Protein AF-0000000074471590 (afdb_homodimer)

Secondary structure (DSSP, 8-state):
--GGGGGS-B--SSSPPBSSSEEEPP-----S-TTT----HHHHHHHHHHHHTT-SEEEEEEEESSGGG--STT-EE-SSGGGHHHHHHHHHHHHHTTPEEEEEEE--GGG--GGGTTTPPPEESS-SSTTTSEEPPHHHHHHHHHHHHHHHHHHHHHT-SEEEEEE-TT-HHHHHH-TTT----STTSSSHHHHHHHHHHHHHHHHHHS-TT-EEEEEEE-SSTT--HHHHHHHHHHHHHHT-SSEEEEE-SSTTPBP-STT-TTSBHHHHHHTS---TT-EEEEESS--BHHHHHHHHHTT-SEEEE-HHHHH-TTHHHHHHH-TT-BPPPSSEEHHHHHHTT--HHHHHHHHTSTTTEE--/--GGGGGS-B--SSSPPBSSSEEEPP-----S-TTT----HHHHHHHHHHHHTT-SEEEEEEEESSGGG--STT-EE-SSGGGHHHHHHHHHHHHHTT-EEEEEEE--GGG--GGGTTTPPPEESS-SSTTTSEEPPHHHHHHHHHHHHHHHHHHHHHT-SEEEEEE-TT-HHHHHH-TTT----STTSSSHHHHHHHHHHHHHHHHHHS-TT-EEEEEEE-SSTT--HHHHHHHHHHHHHHT-SSEEEEE-SSTTPBP-STT-TTSBHHHHHHTS---TT-EEEEESS--BHHHHHHHHHTT-SEEEE-HHHHH-TTHHHHHHH-TT-BPPPSSEEHHHHHHTT--HHHHHHHHTSTTTEE--

Sequence (728 aa):
MTVTDLFRPLTFRRGPALKNRILLAPLTNWQSNESNGSVTEADTHWLTRCAAGGFSMVMTCAANVHVDGKAFPGQMGIYSDEHLPGLRRIADIIRKHGGVSSVQIHHGGARISPTLIGGRTPVGPSAIIPGAVRGLSLAEVEQARDDFIAAAVRAQRAGFDGVEVHGAFGWLIMQFLSPIFNRRTDHYGGSLENRARFLFEIIDGIRHTCRPDFQIGLRISMERYGVPLIEMREVAARALREARIDYLDLAVWDYRKMATEEPFLSQTMLSVFTDLPRPEGVRVGASGHVMTARQAAEVLDAGCDFVMIGKAAILDPELPKNVEKNEEYVAPKLPVTAEYLRSSGLSERFVDYMRTWEGFVLDAMTVTDLFRPLTFRRGPALKNRILLAPLTNWQSNESNGSVTEADTHWLTRCAAGGFSMVMTCAANVHVDGKAFPGQMGIYSDEHLPGLRRIADIIRKHGGVSSVQIHHGGARISPTLIGGRTPVGPSAIIPGAVRGLSLAEVEQARDDFIAAAVRAQRAGFDGVEVHGAFGWLIMQFLSPIFNRRTDHYGGSLENRARFLFEIIDGIRHTCRPDFQIGLRISMERYGVPLIEMREVAARALREARIDYLDLAVWDYRKMATEEPFLSQTMLSVFTDLPRPEGVRVGASGHVMTARQAAEVLDAGCDFVMIGKAAILDPELPKNVEKNEEYVAPKLPVTAEYLRSSGLSERFVDYMRTWEGFVLDA

pLDDT: mean 96.17, std 4.58, range [52.06, 98.94]

Radius of gyration: 26.51 Å; Cα contacts (8 Å, |Δi|>4): 1764; chains: 2; bounding box: 53×78×59 Å

InterPro domains:
  IPR001155 NADH:flavin oxidoreductase/NADH oxidase, N-terminal [PF00724] (5-326)
  IPR013785 Aldolase-type TIM barrel [G3DSA:3.20.20.70] (3-344)
  IPR051799 NADH-dependent flavin oxidoreductase [PTHR43656] (1-327)

Nearest PDB structures (foldseek):
  3gr7-assembly1_A  TM=8.366E-01  e=3.744E-30  Geobacillus kaustophilus
  8uaj-assembly1_A  TM=8.104E-01  e=3.744E-30  Thermus scotoductus SA-01
  8x0j-assembly1_A  TM=8.230E-01  e=1.402E-29  Geobacillus kaustophilus HTA426
  1z41-assembly1_A  TM=8.466E-01  e=1.265E-28  Bacillus subtilis
  5ogt-assembly1_A  TM=8.000E-01  e=2.176E-29  Thermus scotoductus SA-01

Organism: Aspergillus tubingensis (strain CBS 134.48) (NCBI:txid767770)

Foldseek 3Di:
DALVQQQPKAFFPFFDIFRGQEAADAADFLQADQPQQAADPLQQLLLLLLLLLRHQEYEYHAEELDLLQDADHSHHHQNDLVRLVRLLSSLVSNVVSNHAYEYEYFGQAQNHDCVSRVNDAGEACPCLDPPRYHHDDPVRLVVSLVSLLSSQVSNVVSPHLAYEYECEDQGRLVLLQALSNHPDDDQSDDDNNNSNVSVVSSLVSNCVPHDPRRAYEYEYEDDDNHHDLVSVLVSLLVCQVVSSHREYEYEYQAQQDADDDPPRRPHRSLLSRLVHDGDPNYFYEYEHDQFWSVSQVVRVVSRGPHYHYYLLCLQASSVVVVCVVPVGDGRDDWQEELVSSVVRSRDPSSSVVQVVPPGHHDYD/DALVQQQPKAFFPFFDIFRGQEAADAADFLQADQPQQAADPLQQLLLLLLLLLRHQEYEYHAEELDLLQDADHSHHHQNDLVRLVRLLSSLVSNVVSNHAYEYEYFGQAQNHDCVSRVNDAGEACPCLDPPRYHHDDPVRLVVSLVSLLSSQVSNVVSPHLAYEYECEDQGRLVLLQALSNHPDDDQSDDDNNNSNVSVVSSLVSNCVPHDPRRAYEYEYEDDDNHHDLVSVLVSLLVCQVVSSHREYEYEYQAQQDADDDPPRRPHRSLLSRLVHDGDPNYFYEYEHPQFWSVSQVVRVVSRGPHYHYYLLCLQASSVVVVCVVPVGDGRDDWAEELVSSVVRSRDPSSSVVQVVPPGHHDYD

Structure (mmCIF, N/CA/C/O backbone):
data_AF-0000000074471590-model_v1
#
loop_
_entity.id
_entity.type
_entity.pdbx_description
1 polymer 'NADH:flavin oxidoreductase/NADH oxidase N-terminal domain-containing protein'
#
loop_
_atom_site.group_PDB
_atom_site.id
_atom_site.type_symbol
_atom_site.label_atom_id
_atom_site.label_alt_id
_atom_site.label_comp_id
_atom_site.label_asym_id
_atom_site.label_entity_id
_atom_site.label_seq_id
_atom_site.pdbx_PDB_ins_code
_atom_site.Cartn_x
_atom_site.Cartn_y
_atom_site.Cartn_z
_atom_site.occupancy
_atom_site.B_iso_or_equiv
_atom_site.auth_seq_id
_atom_site.auth_comp_id
_atom_site.auth_asym_id
_atom_site.auth_atom_id
_atom_site.pdbx_PDB_model_num
ATOM 1 N N . MET A 1 1 ? 14.805 -37.281 -5.426 1 83.62 1 MET A N 1
ATOM 2 C CA . MET A 1 1 ? 14.883 -36.781 -6.793 1 83.62 1 MET A CA 1
ATOM 3 C C . MET A 1 1 ? 16.25 -36.156 -7.07 1 83.62 1 MET A C 1
ATOM 5 O O . MET A 1 1 ? 16.938 -35.719 -6.148 1 83.62 1 MET A O 1
ATOM 9 N N . THR A 1 2 ? 16.688 -36.281 -8.352 1 89.56 2 THR A N 1
ATOM 10 C CA . THR A 1 2 ? 17.922 -35.656 -8.797 1 89.56 2 THR A CA 1
ATOM 11 C C . THR A 1 2 ? 17.656 -34.375 -9.57 1 89.56 2 THR A C 1
ATOM 13 O O . THR A 1 2 ? 16.5 -34.062 -9.883 1 89.56 2 THR A O 1
ATOM 16 N N . VAL A 1 3 ? 18.656 -33.625 -9.75 1 94.75 3 VAL A N 1
ATOM 17 C CA . VAL A 1 3 ? 18.547 -32.406 -10.516 1 94.75 3 VAL A CA 1
ATOM 18 C C . VAL A 1 3 ? 18.062 -32.688 -11.93 1 94.75 3 VAL A C 1
ATOM 20 O O . VAL A 1 3 ? 17.297 -31.922 -12.516 1 94.75 3 VAL A O 1
ATOM 23 N N . THR A 1 4 ? 18.391 -33.812 -12.438 1 94.88 4 THR A N 1
ATOM 24 C CA . THR A 1 4 ? 18 -34.188 -13.781 1 94.88 4 THR A CA 1
ATOM 25 C C . THR A 1 4 ? 16.484 -34.375 -13.852 1 94.88 4 THR A C 1
ATOM 27 O O . THR A 1 4 ? 15.875 -34.188 -14.914 1 94.88 4 T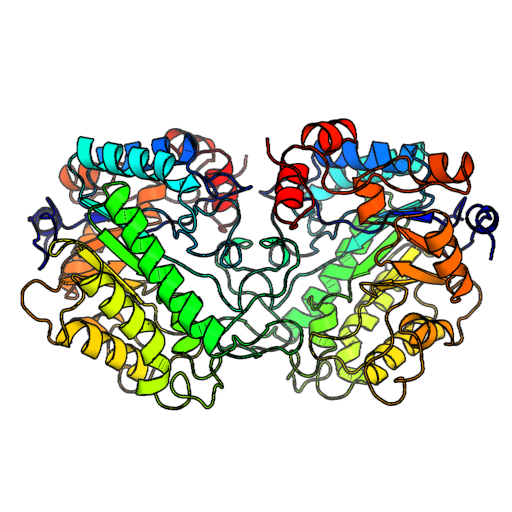HR A O 1
ATOM 30 N N . ASP A 1 5 ? 15.883 -34.688 -12.734 1 96.56 5 ASP A N 1
ATOM 31 C CA . ASP A 1 5 ? 14.438 -34.906 -12.688 1 96.56 5 ASP A CA 1
ATOM 32 C C . ASP A 1 5 ? 13.688 -33.594 -12.961 1 96.56 5 ASP A C 1
ATOM 34 O O . ASP A 1 5 ? 12.531 -33.625 -13.391 1 96.56 5 ASP A O 1
ATOM 38 N N . LEU A 1 6 ? 14.352 -32.5 -12.719 1 98.31 6 LEU A N 1
ATOM 39 C CA . LEU A 1 6 ? 13.758 -31.188 -12.969 1 98.31 6 LEU A CA 1
ATOM 40 C C . LEU A 1 6 ? 13.445 -31 -14.445 1 98.31 6 LEU A C 1
ATOM 42 O O . LEU A 1 6 ? 12.609 -30.156 -14.812 1 98.31 6 LEU A O 1
ATOM 46 N N . PHE A 1 7 ? 14.07 -31.797 -15.281 1 98.06 7 PHE A N 1
ATOM 47 C CA . PHE A 1 7 ? 13.969 -31.547 -16.719 1 98.06 7 PHE A CA 1
ATOM 48 C C . PHE A 1 7 ? 13.102 -32.594 -17.391 1 98.06 7 PHE A C 1
ATOM 50 O O . PHE A 1 7 ? 13.016 -32.656 -18.609 1 98.06 7 PHE A O 1
ATOM 57 N N . ARG A 1 8 ? 12.461 -33.375 -16.594 1 97.69 8 ARG A N 1
ATOM 58 C CA . ARG A 1 8 ? 11.43 -34.281 -17.125 1 97.69 8 ARG A CA 1
ATOM 59 C C . ARG A 1 8 ? 10.148 -33.5 -17.406 1 97.69 8 ARG A C 1
ATOM 61 O O 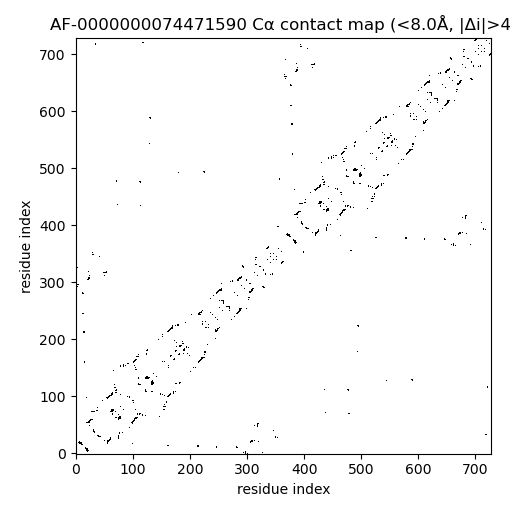. ARG A 1 8 ? 9.758 -32.625 -16.641 1 97.69 8 ARG A O 1
ATOM 68 N N . PRO A 1 9 ? 9.555 -33.812 -18.531 1 97.81 9 PRO A N 1
ATOM 69 C CA . PRO A 1 9 ? 8.305 -33.125 -18.844 1 97.81 9 PRO A CA 1
ATOM 70 C C . PRO A 1 9 ? 7.207 -33.406 -17.828 1 97.81 9 PRO A C 1
ATOM 72 O O . PRO A 1 9 ? 7.27 -34.375 -17.094 1 97.81 9 PRO A O 1
ATOM 75 N N . LEU A 1 10 ? 6.242 -32.531 -17.734 1 98.19 10 LEU A N 1
ATOM 76 C CA . LEU A 1 10 ? 5.105 -32.656 -16.828 1 98.19 10 LEU A CA 1
ATOM 77 C C . LEU A 1 10 ? 3.811 -32.25 -17.531 1 98.19 10 LEU A C 1
ATOM 79 O O . LEU A 1 10 ? 3.754 -31.219 -18.203 1 98.19 10 LEU A O 1
ATOM 83 N N . THR A 1 11 ? 2.807 -33.094 -17.391 1 97.81 11 THR A N 1
ATOM 84 C CA . THR A 1 11 ? 1.509 -32.781 -17.984 1 97.81 11 THR A CA 1
ATOM 85 C C . THR A 1 11 ? 0.49 -32.438 -16.906 1 97.81 11 THR A C 1
ATOM 87 O O . THR A 1 11 ? 0.413 -33.094 -15.867 1 97.81 11 THR A O 1
ATOM 90 N N . PHE A 1 12 ? -0.253 -31.344 -17.125 1 97.69 12 PHE A N 1
ATOM 91 C CA . PHE A 1 12 ? -1.435 -31.031 -16.328 1 97.69 12 PHE A CA 1
ATOM 92 C C . PHE A 1 12 ? -2.674 -31.688 -16.922 1 97.69 12 PHE A C 1
ATOM 94 O O . PHE A 1 12 ? -2.617 -32.281 -18 1 97.69 12 PHE A O 1
ATOM 101 N N . ARG A 1 13 ? -3.707 -31.641 -16.188 1 96.88 13 ARG A N 1
ATOM 102 C CA . ARG A 1 13 ? -4.973 -32.188 -16.672 1 96.88 13 ARG A CA 1
ATOM 103 C C . ARG A 1 13 ? -5.457 -31.406 -17.891 1 96.88 13 ARG A C 1
ATOM 105 O O . ARG A 1 13 ? -6.02 -31.984 -18.828 1 96.88 13 ARG A O 1
ATOM 112 N N . ARG A 1 14 ? -5.266 -30.156 -17.922 1 97.81 14 ARG A N 1
ATOM 113 C CA . ARG A 1 14 ? -5.629 -29.281 -19.016 1 97.81 14 ARG A CA 1
ATOM 114 C C . ARG A 1 14 ? -4.48 -28.344 -19.375 1 97.81 14 ARG A C 1
ATOM 116 O O . ARG A 1 14 ? -3.709 -27.938 -18.5 1 97.81 14 ARG A O 1
ATOM 123 N N . GLY A 1 15 ? -4.449 -27.922 -20.641 1 96.5 15 GLY A N 1
ATOM 124 C CA . GLY A 1 15 ? -3.402 -27.031 -21.141 1 96.5 15 GLY A CA 1
ATOM 125 C C . GLY A 1 15 ? -2.221 -27.781 -21.719 1 96.5 15 GLY A C 1
ATOM 126 O O . GLY A 1 15 ? -2.197 -29.016 -21.734 1 96.5 15 GLY A O 1
ATOM 127 N N . PRO A 1 16 ? -1.302 -27.031 -22.25 1 97.19 16 PRO A N 1
ATOM 128 C CA . PRO A 1 16 ? -0.118 -27.656 -22.844 1 97.19 16 PRO A CA 1
ATOM 129 C C . PRO A 1 16 ? 0.785 -28.312 -21.812 1 97.19 16 PRO A C 1
ATOM 131 O O . PRO A 1 16 ? 0.758 -27.938 -20.625 1 97.19 16 PRO A O 1
ATOM 134 N N . ALA A 1 17 ? 1.534 -29.266 -22.281 1 97.31 17 ALA A N 1
ATOM 135 C CA . ALA A 1 17 ? 2.516 -29.922 -21.422 1 97.31 17 ALA A CA 1
ATOM 136 C C . ALA A 1 17 ? 3.668 -28.969 -21.094 1 97.31 17 ALA A C 1
ATOM 138 O O . ALA A 1 17 ? 3.984 -28.078 -21.875 1 97.31 17 ALA A O 1
ATOM 139 N N . LEU A 1 18 ? 4.305 -29.203 -19.969 1 98.38 18 LEU A N 1
ATOM 140 C CA . LEU A 1 18 ? 5.488 -28.453 -19.562 1 98.38 18 LEU A CA 1
ATOM 141 C C . LEU A 1 18 ? 6.762 -29.188 -19.969 1 98.38 18 LEU A C 1
ATOM 143 O O . LEU A 1 18 ? 6.879 -30.406 -19.766 1 98.38 18 LEU A O 1
ATOM 147 N N . LYS A 1 19 ? 7.691 -28.469 -20.531 1 98 19 LYS A N 1
ATOM 148 C CA . LYS A 1 19 ? 8.906 -29.094 -21.047 1 98 19 LYS A CA 1
ATOM 149 C C . LYS A 1 19 ? 9.867 -29.453 -19.922 1 98 19 LYS A C 1
ATOM 151 O O . LYS A 1 19 ? 10.805 -30.234 -20.125 1 98 19 LYS A O 1
ATOM 156 N N . ASN A 1 20 ? 9.719 -28.891 -18.797 1 98.44 20 ASN A N 1
ATOM 157 C CA . ASN A 1 20 ? 10.445 -29.203 -17.578 1 98.44 20 ASN A CA 1
ATOM 158 C C . ASN A 1 20 ? 9.648 -28.812 -16.328 1 98.44 20 ASN A C 1
ATOM 160 O O . ASN A 1 20 ? 8.492 -28.391 -16.438 1 98.44 20 ASN A O 1
ATOM 164 N N . ARG A 1 21 ? 10.188 -28.969 -15.172 1 98.75 21 ARG A N 1
ATOM 165 C CA . ARG A 1 21 ? 9.43 -28.812 -13.938 1 98.75 21 ARG A CA 1
ATOM 166 C C . ARG A 1 21 ? 9.867 -27.547 -13.188 1 98.75 21 ARG A C 1
ATOM 168 O O . ARG A 1 21 ? 9.641 -27.438 -11.977 1 98.75 21 ARG A O 1
ATOM 175 N N . ILE A 1 22 ? 10.555 -26.609 -13.883 1 98.81 22 ILE A N 1
ATOM 176 C CA . ILE A 1 22 ? 10.977 -25.328 -13.344 1 98.81 22 ILE A CA 1
ATOM 177 C C . ILE A 1 22 ? 10.094 -24.219 -13.922 1 98.81 22 ILE A C 1
ATOM 179 O O . ILE A 1 22 ? 10.156 -23.922 -15.109 1 98.81 22 ILE A O 1
ATOM 183 N N . LEU A 1 23 ? 9.281 -23.656 -13.094 1 98.88 23 LEU A N 1
ATOM 184 C CA . LEU A 1 23 ? 8.344 -22.625 -13.508 1 98.88 23 LEU A CA 1
ATOM 185 C C . LEU A 1 23 ? 8.727 -21.281 -12.914 1 98.88 23 LEU A C 1
ATOM 187 O O . LEU A 1 23 ? 9.344 -21.219 -11.844 1 98.88 23 LEU A O 1
ATOM 191 N N . LEU A 1 24 ? 8.375 -20.188 -13.602 1 98.75 24 LEU A N 1
ATOM 192 C CA . LEU A 1 24 ? 8.562 -18.844 -13.078 1 98.75 24 LEU A CA 1
ATOM 193 C C . LEU A 1 24 ? 7.41 -18.453 -12.156 1 98.75 24 LEU A C 1
ATOM 195 O O . LEU A 1 24 ? 6.246 -18.5 -12.562 1 98.75 24 LEU A O 1
ATOM 199 N N . ALA A 1 25 ? 7.75 -18.125 -10.938 1 98.19 25 ALA A N 1
ATOM 200 C CA . ALA A 1 25 ? 6.75 -17.656 -9.992 1 98.19 25 ALA A CA 1
ATOM 201 C C . ALA A 1 25 ? 6.246 -16.266 -10.367 1 98.19 25 ALA A C 1
ATOM 203 O O . ALA A 1 25 ? 6.93 -15.523 -11.078 1 98.19 25 ALA A O 1
ATOM 204 N N . PRO A 1 26 ? 4.949 -15.977 -10.031 1 97.44 26 PRO A N 1
ATOM 205 C CA . PRO A 1 26 ? 4.539 -14.578 -10.18 1 97.44 26 PRO A CA 1
ATOM 206 C C . PRO A 1 26 ? 5.348 -13.633 -9.305 1 97.44 26 PRO A C 1
ATOM 208 O O . PRO A 1 26 ? 5.578 -13.922 -8.125 1 97.44 26 PRO A O 1
ATOM 211 N N . LEU A 1 27 ? 5.82 -12.562 -9.875 1 96.38 27 LEU A N 1
ATOM 212 C CA . LEU A 1 27 ? 6.742 -11.688 -9.156 1 96.38 27 LEU A CA 1
ATOM 213 C C . LEU A 1 27 ? 6.266 -10.242 -9.211 1 96.38 27 LEU A C 1
ATOM 215 O O . LEU A 1 27 ? 6.062 -9.688 -10.289 1 96.38 27 LEU A O 1
ATOM 219 N N . THR A 1 28 ? 6.043 -9.711 -8.023 1 94.75 28 THR A N 1
ATOM 220 C CA . THR A 1 28 ? 5.848 -8.273 -7.977 1 94.75 28 THR A CA 1
ATOM 221 C C . THR A 1 28 ? 7.047 -7.543 -8.578 1 94.75 28 THR A C 1
ATOM 223 O O . THR A 1 28 ? 8.195 -7.887 -8.289 1 94.75 28 THR A O 1
ATOM 226 N N . ASN A 1 29 ? 6.82 -6.516 -9.477 1 94.06 29 ASN A N 1
ATOM 227 C CA . ASN A 1 29 ? 7.969 -5.922 -10.156 1 94.06 29 ASN A CA 1
ATOM 228 C C . ASN A 1 29 ? 7.723 -4.453 -10.484 1 94.06 29 ASN A C 1
ATOM 230 O O . ASN A 1 29 ? 8.602 -3.777 -11.016 1 94.06 29 ASN A O 1
ATOM 234 N N . TRP A 1 30 ? 6.574 -3.871 -10.281 1 93 30 TRP A N 1
ATOM 235 C CA . TRP A 1 30 ? 6.203 -2.465 -10.398 1 93 30 TRP A CA 1
ATOM 236 C C . TRP A 1 30 ? 6.383 -1.969 -11.828 1 93 30 TRP A C 1
ATOM 238 O O . TRP A 1 30 ? 6.598 -0.776 -12.055 1 93 30 TRP A O 1
ATOM 248 N N . GLN A 1 31 ? 6.312 -2.793 -12.852 1 96.38 31 GLN A N 1
ATOM 249 C CA . GLN A 1 31 ? 6.801 -2.432 -14.18 1 96.38 31 GLN A CA 1
ATOM 250 C C . GLN A 1 31 ? 5.66 -1.955 -15.078 1 96.38 31 GLN A C 1
ATOM 252 O O . GLN A 1 31 ? 5.898 -1.329 -16.109 1 96.38 31 GLN A O 1
ATOM 257 N N . SER A 1 32 ? 4.426 -2.281 -14.766 1 97 32 SER A N 1
ATOM 258 C CA . SER A 1 32 ? 3.32 -1.928 -15.648 1 97 32 SER A CA 1
ATOM 259 C C . SER A 1 32 ? 2.959 -0.452 -15.523 1 97 32 SER A C 1
ATOM 261 O O . SER A 1 32 ? 3.492 0.25 -14.656 1 97 32 SER A O 1
ATOM 263 N N . ASN A 1 33 ? 2.158 -0.065 -16.516 1 93.5 33 ASN A N 1
ATOM 264 C CA . ASN A 1 33 ? 1.747 1.335 -16.516 1 93.5 33 ASN A CA 1
ATOM 265 C C . ASN A 1 33 ? 0.998 1.696 -15.227 1 93.5 33 ASN A C 1
ATOM 267 O O . ASN A 1 33 ? -0.006 1.065 -14.891 1 93.5 33 ASN A O 1
ATOM 271 N N . GLU A 1 34 ? 1.463 2.686 -14.602 1 88.06 34 GLU A N 1
ATOM 272 C CA . GLU A 1 34 ? 0.903 3.08 -13.312 1 88.06 34 GLU A CA 1
ATOM 273 C C . GLU A 1 34 ? -0.549 3.527 -13.453 1 88.06 34 GLU A C 1
ATOM 275 O O . GLU A 1 34 ? -1.371 3.281 -12.57 1 88.06 34 GLU A O 1
ATOM 280 N N . SER A 1 35 ? -0.905 4.152 -14.531 1 85 35 SER A N 1
ATOM 281 C CA . SER A 1 35 ? -2.199 4.809 -14.695 1 85 35 SER A CA 1
ATOM 282 C C . SER A 1 35 ? -3.318 3.787 -14.859 1 85 35 SER A C 1
ATOM 284 O O . SER A 1 35 ? -4.414 3.971 -14.32 1 85 35 SER A O 1
ATOM 286 N N . ASN A 1 36 ? -2.926 2.754 -15.555 1 91.38 36 ASN A N 1
ATOM 287 C CA . ASN A 1 36 ? -4.047 1.866 -15.852 1 91.38 36 ASN A CA 1
ATOM 288 C C . ASN A 1 36 ? -3.619 0.401 -15.828 1 91.38 36 ASN A C 1
ATOM 290 O O . ASN A 1 36 ? -4.43 -0.49 -16.094 1 91.38 36 ASN A O 1
ATOM 294 N N . GLY A 1 37 ? -2.357 0.138 -15.547 1 95.88 37 GLY A N 1
ATOM 295 C CA . GLY A 1 37 ? -1.886 -1.231 -15.422 1 95.88 37 GLY A CA 1
ATOM 296 C C . GLY A 1 37 ? -1.577 -1.883 -16.75 1 95.88 37 GLY A C 1
ATOM 297 O O . GLY A 1 37 ? -1.296 -3.08 -16.812 1 95.88 37 GLY A O 1
ATOM 298 N N . SER A 1 38 ? -1.639 -1.124 -17.891 1 97.38 38 SER A N 1
ATOM 299 C CA . SER A 1 38 ? -1.315 -1.715 -19.188 1 97.38 38 SER A CA 1
ATOM 300 C C . SER A 1 38 ? 0.148 -2.137 -19.25 1 97.38 38 SER A C 1
ATOM 302 O O . SER A 1 38 ? 0.999 -1.553 -18.578 1 97.38 38 SER A O 1
ATOM 304 N N . VAL A 1 39 ? 0.396 -3.08 -20.016 1 98.25 39 VAL A N 1
ATOM 305 C CA . VAL A 1 39 ? 1.716 -3.684 -20.172 1 98.25 39 VAL A CA 1
ATOM 306 C C . VAL A 1 39 ? 2.668 -2.684 -20.812 1 98.25 39 VAL A C 1
ATOM 308 O O . VAL A 1 39 ? 2.297 -1.989 -21.766 1 98.25 39 VAL A O 1
ATOM 311 N N . THR A 1 40 ? 3.869 -2.627 -20.297 1 97.5 40 THR A N 1
ATOM 312 C CA . THR A 1 40 ? 4.902 -1.755 -20.844 1 97.5 40 THR A CA 1
ATOM 313 C C . THR A 1 40 ? 5.992 -2.57 -21.531 1 97.5 40 THR A C 1
ATOM 315 O O . THR A 1 40 ? 5.957 -3.803 -21.516 1 97.5 40 THR A O 1
ATOM 318 N N . GLU A 1 41 ? 6.957 -1.82 -22.109 1 97.75 41 GLU A N 1
ATOM 319 C CA . GLU A 1 41 ? 8.109 -2.484 -22.703 1 97.75 41 GLU A CA 1
ATOM 320 C C . GLU A 1 41 ? 8.953 -3.182 -21.625 1 97.75 41 GLU A C 1
ATOM 322 O O . GLU A 1 41 ? 9.547 -4.234 -21.891 1 97.75 41 GLU A O 1
ATOM 327 N N . ALA A 1 42 ? 8.961 -2.611 -20.469 1 97.56 42 ALA A N 1
ATOM 328 C CA . ALA A 1 42 ? 9.703 -3.221 -19.375 1 97.56 42 ALA A CA 1
ATOM 329 C C . ALA A 1 42 ? 9.117 -4.586 -19 1 97.56 42 ALA A C 1
ATOM 331 O O . ALA A 1 42 ? 9.867 -5.539 -18.766 1 97.56 42 ALA A O 1
ATOM 332 N N . ASP A 1 43 ? 7.828 -4.656 -19.031 1 97.81 43 ASP A N 1
ATOM 333 C CA . ASP A 1 43 ? 7.16 -5.93 -18.766 1 97.81 43 ASP A CA 1
ATOM 334 C C . ASP A 1 43 ? 7.582 -6.984 -19.797 1 97.81 43 ASP A C 1
ATOM 336 O O . ASP A 1 43 ? 7.984 -8.086 -19.422 1 97.81 43 ASP A O 1
ATOM 340 N N . THR A 1 44 ? 7.453 -6.598 -21.031 1 97.81 44 THR A N 1
ATOM 341 C CA . THR A 1 44 ? 7.699 -7.559 -22.109 1 97.81 44 THR A CA 1
ATOM 342 C C . THR A 1 44 ? 9.172 -7.965 -22.141 1 97.81 44 THR A C 1
ATOM 344 O O . THR A 1 44 ? 9.492 -9.125 -22.391 1 97.81 44 THR A O 1
ATOM 347 N N . HIS A 1 45 ? 10.031 -7.004 -21.922 1 97.81 45 HIS A N 1
ATOM 348 C CA . HIS A 1 45 ? 11.461 -7.32 -21.906 1 97.81 45 HIS A CA 1
ATOM 349 C C . HIS A 1 45 ? 11.789 -8.344 -20.828 1 97.81 45 HIS A C 1
ATOM 351 O O . HIS A 1 45 ? 12.469 -9.336 -21.078 1 97.81 45 HIS A O 1
ATOM 357 N N . TRP A 1 46 ? 11.312 -8.117 -19.656 1 96.81 46 TRP A N 1
ATOM 358 C CA . TRP A 1 46 ? 11.539 -9.008 -18.516 1 96.81 46 TRP A CA 1
ATOM 359 C C . TRP A 1 46 ? 11.016 -10.406 -18.797 1 96.81 46 TRP A C 1
ATOM 361 O O . TRP A 1 46 ? 11.734 -11.391 -18.625 1 96.81 46 TRP A O 1
ATOM 371 N N . LEU A 1 47 ? 9.82 -10.508 -19.266 1 97.5 47 LEU A N 1
ATOM 372 C CA . LEU A 1 47 ? 9.195 -11.805 -19.5 1 97.5 47 LEU A CA 1
ATOM 373 C C . LEU A 1 47 ? 9.82 -12.508 -20.703 1 97.5 47 LEU A C 1
ATOM 375 O O . LEU A 1 47 ? 9.867 -13.734 -20.75 1 97.5 47 LEU A O 1
ATOM 379 N N . THR A 1 48 ? 10.305 -11.711 -21.672 1 97.81 48 THR A N 1
ATOM 380 C CA . THR A 1 48 ? 11.062 -12.297 -22.766 1 97.81 48 THR A CA 1
ATOM 381 C C . THR A 1 48 ? 12.312 -13.008 -22.25 1 97.81 48 THR A C 1
ATOM 383 O O . THR A 1 48 ? 12.602 -14.141 -22.656 1 97.81 48 THR A O 1
ATOM 386 N N . ARG A 1 49 ? 13.008 -12.352 -21.391 1 97.81 49 ARG A N 1
ATOM 387 C CA . ARG A 1 49 ? 14.234 -12.938 -20.844 1 97.81 49 ARG A CA 1
ATOM 388 C C . ARG A 1 49 ? 13.93 -14.234 -20.109 1 97.81 49 ARG A C 1
ATOM 390 O O . ARG A 1 49 ? 14.641 -15.227 -20.281 1 97.81 49 ARG A O 1
ATOM 397 N N . CYS A 1 50 ? 12.914 -14.227 -19.328 1 98.12 50 CYS A N 1
ATOM 398 C CA . CYS A 1 50 ? 12.555 -15.414 -18.547 1 98.12 50 CYS A CA 1
ATOM 399 C C . CYS A 1 50 ? 12.102 -16.547 -19.469 1 98.12 50 CYS A C 1
ATOM 401 O O . CYS A 1 50 ? 12.508 -17.688 -19.281 1 98.12 50 CYS A O 1
ATOM 403 N N . ALA A 1 51 ? 11.258 -16.203 -20.406 1 98.12 51 ALA A N 1
ATOM 404 C CA . ALA A 1 51 ? 10.789 -17.203 -21.359 1 98.12 51 ALA A CA 1
ATOM 405 C C . ALA A 1 51 ? 11.953 -17.812 -22.141 1 98.12 51 ALA A C 1
ATOM 407 O O . ALA A 1 51 ? 12.047 -19.031 -22.281 1 98.12 51 ALA A O 1
ATOM 408 N N . ALA A 1 52 ? 12.812 -16.953 -22.594 1 98.12 52 ALA A N 1
ATOM 409 C CA . ALA A 1 52 ? 13.992 -17.406 -23.328 1 98.12 52 ALA A CA 1
ATOM 410 C C . ALA A 1 52 ? 14.938 -18.188 -22.422 1 98.12 52 ALA A C 1
ATOM 412 O O . ALA A 1 52 ? 15.719 -19.016 -22.906 1 98.12 52 ALA A O 1
ATOM 413 N N . GLY A 1 53 ? 14.852 -17.984 -21.156 1 98.25 53 GLY A N 1
ATOM 414 C CA . GLY A 1 53 ? 15.727 -18.609 -20.188 1 98.25 53 GLY A CA 1
ATOM 415 C C . GLY A 1 53 ? 15.391 -20.062 -19.922 1 98.25 53 GLY A C 1
ATOM 416 O O . GLY A 1 53 ? 16.156 -20.781 -19.266 1 98.25 53 GLY A O 1
ATOM 417 N N . GLY A 1 54 ? 14.242 -20.469 -20.328 1 98.19 54 GLY A N 1
ATOM 418 C CA . GLY A 1 54 ? 13.977 -21.906 -20.297 1 98.19 54 GLY A CA 1
ATOM 419 C C . GLY A 1 54 ? 12.898 -22.281 -19.312 1 98.19 54 GLY A C 1
ATOM 420 O O . GLY A 1 54 ? 12.594 -23.469 -19.141 1 98.19 54 GLY A O 1
ATOM 421 N N . PHE A 1 55 ? 12.297 -21.328 -18.656 1 98.69 55 PHE A N 1
ATOM 422 C CA . PHE A 1 55 ? 11.164 -21.641 -17.797 1 98.69 55 PHE A CA 1
ATOM 423 C C . PHE A 1 55 ? 10.047 -22.312 -18.594 1 98.69 55 PHE A C 1
ATOM 425 O O . PHE A 1 55 ? 9.703 -21.859 -19.688 1 98.69 55 PHE A O 1
ATOM 432 N N . SER A 1 56 ? 9.508 -23.375 -18.062 1 98.38 56 SER A N 1
ATOM 433 C CA . SER A 1 56 ? 8.508 -24.141 -18.812 1 98.38 56 SER A CA 1
ATOM 434 C C . SER A 1 56 ? 7.145 -23.469 -18.75 1 98.38 56 SER A C 1
ATOM 436 O O . SER A 1 56 ? 6.332 -23.625 -19.672 1 98.38 56 SER A O 1
ATOM 438 N N . MET A 1 57 ? 6.855 -22.828 -17.672 1 98.62 57 MET A N 1
ATOM 439 C CA . MET A 1 57 ? 5.699 -21.938 -17.531 1 98.62 57 MET A CA 1
ATOM 440 C C . MET A 1 57 ? 6.121 -20.578 -16.984 1 98.62 57 MET A C 1
ATOM 442 O O . MET A 1 57 ? 6.941 -20.5 -16.062 1 98.62 57 MET A O 1
ATOM 446 N N . VAL A 1 58 ? 5.633 -19.594 -17.641 1 98.56 58 VAL A N 1
ATOM 447 C CA . VAL A 1 58 ? 5.941 -18.219 -17.266 1 98.56 58 VAL A CA 1
ATOM 448 C C . VAL A 1 58 ? 4.668 -17.516 -16.797 1 98.56 58 VAL A C 1
ATOM 450 O O . VAL A 1 58 ? 3.713 -17.375 -17.562 1 98.56 58 VAL A O 1
ATOM 453 N N . MET A 1 59 ? 4.699 -17.094 -15.594 1 97.69 59 MET A N 1
ATOM 454 C CA . MET A 1 59 ? 3.564 -16.391 -15 1 97.69 59 MET A CA 1
ATOM 455 C C . MET A 1 59 ? 3.824 -14.891 -14.938 1 97.69 59 MET A C 1
ATOM 457 O O . MET A 1 59 ? 4.934 -14.461 -14.617 1 97.69 59 MET A O 1
ATOM 461 N N . THR A 1 60 ? 2.795 -14.156 -15.203 1 97.69 60 THR A N 1
ATOM 462 C CA . THR A 1 60 ? 2.871 -12.719 -14.984 1 97.69 60 THR A CA 1
ATOM 463 C C . THR A 1 60 ? 2.928 -12.398 -13.5 1 97.69 60 THR A C 1
ATOM 465 O O . THR A 1 60 ? 2.742 -13.281 -12.656 1 97.69 60 THR A O 1
ATOM 468 N N . CYS A 1 61 ? 3.227 -11.094 -13.242 1 97.94 61 CYS A N 1
ATOM 469 C CA . CYS A 1 61 ? 2.928 -10.641 -11.891 1 97.94 61 CYS A CA 1
ATOM 470 C C . CYS A 1 61 ? 1.43 -10.688 -11.617 1 97.94 61 CYS A C 1
ATOM 472 O O . CYS A 1 61 ? 0.639 -10.961 -12.516 1 97.94 61 CYS A O 1
ATOM 474 N N . ALA A 1 62 ? 1.043 -10.531 -10.32 1 98.44 62 ALA A N 1
ATOM 475 C CA . ALA A 1 62 ? -0.375 -10.453 -9.984 1 98.44 62 ALA A CA 1
ATOM 476 C C . ALA A 1 62 ? -1.058 -9.32 -10.742 1 98.44 62 ALA A C 1
ATOM 478 O O . ALA A 1 62 ? -0.574 -8.188 -10.75 1 98.44 62 ALA A O 1
ATOM 479 N N . ALA A 1 63 ? -2.096 -9.664 -11.438 1 98.88 63 ALA A N 1
ATOM 480 C CA . ALA A 1 63 ? -2.854 -8.695 -12.227 1 98.88 63 ALA A CA 1
ATOM 481 C C . ALA A 1 63 ? -4.199 -8.391 -11.578 1 98.88 63 ALA A C 1
ATOM 483 O O . ALA A 1 63 ? -4.98 -9.305 -11.305 1 98.88 63 ALA A O 1
ATOM 484 N N . ASN A 1 64 ? -4.441 -7.137 -11.289 1 98.62 64 ASN A N 1
ATOM 485 C CA . ASN A 1 64 ? -5.668 -6.809 -10.57 1 98.62 64 ASN A CA 1
ATOM 486 C C . ASN A 1 64 ? -6.895 -6.91 -11.477 1 98.62 64 ASN A C 1
ATOM 488 O O . ASN A 1 64 ? -6.863 -6.465 -12.625 1 98.62 64 ASN A O 1
ATOM 492 N N . VAL A 1 65 ? -7.957 -7.445 -11 1 98.88 65 VAL A N 1
ATOM 493 C CA . VAL A 1 65 ? -9.156 -7.77 -11.766 1 98.88 65 VAL A CA 1
ATOM 494 C C . VAL A 1 65 ? -10.172 -6.637 -11.633 1 98.88 65 VAL A C 1
ATOM 496 O O . VAL A 1 65 ? -11.258 -6.699 -12.219 1 98.88 65 VAL A O 1
ATOM 499 N N . HIS A 1 66 ? -9.883 -5.703 -10.836 1 98 66 HIS A N 1
ATOM 500 C CA . HIS A 1 66 ? -10.68 -4.504 -10.594 1 98 66 HIS A CA 1
ATOM 501 C C . HIS A 1 66 ? -9.789 -3.287 -10.359 1 98 66 HIS A C 1
ATOM 503 O O . HIS A 1 66 ? -8.719 -3.402 -9.766 1 98 66 HIS A O 1
ATOM 509 N N . VAL A 1 67 ? -10.266 -2.166 -10.812 1 94.44 67 VAL A N 1
ATOM 510 C CA . VAL A 1 67 ? -9.477 -0.941 -10.711 1 94.44 67 VAL A CA 1
ATOM 511 C C . VAL A 1 67 ? -9.125 -0.673 -9.25 1 94.44 67 VAL A C 1
ATOM 513 O O . VAL A 1 67 ? -8.016 -0.226 -8.945 1 94.44 67 VAL A O 1
ATOM 516 N N . ASP A 1 68 ? -9.992 -1.042 -8.344 1 94.56 68 ASP A N 1
ATOM 517 C CA . ASP A 1 68 ? -9.789 -0.795 -6.922 1 94.56 68 ASP A CA 1
ATOM 518 C C . ASP A 1 68 ? -9.109 -1.986 -6.254 1 94.56 68 ASP A C 1
ATOM 520 O O . ASP A 1 68 ? -9.047 -2.062 -5.023 1 94.56 68 ASP A O 1
ATOM 524 N N . GLY A 1 69 ? -8.672 -2.896 -7.027 1 97.19 69 GLY A N 1
ATOM 525 C CA . GLY A 1 69 ? -8 -4.062 -6.48 1 97.19 69 GLY A CA 1
ATOM 526 C C . GLY A 1 69 ? -6.488 -3.967 -6.547 1 97.19 69 GLY A C 1
ATOM 527 O O . GLY A 1 69 ? -5.785 -4.953 -6.312 1 97.19 69 GLY A O 1
ATOM 528 N N . LYS A 1 70 ? -5.984 -2.77 -6.816 1 96.06 70 LYS A N 1
ATOM 529 C CA . LYS A 1 70 ? -4.551 -2.557 -7.004 1 96.06 70 LYS A CA 1
ATOM 530 C C . LYS A 1 70 ? -3.805 -2.641 -5.68 1 96.06 70 LYS A C 1
ATOM 532 O O . LYS A 1 70 ? -4.098 -1.888 -4.746 1 96.06 70 LYS A O 1
ATOM 537 N N . ALA A 1 71 ? -2.754 -3.502 -5.645 1 95.31 71 ALA A N 1
ATOM 538 C CA . ALA A 1 71 ? -2.102 -3.807 -4.371 1 95.31 71 ALA A CA 1
ATOM 539 C C . ALA A 1 71 ? -0.681 -3.25 -4.336 1 95.31 71 ALA A C 1
ATOM 541 O O . ALA A 1 71 ? -0.068 -3.164 -3.27 1 95.31 71 ALA A O 1
ATOM 542 N N . PHE A 1 72 ? -0.114 -2.896 -5.41 1 93.81 72 PHE A N 1
ATOM 543 C CA . PHE A 1 72 ? 1.23 -2.334 -5.441 1 93.81 72 PHE A CA 1
ATOM 544 C C . PHE A 1 72 ? 1.404 -1.41 -6.641 1 93.81 72 PHE A C 1
ATOM 546 O O . PHE A 1 72 ? 0.649 -1.496 -7.613 1 93.81 72 PHE A O 1
ATOM 553 N N . PRO A 1 73 ? 2.395 -0.492 -6.586 1 90 73 PRO A N 1
ATOM 554 C CA . PRO A 1 73 ? 2.643 0.399 -7.719 1 90 73 PRO A CA 1
ATOM 555 C C . PRO A 1 73 ? 2.99 -0.358 -9 1 90 73 PRO A C 1
ATOM 557 O O . PRO A 1 73 ? 3.707 -1.36 -8.953 1 90 73 PRO A O 1
ATOM 560 N N . GLY A 1 74 ? 2.48 0.129 -10.094 1 94.12 74 GLY A N 1
ATOM 561 C CA . GLY A 1 74 ? 2.826 -0.489 -11.367 1 94.12 74 GLY A CA 1
ATOM 562 C C . GLY A 1 74 ? 2.311 -1.909 -11.5 1 94.12 74 GLY A C 1
ATOM 563 O O . GLY A 1 74 ? 2.926 -2.738 -12.172 1 94.12 74 GLY A O 1
ATOM 564 N N . GLN A 1 75 ? 1.262 -2.188 -10.82 1 96.94 75 GLN A N 1
ATOM 565 C CA . GLN A 1 75 ? 0.651 -3.506 -10.953 1 96.94 75 GLN A CA 1
ATOM 566 C C . GLN A 1 75 ? -0.04 -3.66 -12.305 1 96.94 75 GLN A C 1
ATOM 568 O O . GLN A 1 75 ? -0.696 -2.732 -12.781 1 96.94 75 GLN A O 1
ATOM 573 N N . MET A 1 76 ? 0.106 -4.828 -12.898 1 98.44 76 MET A N 1
ATOM 574 C CA . MET A 1 76 ? -0.57 -5.125 -14.156 1 98.44 76 MET A CA 1
ATOM 575 C C . MET A 1 76 ? -2.08 -5.211 -13.961 1 98.44 76 MET A C 1
ATOM 577 O O . MET A 1 76 ? -2.547 -5.684 -12.922 1 98.44 76 MET A O 1
ATOM 581 N N . GLY A 1 77 ? -2.791 -4.719 -14.961 1 98.44 77 GLY A N 1
ATOM 582 C CA . GLY A 1 77 ? -4.242 -4.82 -14.93 1 98.44 77 GLY A CA 1
ATOM 583 C C . GLY A 1 77 ? -4.789 -5.863 -15.883 1 98.44 77 GLY A C 1
ATOM 584 O O . GLY A 1 77 ? -4.172 -6.16 -16.906 1 98.44 77 GLY A O 1
ATOM 585 N N . ILE A 1 78 ? -5.895 -6.355 -15.523 1 98.88 78 ILE A N 1
ATOM 586 C CA . ILE A 1 78 ? -6.652 -7.242 -16.406 1 98.88 78 ILE A CA 1
ATOM 587 C C . ILE A 1 78 ? -8.148 -7.039 -16.172 1 98.88 78 ILE A C 1
ATOM 589 O O . ILE A 1 78 ? -8.922 -8 -16.203 1 98.88 78 ILE A O 1
ATOM 593 N N . TYR A 1 79 ? -8.57 -5.879 -15.859 1 98.5 79 TYR A N 1
ATOM 594 C CA . TYR A 1 79 ? -9.938 -5.578 -15.469 1 98.5 79 TYR A CA 1
ATOM 595 C C . TYR A 1 79 ? -10.703 -4.93 -16.609 1 98.5 79 TYR A C 1
ATOM 597 O O . TYR A 1 79 ? -11.914 -4.703 -16.516 1 98.5 79 TYR A O 1
ATOM 605 N N . SER A 1 80 ? -10.07 -4.633 -17.75 1 98.19 80 SER A N 1
ATOM 606 C CA . SER A 1 80 ? -10.68 -3.943 -18.891 1 98.19 80 SER A CA 1
ATOM 607 C C . SER A 1 80 ? -10.117 -4.457 -20.203 1 98.19 80 SER A C 1
ATOM 609 O O . SER A 1 80 ? -8.992 -4.957 -20.266 1 98.19 80 SER A O 1
ATOM 611 N N . ASP A 1 81 ? -10.898 -4.262 -21.266 1 98.31 81 ASP A N 1
ATOM 612 C CA . ASP A 1 81 ? -10.438 -4.672 -22.594 1 98.31 81 ASP A CA 1
ATOM 613 C C . ASP A 1 81 ? -9.266 -3.811 -23.047 1 98.31 81 ASP A C 1
ATOM 615 O O . ASP A 1 81 ? -8.523 -4.199 -23.969 1 98.31 81 ASP A O 1
ATOM 619 N N . GLU A 1 82 ? -9.086 -2.719 -22.422 1 97.5 82 GLU A N 1
ATOM 620 C CA . GLU A 1 82 ? -7.949 -1.86 -22.734 1 97.5 82 GLU A CA 1
ATOM 621 C C . GLU A 1 82 ? -6.625 -2.568 -22.469 1 97.5 82 GLU A C 1
ATOM 623 O O . GLU A 1 82 ? -5.586 -2.174 -23 1 97.5 82 GLU A O 1
ATOM 628 N N . HIS A 1 83 ? -6.664 -3.584 -21.719 1 98.56 83 HIS A N 1
ATOM 629 C CA . HIS A 1 83 ? -5.449 -4.301 -21.344 1 98.56 83 HIS A CA 1
ATOM 630 C C . HIS A 1 83 ? -5.105 -5.375 -22.375 1 98.56 83 HIS A C 1
ATOM 632 O O . HIS A 1 83 ? -3.986 -5.891 -22.375 1 98.56 83 HIS A O 1
ATOM 638 N N . LEU A 1 84 ? -5.961 -5.73 -23.266 1 98.75 84 LEU A N 1
ATOM 639 C CA . LEU A 1 84 ? -5.84 -6.879 -24.156 1 98.75 84 LEU A CA 1
ATOM 640 C C . LEU A 1 84 ? -4.613 -6.75 -25.047 1 98.75 84 LEU A C 1
ATOM 642 O O . LEU A 1 84 ? -3.855 -7.707 -25.219 1 98.75 84 LEU A O 1
ATOM 646 N N . PRO A 1 85 ? -4.34 -5.551 -25.641 1 98.62 85 PRO A N 1
ATOM 647 C CA . PRO A 1 85 ? -3.174 -5.484 -26.531 1 98.62 85 PRO A CA 1
ATOM 648 C C . PRO A 1 85 ? -1.874 -5.859 -25.828 1 98.62 85 PRO A C 1
ATOM 650 O O . PRO A 1 85 ? -1.073 -6.629 -26.359 1 98.62 85 PRO A O 1
ATOM 653 N N . GLY A 1 86 ? -1.691 -5.371 -24.641 1 98.69 86 GLY A N 1
ATOM 654 C CA . GLY A 1 86 ? -0.499 -5.703 -23.875 1 98.69 86 GLY A CA 1
ATOM 655 C C . GLY A 1 86 ? -0.449 -7.16 -23.453 1 98.69 86 GLY A C 1
ATOM 656 O O . GLY A 1 86 ? 0.6 -7.801 -23.547 1 98.69 86 GLY A O 1
ATOM 657 N N . LEU A 1 87 ? -1.532 -7.656 -23.031 1 98.81 87 LEU A N 1
ATOM 658 C CA . LEU A 1 87 ? -1.622 -9.055 -22.609 1 98.81 87 LEU A CA 1
ATOM 659 C C . LEU A 1 87 ? -1.317 -9.984 -23.781 1 98.81 87 LEU A C 1
ATOM 661 O O . LEU A 1 87 ? -0.622 -10.984 -23.625 1 98.81 87 LEU A O 1
ATOM 665 N N . ARG A 1 88 ? -1.821 -9.656 -24.984 1 98.81 88 ARG A N 1
ATOM 666 C CA . ARG A 1 88 ? -1.56 -10.453 -26.172 1 98.81 88 ARG A CA 1
ATOM 667 C C . ARG A 1 88 ? -0.067 -10.5 -26.484 1 98.81 88 ARG A C 1
ATOM 669 O O . ARG A 1 88 ? 0.467 -11.555 -26.828 1 98.81 88 ARG A O 1
ATOM 676 N N . ARG A 1 89 ? 0.526 -9.375 -26.328 1 98.62 89 ARG A N 1
ATOM 677 C CA . ARG A 1 89 ? 1.965 -9.312 -26.578 1 98.62 89 ARG A CA 1
ATOM 678 C C . ARG A 1 89 ? 2.717 -10.258 -25.641 1 98.62 89 ARG A C 1
ATOM 680 O O . ARG A 1 89 ? 3.617 -10.977 -26.078 1 98.62 89 ARG A O 1
ATOM 687 N N . ILE A 1 90 ? 2.326 -10.289 -24.406 1 98.69 90 ILE A N 1
ATOM 688 C CA . ILE A 1 90 ? 2.984 -11.141 -23.422 1 98.69 90 ILE A CA 1
ATOM 689 C C . ILE A 1 90 ? 2.758 -12.609 -23.781 1 98.69 90 ILE A C 1
ATOM 691 O O . ILE A 1 90 ? 3.701 -13.398 -23.797 1 98.69 90 ILE A O 1
ATOM 695 N N . ALA A 1 91 ? 1.547 -12.961 -24.062 1 98.75 91 ALA A N 1
ATOM 696 C CA . ALA A 1 91 ? 1.226 -14.336 -24.422 1 98.75 91 ALA A CA 1
ATOM 697 C C . ALA A 1 91 ? 2.023 -14.781 -25.641 1 98.75 91 ALA A C 1
ATOM 699 O O . ALA A 1 91 ? 2.559 -15.898 -25.672 1 98.75 91 ALA A O 1
ATOM 700 N N . ASP A 1 92 ? 2.117 -13.914 -26.609 1 98.62 92 ASP A N 1
ATOM 701 C CA . ASP A 1 92 ? 2.85 -14.219 -27.828 1 98.62 92 ASP A CA 1
ATOM 702 C C . ASP A 1 92 ? 4.332 -14.445 -27.547 1 98.62 92 ASP A C 1
ATOM 704 O O . ASP A 1 92 ? 4.938 -15.367 -28.094 1 98.62 92 ASP A O 1
ATOM 708 N N . ILE A 1 93 ? 4.867 -13.594 -26.734 1 98.12 93 ILE A N 1
ATOM 709 C CA . ILE A 1 93 ? 6.277 -13.688 -26.375 1 98.12 93 ILE A CA 1
ATOM 710 C C . ILE A 1 93 ? 6.551 -15.047 -25.719 1 98.12 93 ILE A C 1
ATOM 712 O O . ILE A 1 93 ? 7.516 -15.727 -26.078 1 98.12 93 ILE A O 1
ATOM 716 N N . ILE A 1 94 ? 5.742 -15.43 -24.781 1 98.56 94 ILE A N 1
ATOM 717 C CA . ILE A 1 94 ? 5.953 -16.672 -24.031 1 98.56 94 ILE A CA 1
ATOM 718 C C . ILE A 1 94 ? 5.805 -17.859 -24.969 1 98.56 94 ILE A C 1
ATOM 720 O O . ILE A 1 94 ? 6.641 -18.766 -24.969 1 98.56 94 ILE A O 1
ATOM 724 N N . ARG A 1 95 ? 4.836 -17.828 -25.812 1 98.06 95 ARG A N 1
ATOM 725 C CA . ARG A 1 95 ? 4.59 -18.891 -26.766 1 98.06 95 ARG A CA 1
ATOM 726 C C . ARG A 1 95 ? 5.754 -19.031 -27.75 1 98.06 95 ARG A C 1
ATOM 728 O O . ARG A 1 95 ? 6.18 -20.156 -28.047 1 98.06 95 ARG A O 1
ATOM 735 N N . LYS A 1 96 ? 6.238 -17.953 -28.203 1 97.94 96 LYS A N 1
ATOM 736 C CA . LYS A 1 96 ? 7.34 -17.938 -29.156 1 97.94 96 LYS A CA 1
ATOM 737 C C . LYS A 1 96 ? 8.562 -18.656 -28.609 1 97.94 96 LYS A C 1
ATOM 739 O O . LYS A 1 96 ? 9.32 -19.266 -29.359 1 97.94 96 LYS A O 1
ATOM 744 N N . HIS A 1 97 ? 8.695 -18.656 -27.344 1 97.62 97 HIS A N 1
ATOM 745 C CA . HIS A 1 97 ? 9.867 -19.266 -26.734 1 97.62 97 HIS A CA 1
ATOM 746 C C . HIS A 1 97 ? 9.539 -20.641 -26.156 1 97.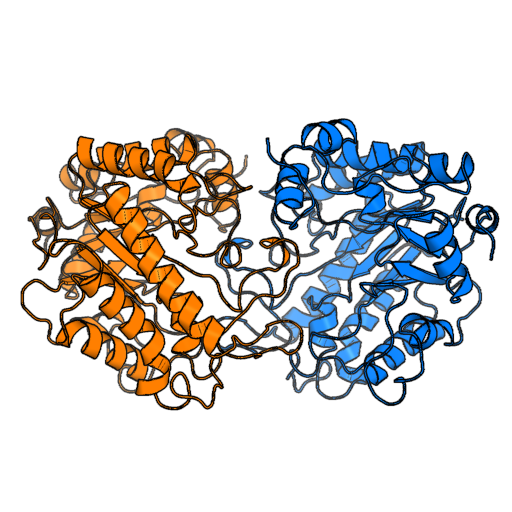62 97 HIS A C 1
ATOM 748 O O . HIS A 1 97 ? 10.32 -21.203 -25.375 1 97.62 97 HIS A O 1
ATOM 754 N N . GLY A 1 98 ? 8.352 -21.109 -26.453 1 96.75 98 GLY A N 1
ATOM 755 C CA . GLY A 1 98 ? 7.984 -22.469 -26.109 1 96.75 98 GLY A CA 1
ATOM 756 C C . GLY A 1 98 ? 7.508 -22.625 -24.672 1 96.75 98 GLY A C 1
ATOM 757 O O . GLY A 1 98 ? 7.512 -23.734 -24.125 1 96.75 98 GLY A O 1
ATOM 758 N N . GLY A 1 99 ? 7.199 -21.531 -24.031 1 97.88 99 GLY A N 1
ATOM 759 C CA . GLY A 1 99 ? 6.707 -21.594 -22.672 1 97.88 99 GLY A CA 1
ATOM 760 C C . GLY A 1 99 ? 5.191 -21.625 -22.578 1 97.88 99 GLY A C 1
ATOM 761 O O . GLY A 1 99 ? 4.5 -21.203 -23.516 1 97.88 99 GLY A O 1
ATOM 762 N N . VAL A 1 100 ? 4.648 -22.234 -21.531 1 98.5 100 VAL A N 1
ATOM 763 C CA . VAL A 1 100 ? 3.236 -22.141 -21.172 1 98.5 100 VAL A CA 1
ATOM 764 C C . VAL A 1 100 ? 2.98 -20.828 -20.422 1 98.5 100 VAL A C 1
ATOM 766 O O . VAL A 1 100 ? 3.779 -20.422 -19.578 1 98.5 100 VAL A O 1
ATOM 769 N N . SER A 1 101 ? 1.944 -20.125 -20.828 1 98.75 101 SER A N 1
ATOM 770 C CA . SER A 1 101 ? 1.677 -18.797 -20.266 1 98.75 101 SER A CA 1
ATOM 771 C C . SER A 1 101 ? 0.522 -18.844 -19.266 1 98.75 101 SER A C 1
ATOM 773 O O . SER A 1 101 ? -0.448 -19.578 -19.469 1 98.75 101 SER A O 1
ATOM 775 N N . SER A 1 102 ? 0.63 -18.109 -18.156 1 98.75 102 SER A N 1
ATOM 776 C CA . SER A 1 102 ? -0.432 -17.984 -17.172 1 98.75 102 SER A CA 1
ATOM 777 C C . SER A 1 102 ? -0.462 -16.578 -16.578 1 98.75 102 SER A C 1
ATOM 779 O O . SER A 1 102 ? 0.588 -15.984 -16.312 1 98.75 102 SER A O 1
ATOM 781 N N . VAL A 1 103 ? -1.665 -16.031 -16.375 1 98.88 103 VAL A N 1
ATOM 782 C CA . VAL A 1 103 ? -1.84 -14.766 -15.672 1 98.88 103 VAL A CA 1
ATOM 783 C C . VAL A 1 103 ? -2.27 -15.031 -14.234 1 98.88 103 VAL A C 1
ATOM 785 O O . VAL A 1 103 ? -3.197 -15.805 -13.992 1 98.88 103 VAL A O 1
ATOM 788 N N . GLN A 1 104 ? -1.586 -14.453 -13.289 1 98.88 104 GLN A N 1
ATOM 789 C CA . GLN A 1 104 ? -2.098 -14.523 -11.922 1 98.88 104 GLN A CA 1
ATOM 790 C C . GLN A 1 104 ? -3.164 -13.461 -11.68 1 98.88 104 GLN A C 1
ATOM 792 O O . GLN A 1 104 ? -2.875 -12.266 -11.727 1 98.88 104 GLN A O 1
ATOM 797 N N . ILE A 1 105 ? -4.355 -13.852 -11.461 1 98.94 105 ILE A N 1
ATOM 798 C CA . ILE A 1 105 ? -5.461 -12.914 -11.297 1 98.94 105 ILE A CA 1
ATOM 799 C C . ILE A 1 105 ? -5.684 -12.641 -9.812 1 98.94 105 ILE A C 1
ATOM 801 O O . ILE A 1 105 ? -5.684 -13.562 -8.992 1 98.94 105 ILE A O 1
ATOM 805 N N . HIS A 1 106 ? -5.902 -11.352 -9.5 1 98.38 106 HIS A N 1
ATOM 806 C CA . HIS A 1 106 ? -5.633 -10.883 -8.141 1 98.38 106 HIS A CA 1
ATOM 807 C C . HIS A 1 106 ? -6.523 -9.695 -7.785 1 98.38 106 HIS A C 1
ATOM 809 O O . HIS A 1 106 ? -6.91 -8.922 -8.656 1 98.38 106 HIS A O 1
ATOM 815 N N . HIS A 1 107 ? -6.93 -9.617 -6.551 1 98.75 107 HIS A N 1
ATOM 816 C CA . HIS A 1 107 ? -7.516 -8.438 -5.914 1 98.75 107 HIS A CA 1
ATOM 817 C C . HIS A 1 107 ? -6.965 -8.242 -4.508 1 98.75 107 HIS A C 1
ATOM 819 O O . HIS A 1 107 ? -7.012 -9.156 -3.686 1 98.75 107 HIS A O 1
ATOM 825 N N . GLY A 1 108 ? -6.52 -7.008 -4.203 1 97.38 108 GLY A N 1
ATOM 826 C CA . GLY A 1 108 ? -5.812 -6.766 -2.955 1 97.38 108 GLY A CA 1
ATOM 827 C C . GLY A 1 108 ? -6.73 -6.73 -1.748 1 97.38 108 GLY A C 1
ATOM 828 O O . GLY A 1 108 ? -6.289 -6.957 -0.619 1 97.38 108 GLY A O 1
ATOM 829 N N . GLY A 1 109 ? -7.977 -6.336 -1.877 1 97.25 109 GLY A N 1
ATOM 830 C CA . GLY A 1 109 ? -8.969 -6.355 -0.816 1 97.25 109 GLY A CA 1
ATOM 831 C C . GLY A 1 109 ? -8.695 -5.348 0.281 1 97.25 109 GLY A C 1
ATOM 832 O O . GLY A 1 109 ? -8.391 -4.188 0.001 1 97.25 109 GLY A O 1
ATOM 833 N N . ALA A 1 110 ? -8.898 -5.734 1.539 1 95.19 110 ALA A N 1
ATOM 834 C CA . ALA A 1 110 ? -8.914 -4.883 2.725 1 95.19 110 ALA A CA 1
ATOM 835 C C . ALA A 1 110 ? -7.52 -4.336 3.021 1 95.19 110 ALA A C 1
ATOM 837 O O . ALA A 1 110 ? -7.371 -3.369 3.771 1 95.19 110 ALA A O 1
ATOM 838 N N . ARG A 1 111 ? -6.508 -4.895 2.451 1 92.06 111 ARG A N 1
ATOM 839 C CA . ARG A 1 111 ? -5.141 -4.574 2.85 1 92.06 111 ARG A CA 1
ATOM 840 C C . ARG A 1 111 ? -4.484 -3.629 1.847 1 92.06 111 ARG A C 1
ATOM 842 O O . ARG A 1 111 ? -3.299 -3.316 1.964 1 92.06 111 ARG A O 1
ATOM 849 N N . ILE A 1 112 ? -5.25 -3.189 0.905 1 92.38 112 ILE A N 1
ATOM 850 C CA . ILE A 1 112 ? -4.766 -2.227 -0.077 1 92.38 112 ILE A CA 1
ATOM 851 C C . ILE A 1 112 ? -4.543 -0.873 0.592 1 92.38 112 ILE A C 1
ATOM 853 O O . ILE A 1 112 ? -5.348 -0.445 1.424 1 92.38 112 ILE A O 1
ATOM 857 N N . SER A 1 113 ? -3.408 -0.287 0.183 1 88.06 113 SER A N 1
ATOM 858 C CA . SER A 1 113 ? -3.23 1.106 0.578 1 88.06 113 SER A CA 1
ATOM 859 C C . SER A 1 113 ? -4.152 2.027 -0.213 1 88.06 113 SER A C 1
ATOM 861 O O . SER A 1 113 ? -4.188 1.975 -1.444 1 88.06 113 SER A O 1
ATOM 863 N N . PRO A 1 114 ? -4.82 2.93 0.506 1 87.75 114 PRO A N 1
ATOM 864 C CA . PRO A 1 114 ? -5.688 3.865 -0.217 1 87.75 114 PRO A CA 1
ATOM 865 C C . PRO A 1 114 ? -4.914 4.738 -1.205 1 87.75 114 PRO A C 1
ATOM 867 O O . PRO A 1 114 ? -5.492 5.234 -2.178 1 87.75 114 PRO A O 1
ATOM 870 N N . THR A 1 115 ? -3.645 4.91 -0.966 1 85.81 115 THR A N 1
ATOM 871 C CA . THR A 1 115 ? -2.826 5.766 -1.82 1 85.81 115 THR A CA 1
ATOM 872 C C . THR A 1 115 ? -2.643 5.137 -3.199 1 85.81 115 THR A C 1
ATOM 874 O O . THR A 1 115 ? -2.219 5.809 -4.141 1 85.81 115 THR A O 1
ATOM 877 N N . LEU A 1 116 ? -2.996 3.871 -3.332 1 90.88 116 LEU A N 1
ATOM 878 C CA . LEU A 1 116 ? -2.84 3.176 -4.605 1 90.88 116 LEU A CA 1
ATOM 879 C C . LEU A 1 116 ? -4.133 3.225 -5.414 1 90.88 116 LEU A C 1
ATOM 881 O O . LEU A 1 116 ? -4.141 2.904 -6.605 1 90.88 116 LEU A O 1
ATOM 885 N N . ILE A 1 117 ? -5.215 3.666 -4.715 1 91.19 117 ILE A N 1
ATOM 886 C CA . ILE A 1 117 ? -6.508 3.631 -5.391 1 91.19 117 ILE A CA 1
ATOM 887 C C . ILE A 1 117 ? -7.184 4.996 -5.281 1 91.19 117 ILE A C 1
ATOM 889 O O . ILE A 1 117 ? -8.398 5.082 -5.109 1 91.19 117 ILE A O 1
ATOM 893 N N . GLY A 1 118 ? -6.438 5.992 -5.324 1 84.38 118 GLY A N 1
ATOM 894 C CA . GLY A 1 118 ? -6.945 7.352 -5.41 1 84.38 118 GLY A CA 1
ATOM 895 C C . GLY A 1 118 ? -7.629 7.816 -4.141 1 84.38 118 GLY A C 1
ATOM 896 O O . GLY A 1 118 ? -8.586 8.594 -4.191 1 84.38 118 GLY A O 1
ATOM 897 N N . GLY A 1 119 ? -7.238 7.219 -3.018 1 84.62 119 GLY A N 1
ATOM 898 C CA . GLY A 1 119 ? -7.793 7.645 -1.742 1 84.62 119 GLY A CA 1
ATOM 899 C C . GLY A 1 119 ? -9.109 6.969 -1.408 1 84.62 119 GLY A C 1
ATOM 900 O O . GLY A 1 119 ? -9.656 7.168 -0.322 1 84.62 119 GLY A O 1
ATOM 901 N N . ARG A 1 120 ? -9.617 6.211 -2.285 1 89 120 ARG A N 1
ATOM 902 C CA . ARG A 1 120 ? -10.852 5.484 -2.004 1 89 120 ARG A CA 1
ATOM 903 C C . ARG A 1 120 ? -10.641 4.461 -0.893 1 89 120 ARG A C 1
ATOM 905 O O . ARG A 1 120 ? -9.5 4.148 -0.535 1 89 120 ARG A O 1
ATOM 912 N N . THR A 1 121 ? -11.75 4.035 -0.323 1 90.81 121 THR A N 1
ATOM 913 C CA . THR A 1 121 ? -11.695 3.104 0.799 1 90.81 121 THR A CA 1
ATOM 914 C C . THR A 1 121 ? -11.539 1.668 0.304 1 90.81 121 THR A C 1
ATOM 916 O O . THR A 1 121 ? -12.32 1.203 -0.53 1 90.81 121 THR A O 1
ATOM 919 N N . PRO A 1 122 ? -10.508 0.958 0.771 1 94.62 122 PRO A N 1
ATOM 920 C CA . PRO A 1 122 ? -10.391 -0.462 0.432 1 94.62 122 PRO A CA 1
ATOM 921 C C . PRO A 1 122 ? -11.617 -1.271 0.861 1 94.62 122 PRO A C 1
ATOM 923 O O . PRO A 1 122 ? -12.328 -0.876 1.788 1 94.62 122 PRO A O 1
ATOM 926 N N . VAL A 1 123 ? -11.797 -2.387 0.166 1 97.69 123 VAL A N 1
ATOM 927 C CA . VAL A 1 123 ? -12.953 -3.221 0.458 1 97.69 123 VAL A CA 1
ATOM 928 C C . VAL A 1 123 ? -12.5 -4.613 0.892 1 97.69 123 VAL A C 1
ATOM 930 O O . VAL A 1 123 ? -11.391 -5.035 0.565 1 97.69 123 VAL A O 1
ATOM 933 N N . GLY A 1 124 ? -13.195 -5.305 1.677 1 97.94 124 GLY A N 1
ATOM 934 C CA . GLY A 1 124 ? -13 -6.684 2.09 1 97.94 124 GLY A CA 1
ATOM 935 C C . GLY A 1 124 ? -14.297 -7.41 2.395 1 97.94 124 GLY A C 1
ATOM 936 O O . GLY A 1 124 ? -15.383 -6.891 2.125 1 97.94 124 GLY A O 1
ATOM 937 N N . PRO A 1 125 ? -14.172 -8.609 2.854 1 98.44 125 PRO A N 1
ATOM 938 C CA . PRO A 1 125 ? -15.383 -9.352 3.193 1 98.44 125 PRO A CA 1
ATOM 939 C C . PRO A 1 125 ? -16.203 -8.672 4.281 1 98.44 125 PRO A C 1
ATOM 941 O O . PRO A 1 125 ? -17.422 -8.836 4.328 1 98.44 125 PRO A O 1
ATOM 944 N N . SER A 1 126 ? -15.578 -7.996 5.18 1 97.19 126 SER A N 1
ATOM 945 C CA . SER A 1 126 ? -16.25 -7.277 6.254 1 97.19 126 SER A CA 1
ATOM 946 C C . SER A 1 126 ? -15.5 -5.996 6.613 1 97.19 126 SER A C 1
ATOM 948 O O . SER A 1 126 ? -14.359 -5.801 6.199 1 97.19 126 SER A O 1
ATOM 950 N N . ALA A 1 127 ? -16.188 -5.102 7.312 1 93.56 127 ALA A N 1
ATOM 951 C CA . ALA A 1 127 ? -15.586 -3.848 7.773 1 93.56 127 ALA A CA 1
ATOM 952 C C . ALA A 1 127 ? -14.742 -4.066 9.023 1 93.56 127 ALA A C 1
ATOM 954 O O . ALA A 1 127 ? -15.07 -3.561 10.102 1 93.56 127 ALA A O 1
ATOM 955 N N . ILE A 1 128 ? -13.633 -4.684 8.867 1 88.31 128 ILE A N 1
ATOM 956 C CA . ILE A 1 128 ? -12.812 -5.121 10 1 88.31 128 ILE A CA 1
ATOM 957 C C . ILE A 1 128 ? -12.25 -3.902 10.734 1 88.31 128 ILE A C 1
ATOM 959 O O . ILE A 1 128 ? -11.961 -3.973 11.93 1 88.31 128 ILE A O 1
ATOM 963 N N . ILE A 1 129 ? -12.008 -2.883 10.031 1 85.38 129 ILE A N 1
ATOM 964 C CA . ILE A 1 129 ? -11.648 -1.589 10.602 1 85.38 129 ILE A CA 1
ATOM 965 C C . ILE A 1 129 ? -12.656 -0.532 10.148 1 85.38 129 ILE A C 1
ATOM 967 O O . ILE A 1 129 ? -12.57 -0.028 9.031 1 85.38 129 ILE A O 1
ATOM 971 N N . PRO A 1 130 ? -13.469 -0.159 11.039 1 81.38 130 PRO A N 1
ATOM 972 C CA . PRO A 1 130 ? -14.531 0.776 10.656 1 81.38 130 PRO A CA 1
ATOM 973 C C . PRO A 1 130 ? -13.992 2.078 10.07 1 81.38 130 PRO A C 1
ATOM 975 O O . PRO A 1 130 ? -13.062 2.67 10.625 1 81.38 130 PRO A O 1
ATOM 978 N N . GLY A 1 131 ? -14.609 2.361 8.922 1 81.81 131 GLY A N 1
ATOM 979 C CA . GLY A 1 131 ? -14.227 3.605 8.273 1 81.81 131 GLY A CA 1
ATOM 980 C C . GLY A 1 131 ? -12.984 3.475 7.414 1 81.81 131 GLY A C 1
ATOM 981 O O . GLY A 1 131 ? -12.719 4.32 6.555 1 81.81 131 GLY A O 1
ATOM 982 N N . ALA A 1 132 ? -12.188 2.449 7.664 1 86.25 132 ALA A N 1
ATOM 983 C CA . ALA A 1 132 ? -10.953 2.254 6.914 1 86.25 132 ALA A CA 1
ATOM 984 C C . ALA A 1 132 ? -11.117 1.161 5.859 1 86.25 132 ALA A C 1
ATOM 986 O O . ALA A 1 132 ? -10.445 1.183 4.824 1 86.25 132 ALA A O 1
ATOM 987 N N . VAL A 1 133 ? -11.914 0.245 6.156 1 93 133 VAL A N 1
ATOM 988 C CA . VAL A 1 133 ? -12.258 -0.842 5.242 1 93 133 VAL A CA 1
ATOM 989 C C . VAL A 1 133 ? -13.773 -0.981 5.148 1 93 133 VAL A C 1
ATOM 991 O O . VAL A 1 133 ? -14.469 -0.99 6.168 1 93 133 VAL A O 1
ATOM 994 N N . ARG A 1 134 ? -14.25 -0.985 3.979 1 96.06 134 ARG A N 1
ATOM 995 C CA . ARG A 1 134 ? -15.68 -1.192 3.785 1 96.06 134 ARG A CA 1
ATOM 996 C C . ARG A 1 134 ? -15.984 -2.652 3.467 1 96.06 134 ARG A C 1
ATOM 998 O O . ARG A 1 134 ? -15.289 -3.277 2.666 1 96.06 134 ARG A O 1
ATOM 1005 N N . GLY A 1 135 ? -16.922 -3.219 4.168 1 97.88 135 GLY A N 1
ATOM 1006 C CA . GLY A 1 135 ? -17.391 -4.543 3.799 1 97.88 135 GLY A CA 1
ATOM 1007 C C . GLY A 1 135 ? -18.172 -4.562 2.498 1 97.88 135 GLY A C 1
ATOM 1008 O O . GLY A 1 135 ? -19.047 -3.715 2.277 1 97.88 135 GLY A O 1
ATOM 1009 N N . LEU A 1 136 ? -17.859 -5.508 1.688 1 98.56 136 LEU A N 1
ATOM 1010 C CA . LEU A 1 136 ? -18.609 -5.672 0.447 1 98.56 136 LEU A CA 1
ATOM 1011 C C . LEU A 1 136 ? -20.062 -6.035 0.735 1 98.56 136 LEU A C 1
ATOM 1013 O O . LEU A 1 136 ? -20.344 -6.836 1.63 1 98.56 136 LEU A O 1
ATOM 1017 N N . SER A 1 137 ? -20.953 -5.391 -0.015 1 98.31 137 SER A N 1
ATOM 1018 C CA . SER A 1 137 ? -22.312 -5.895 -0.011 1 98.31 137 SER A CA 1
ATOM 1019 C C . SER A 1 137 ? -22.406 -7.246 -0.706 1 98.31 137 SER A C 1
ATOM 1021 O O . SER A 1 137 ? -21.469 -7.676 -1.373 1 98.31 137 SER A O 1
ATOM 1023 N N . LEU A 1 138 ? -23.547 -7.93 -0.479 1 98.31 138 LEU A N 1
ATOM 1024 C CA . LEU A 1 138 ? -23.734 -9.211 -1.155 1 98.31 138 LEU A CA 1
ATOM 1025 C C . LEU A 1 138 ? -23.594 -9.055 -2.666 1 98.31 138 LEU A C 1
ATOM 1027 O O . LEU A 1 138 ? -22.906 -9.844 -3.316 1 98.31 138 LEU A O 1
ATOM 1031 N N . ALA A 1 139 ? -24.219 -8.055 -3.223 1 98.56 139 ALA A N 1
ATOM 1032 C CA . ALA A 1 139 ? -24.141 -7.797 -4.656 1 98.56 139 ALA A CA 1
ATOM 1033 C C . ALA A 1 139 ? -22.703 -7.516 -5.086 1 98.56 139 ALA A C 1
ATOM 1035 O O . ALA A 1 139 ? -22.281 -7.93 -6.168 1 98.56 139 ALA A O 1
ATOM 1036 N N . GLU A 1 140 ? -21.969 -6.859 -4.223 1 98.62 140 GLU A N 1
ATOM 1037 C CA . GLU A 1 140 ? -20.578 -6.539 -4.535 1 98.62 140 GLU A CA 1
ATOM 1038 C C . GLU A 1 140 ? -19.703 -7.777 -4.461 1 98.62 140 GLU A C 1
ATOM 1040 O O . GLU A 1 140 ? -18.719 -7.898 -5.203 1 98.62 140 GLU A O 1
ATOM 1045 N N . VAL A 1 141 ? -19.984 -8.688 -3.555 1 98.81 141 VAL A N 1
ATOM 1046 C CA . VAL A 1 141 ? -19.266 -9.953 -3.512 1 98.81 141 VAL A CA 1
ATOM 1047 C C . VAL A 1 141 ? -19.453 -10.703 -4.828 1 98.81 141 VAL A C 1
ATOM 1049 O O . VAL A 1 141 ? -18.484 -11.195 -5.418 1 98.81 141 VAL A O 1
ATOM 1052 N N . GLU A 1 142 ? -20.688 -10.742 -5.258 1 98.75 142 GLU A N 1
ATOM 1053 C CA . GLU A 1 142 ? -21 -11.414 -6.516 1 98.75 142 GLU A CA 1
ATOM 1054 C C . GLU A 1 142 ? -20.312 -10.734 -7.695 1 98.75 142 GLU A C 1
ATOM 1056 O O . GLU A 1 142 ? -19.797 -11.398 -8.594 1 98.75 142 GLU A O 1
ATOM 1061 N N . GLN A 1 143 ? -20.266 -9.461 -7.66 1 98.75 143 GLN A N 1
ATOM 1062 C CA . GLN A 1 143 ? -19.578 -8.719 -8.711 1 98.75 143 GLN A CA 1
ATOM 1063 C C . GLN A 1 143 ? -18.078 -9 -8.688 1 98.75 143 GLN A C 1
ATOM 1065 O O . GLN A 1 143 ? -17.453 -9.141 -9.742 1 98.75 143 GLN A O 1
ATOM 1070 N N . ALA A 1 144 ? -17.516 -9.047 -7.508 1 98.81 144 ALA A N 1
ATOM 1071 C CA . ALA A 1 144 ? -16.094 -9.367 -7.391 1 98.81 144 ALA A CA 1
ATOM 1072 C C . ALA A 1 144 ? -15.789 -10.742 -7.969 1 98.81 144 ALA A C 1
ATOM 1074 O O . ALA A 1 144 ? -14.797 -10.922 -8.68 1 98.81 144 ALA A O 1
ATOM 1075 N N . ARG A 1 145 ? -16.625 -11.68 -7.629 1 98.88 145 ARG A N 1
ATOM 1076 C CA . ARG A 1 145 ? -16.531 -13.008 -8.234 1 98.88 145 ARG A CA 1
ATOM 1077 C C . ARG A 1 145 ? -16.531 -12.914 -9.758 1 98.88 145 ARG A C 1
ATOM 1079 O O . ARG A 1 145 ? -15.664 -13.484 -10.422 1 98.88 145 ARG A O 1
ATOM 1086 N N . ASP A 1 146 ? -17.484 -12.211 -10.281 1 98.88 146 ASP A N 1
ATOM 1087 C CA . ASP A 1 146 ? -17.641 -12.062 -11.727 1 98.88 146 ASP A CA 1
ATOM 1088 C C . ASP A 1 146 ? -16.422 -11.359 -12.336 1 98.88 146 ASP A C 1
ATOM 1090 O O . ASP A 1 146 ? -16.031 -11.656 -13.469 1 98.88 146 ASP A O 1
ATOM 1094 N N . ASP A 1 147 ? -15.836 -10.445 -11.586 1 98.94 147 ASP A N 1
ATOM 1095 C CA . ASP A 1 147 ? -14.641 -9.758 -12.062 1 98.94 147 ASP A CA 1
ATOM 1096 C C . ASP A 1 147 ? -13.484 -10.727 -12.25 1 98.94 147 ASP A C 1
ATOM 1098 O O . ASP A 1 147 ? -12.727 -10.617 -13.219 1 98.94 147 ASP A O 1
ATOM 1102 N N . PHE A 1 148 ? -13.32 -11.664 -11.344 1 98.94 148 PHE A N 1
ATOM 1103 C CA . PHE A 1 148 ? -12.289 -12.688 -11.5 1 98.94 148 PHE A CA 1
ATOM 1104 C C . PHE A 1 148 ? -12.539 -13.523 -12.742 1 98.94 148 PHE A C 1
ATOM 1106 O O . PHE A 1 148 ? -11.617 -13.789 -13.516 1 98.94 148 PHE A O 1
ATOM 1113 N N . ILE A 1 149 ? -13.766 -13.922 -12.93 1 98.94 149 ILE A N 1
ATOM 1114 C CA . ILE A 1 149 ? -14.133 -14.75 -14.078 1 98.94 149 ILE A CA 1
ATOM 1115 C C . ILE A 1 149 ? -13.898 -13.969 -15.367 1 98.94 149 ILE A C 1
ATOM 1117 O O . ILE A 1 149 ? -13.305 -14.492 -16.312 1 98.94 149 ILE A O 1
ATOM 1121 N N . ALA A 1 150 ? -14.289 -12.719 -15.406 1 98.94 150 ALA A N 1
ATOM 1122 C CA . ALA A 1 150 ? -14.094 -11.875 -16.578 1 98.94 150 ALA A CA 1
ATOM 1123 C C . ALA A 1 150 ? -12.609 -11.703 -16.891 1 98.94 150 ALA A C 1
ATOM 1125 O O . ALA A 1 150 ? -12.219 -11.625 -18.062 1 98.94 150 ALA A O 1
ATOM 1126 N N . ALA A 1 151 ? -11.828 -11.617 -15.859 1 98.94 151 ALA A N 1
ATOM 1127 C CA . ALA A 1 151 ? -10.383 -11.516 -16.031 1 98.94 151 ALA A CA 1
ATOM 1128 C C . ALA A 1 151 ? -9.82 -12.766 -16.719 1 98.94 151 ALA A C 1
ATOM 1130 O O . ALA A 1 151 ? -8.969 -12.664 -17.594 1 98.94 151 ALA A O 1
ATOM 1131 N N . ALA A 1 152 ? -10.297 -13.891 -16.297 1 98.94 152 ALA A N 1
ATOM 1132 C CA . ALA A 1 152 ? -9.859 -15.133 -16.922 1 98.94 152 ALA A CA 1
ATOM 1133 C C . ALA A 1 152 ? -10.266 -15.172 -18.391 1 98.94 152 ALA A C 1
ATOM 1135 O O . ALA A 1 152 ? -9.492 -15.625 -19.234 1 98.94 152 ALA A O 1
ATOM 1136 N N . VAL A 1 153 ? -11.43 -14.727 -18.688 1 98.94 153 VAL A N 1
ATOM 1137 C CA . VAL A 1 153 ? -11.898 -14.664 -20.062 1 98.94 153 VAL A CA 1
ATOM 1138 C C . VAL A 1 153 ? -10.992 -13.742 -20.875 1 98.94 153 VAL A C 1
ATOM 1140 O O . VAL A 1 153 ? -10.648 -14.055 -22.016 1 98.94 153 VAL A O 1
ATOM 1143 N N . ARG A 1 154 ? -10.602 -12.625 -20.328 1 98.94 154 ARG A N 1
ATOM 1144 C CA . ARG A 1 154 ? -9.695 -11.711 -21.016 1 98.94 154 ARG A CA 1
ATOM 1145 C C . ARG A 1 154 ? -8.328 -12.352 -21.234 1 98.94 154 ARG A C 1
ATOM 1147 O O . ARG A 1 154 ? -7.715 -12.164 -22.297 1 98.94 154 ARG A O 1
ATOM 1154 N N . ALA A 1 155 ? -7.855 -13.094 -20.219 1 98.94 155 ALA A N 1
ATOM 1155 C CA . ALA A 1 155 ? -6.602 -13.828 -20.406 1 98.94 155 ALA A CA 1
ATOM 1156 C C . ALA A 1 155 ? -6.695 -14.797 -21.578 1 98.94 155 ALA A C 1
ATOM 1158 O O . ALA A 1 155 ? -5.797 -14.852 -22.422 1 98.94 155 ALA A O 1
ATOM 1159 N N . GLN A 1 156 ? -7.801 -15.516 -21.641 1 98.88 156 GLN A N 1
ATOM 1160 C CA . GLN A 1 156 ? -8.039 -16.438 -22.734 1 98.88 156 GLN A CA 1
ATOM 1161 C C . GLN A 1 156 ? -8.062 -15.703 -24.078 1 98.88 156 GLN A C 1
ATOM 1163 O O . GLN A 1 156 ? -7.41 -16.125 -25.031 1 98.88 156 GLN A O 1
ATOM 1168 N N . ARG A 1 157 ? -8.773 -14.609 -24.125 1 98.81 157 ARG A N 1
ATOM 1169 C CA . ARG A 1 157 ? -8.883 -13.828 -25.359 1 98.81 157 ARG A CA 1
ATOM 1170 C C . ARG A 1 157 ? -7.523 -13.297 -25.797 1 98.81 157 ARG A C 1
ATOM 1172 O O . ARG A 1 157 ? -7.262 -13.156 -26.984 1 98.81 157 ARG A O 1
ATOM 1179 N N . ALA A 1 158 ? -6.707 -13.008 -24.844 1 98.88 158 ALA A N 1
ATOM 1180 C CA . ALA A 1 158 ? -5.383 -12.469 -25.125 1 98.88 158 ALA A CA 1
ATOM 1181 C C . ALA A 1 158 ? -4.441 -13.562 -25.625 1 98.88 158 ALA A C 1
ATOM 1183 O O . ALA A 1 158 ? -3.352 -13.273 -26.125 1 98.88 158 ALA A O 1
ATOM 1184 N N . GLY A 1 159 ? -4.816 -14.828 -25.406 1 98.75 159 GLY A N 1
ATOM 1185 C CA . GLY A 1 159 ? -4.023 -15.922 -25.938 1 98.75 159 GLY A CA 1
ATOM 1186 C C . GLY A 1 159 ? -3.246 -16.672 -24.875 1 98.75 159 GLY A C 1
ATOM 1187 O O . GLY A 1 159 ? -2.41 -17.516 -25.188 1 98.75 159 GLY A O 1
ATOM 1188 N N . PHE A 1 160 ? -3.49 -16.375 -23.625 1 98.88 160 PHE A N 1
ATOM 1189 C CA . PHE A 1 160 ? -2.832 -17.125 -22.547 1 98.88 160 PHE A CA 1
ATOM 1190 C C . PHE A 1 160 ? -3.361 -18.547 -22.469 1 98.88 160 PHE A C 1
ATOM 1192 O O . PHE A 1 160 ? -4.492 -18.812 -22.875 1 98.88 160 PHE A O 1
ATOM 1199 N N . ASP A 1 161 ? -2.547 -19.422 -21.922 1 98.88 161 ASP A N 1
ATOM 1200 C CA . ASP A 1 161 ? -2.92 -20.828 -21.734 1 98.88 161 ASP A CA 1
ATOM 1201 C C . ASP A 1 161 ? -3.762 -21.016 -20.469 1 98.88 161 ASP A C 1
ATOM 1203 O O . ASP A 1 161 ? -4.465 -22.016 -20.328 1 98.88 161 ASP A O 1
ATOM 1207 N N . GLY A 1 162 ? -3.635 -20.094 -19.562 1 98.88 162 GLY A N 1
ATOM 1208 C CA . GLY A 1 162 ? -4.402 -20.234 -18.344 1 98.88 162 GLY A CA 1
ATOM 1209 C C . GLY A 1 162 ? -4.254 -19.062 -17.406 1 98.88 162 GLY A C 1
ATOM 1210 O O . GLY A 1 162 ? -3.74 -18 -17.797 1 98.88 162 GLY A O 1
ATOM 1211 N N . VAL A 1 163 ? -4.816 -19.234 -16.156 1 98.94 163 VAL A N 1
ATOM 1212 C CA . VAL A 1 163 ? -4.695 -18.266 -15.062 1 98.94 163 VAL A CA 1
ATOM 1213 C C . VAL A 1 163 ? -4.391 -19 -13.758 1 98.94 163 VAL A C 1
ATOM 1215 O O . VAL A 1 163 ? -4.633 -20.203 -13.641 1 98.94 163 VAL A O 1
ATOM 1218 N N . GLU A 1 164 ? -3.805 -18.281 -12.875 1 98.94 164 GLU A N 1
ATOM 1219 C CA . GLU A 1 164 ? -3.697 -18.719 -11.484 1 98.94 164 GLU A CA 1
ATOM 1220 C C . GLU A 1 164 ? -4.523 -17.844 -10.562 1 98.94 164 GLU A C 1
ATOM 1222 O O . GLU A 1 164 ? -4.348 -16.609 -10.539 1 98.94 164 GLU A O 1
ATOM 1227 N N . VAL A 1 165 ? -5.445 -18.469 -9.844 1 98.94 165 VAL A N 1
ATOM 1228 C CA . VAL A 1 165 ? -6.246 -17.766 -8.844 1 98.94 165 VAL A CA 1
ATOM 1229 C C . VAL A 1 165 ? -5.406 -17.516 -7.59 1 98.94 165 VAL A C 1
ATOM 1231 O O . VAL A 1 165 ? -4.945 -18.453 -6.945 1 98.94 165 VAL A O 1
ATOM 1234 N N . HIS A 1 166 ? -5.234 -16.234 -7.258 1 98.75 166 HIS A N 1
ATOM 1235 C CA . HIS A 1 166 ? -4.34 -15.844 -6.18 1 98.75 166 HIS A CA 1
ATOM 1236 C C . HIS A 1 166 ? -5.059 -15.859 -4.832 1 98.75 166 HIS A C 1
ATOM 1238 O O . HIS A 1 166 ? -5.59 -14.828 -4.402 1 98.75 166 HIS A O 1
ATOM 1244 N N . GLY A 1 167 ? -4.945 -16.938 -4.113 1 98.31 167 GLY A N 1
ATOM 1245 C CA . GLY A 1 167 ? -5.555 -17.078 -2.801 1 98.31 167 GLY A CA 1
ATOM 1246 C C . GLY A 1 167 ? -4.547 -17.031 -1.668 1 98.31 167 GLY A C 1
ATOM 1247 O O . GLY A 1 167 ? -4.754 -17.641 -0.616 1 98.31 167 GLY A O 1
ATOM 1248 N N . ALA A 1 168 ? -3.471 -16.328 -1.876 1 96.75 168 ALA A N 1
ATOM 1249 C CA . ALA A 1 168 ? -2.373 -16.328 -0.913 1 96.75 168 ALA A CA 1
ATOM 1250 C C . ALA A 1 168 ? -2.121 -14.922 -0.366 1 96.75 168 ALA A C 1
ATOM 1252 O O . ALA A 1 168 ? -2.637 -13.945 -0.902 1 96.75 168 ALA A O 1
ATOM 1253 N N . PHE A 1 169 ? -1.429 -14.805 0.764 1 93.69 169 PHE A N 1
ATOM 1254 C CA . PHE A 1 169 ? -0.746 -13.641 1.318 1 93.69 169 PHE A CA 1
ATOM 1255 C C . PHE A 1 169 ? -1.752 -12.617 1.825 1 93.69 169 PHE A C 1
ATOM 1257 O O . PHE A 1 169 ? -1.483 -11.414 1.801 1 93.69 169 PHE A O 1
ATOM 1264 N N . GLY A 1 170 ? -2.898 -13.102 2.137 1 94.75 170 GLY A N 1
ATOM 1265 C CA . GLY A 1 170 ? -3.855 -12.258 2.836 1 94.75 170 GLY A CA 1
ATOM 1266 C C . GLY A 1 170 ? -4.598 -11.305 1.917 1 94.75 170 GLY A C 1
ATOM 1267 O O . GLY A 1 170 ? -5.137 -10.297 2.367 1 94.75 170 GLY A O 1
ATOM 1268 N N . TRP A 1 171 ? -4.59 -11.555 0.664 1 96.88 171 TRP A N 1
ATOM 1269 C CA . TRP A 1 171 ? -5.367 -10.75 -0.272 1 96.88 171 TRP A CA 1
ATOM 1270 C C . TRP A 1 171 ? -6.828 -11.172 -0.276 1 96.88 171 TRP A C 1
ATOM 1272 O O . TRP A 1 171 ? -7.266 -11.922 0.602 1 96.88 171 TRP A O 1
ATOM 1282 N N . LEU A 1 172 ? -7.617 -10.68 -1.177 1 98.5 172 LEU A N 1
ATOM 1283 C CA . LEU A 1 172 ? -9.07 -10.703 -1.039 1 98.5 172 LEU A CA 1
ATOM 1284 C C . LEU A 1 172 ? -9.578 -12.125 -0.841 1 98.5 172 LEU A C 1
ATOM 1286 O O . LEU A 1 172 ? -10.383 -12.383 0.059 1 98.5 172 LEU A O 1
ATOM 1290 N N . ILE A 1 173 ? -9.117 -13.031 -1.705 1 98.88 173 ILE A N 1
ATOM 1291 C CA . ILE A 1 173 ? -9.641 -14.391 -1.636 1 98.88 173 ILE A CA 1
ATOM 1292 C C . ILE A 1 173 ? -9.266 -15.016 -0.293 1 98.88 173 ILE A C 1
ATOM 1294 O O . ILE A 1 173 ? -10.109 -15.641 0.36 1 98.88 173 ILE A O 1
ATOM 1298 N N . MET A 1 174 ? -8.047 -14.852 0.128 1 98 174 MET A N 1
ATOM 1299 C CA . MET A 1 174 ? -7.664 -15.375 1.437 1 98 174 MET A CA 1
ATOM 1300 C C . MET A 1 174 ? -8.414 -14.656 2.551 1 98 174 MET A C 1
ATOM 1302 O O . MET A 1 174 ? -8.711 -15.25 3.592 1 98 174 MET A O 1
ATOM 1306 N N . GLN A 1 175 ? -8.703 -13.359 2.383 1 98 175 GLN A N 1
ATOM 1307 C CA . GLN A 1 175 ? -9.492 -12.625 3.367 1 98 175 GLN A CA 1
ATOM 1308 C C . GLN A 1 175 ? -10.867 -13.258 3.557 1 98 175 GLN A C 1
ATOM 1310 O O . GLN A 1 175 ? -11.383 -13.312 4.676 1 98 175 GLN A O 1
ATOM 1315 N N . PHE A 1 176 ? -11.477 -13.734 2.49 1 98.81 176 PHE A N 1
ATOM 1316 C CA . PHE A 1 176 ? -12.734 -14.453 2.615 1 98.81 176 PHE A CA 1
ATOM 1317 C C . PHE A 1 176 ? -12.555 -15.742 3.408 1 98.81 176 PHE A C 1
ATOM 1319 O O . PHE A 1 176 ? -13.414 -16.109 4.203 1 98.81 176 PHE A O 1
ATOM 1326 N N . LEU A 1 177 ? -11.445 -16.391 3.258 1 98.56 177 LEU A N 1
ATOM 1327 C CA . LEU A 1 177 ? -11.172 -17.641 3.947 1 98.56 177 LEU A CA 1
ATOM 1328 C C . LEU A 1 177 ? -10.906 -17.406 5.43 1 98.56 177 LEU A C 1
ATOM 1330 O O . LEU A 1 177 ? -11.117 -18.297 6.254 1 98.56 177 LEU A O 1
ATOM 1334 N N . SER A 1 178 ? -10.445 -16.281 5.848 1 97.75 178 SER A N 1
ATOM 1335 C CA . SER A 1 178 ? -9.977 -15.961 7.191 1 97.75 178 SER A CA 1
ATOM 1336 C C . SER A 1 178 ? -11.133 -15.555 8.102 1 97.75 178 SER A C 1
ATOM 1338 O O . SER A 1 178 ? -11.82 -14.57 7.832 1 97.75 178 SER A O 1
ATOM 1340 N N . PRO A 1 179 ? -11.297 -16.219 9.242 1 96.19 179 PRO A N 1
ATOM 1341 C CA . PRO A 1 179 ? -12.344 -15.797 10.172 1 96.19 179 PRO A CA 1
ATOM 1342 C C . PRO A 1 179 ? -12.047 -14.445 10.82 1 96.19 179 PRO A C 1
ATOM 1344 O O . PRO A 1 179 ? -12.93 -13.844 11.438 1 96.19 179 PRO A O 1
ATOM 1347 N N . ILE A 1 180 ? -10.844 -14.016 10.672 1 93.5 180 ILE A N 1
ATOM 1348 C CA . ILE A 1 180 ? -10.469 -12.719 11.227 1 93.5 180 ILE A CA 1
ATOM 1349 C C . ILE A 1 180 ? -10.938 -11.609 10.297 1 93.5 180 ILE A C 1
ATOM 1351 O O . ILE A 1 180 ? -11.516 -10.617 10.742 1 93.5 180 ILE A O 1
ATOM 1355 N N . PHE A 1 181 ? -10.766 -11.758 9.023 1 95.94 181 PHE A N 1
ATOM 1356 C CA . PHE A 1 181 ? -11.156 -10.766 8.031 1 95.94 181 PHE A CA 1
ATOM 1357 C C . PHE A 1 181 ? -12.641 -10.883 7.699 1 95.94 181 PHE A C 1
ATOM 1359 O O . PHE A 1 181 ? -13.281 -9.891 7.355 1 95.94 181 PHE A O 1
ATOM 1366 N N . ASN A 1 182 ? -13.133 -12.078 7.711 1 98.06 182 ASN A N 1
ATOM 1367 C CA . ASN A 1 182 ? -14.484 -12.367 7.246 1 98.06 182 ASN A CA 1
ATOM 1368 C C . ASN A 1 182 ? -15.438 -12.609 8.414 1 98.06 182 ASN A C 1
ATOM 1370 O O . ASN A 1 182 ? -15.531 -13.727 8.93 1 98.06 182 ASN A O 1
ATOM 1374 N N . ARG A 1 183 ? -16.219 -11.594 8.703 1 96.75 183 ARG A N 1
ATOM 1375 C CA . ARG A 1 183 ? -17.188 -11.648 9.789 1 96.75 183 ARG A CA 1
ATOM 1376 C C . ARG A 1 183 ? -18.609 -11.586 9.258 1 96.75 183 ARG A C 1
ATOM 1378 O O . ARG A 1 183 ? -19.516 -11.117 9.945 1 96.75 183 ARG A O 1
ATOM 1385 N N . ARG A 1 184 ? -18.719 -11.969 8.008 1 98.25 184 ARG A N 1
ATOM 1386 C CA . ARG A 1 184 ? -20.031 -11.961 7.371 1 98.25 184 ARG A CA 1
ATOM 1387 C C . ARG A 1 184 ? -20.953 -12.984 8.023 1 98.25 184 ARG A C 1
ATOM 1389 O O . ARG A 1 184 ? -20.5 -13.969 8.609 1 98.25 184 ARG A O 1
ATOM 1396 N N . THR A 1 185 ? -22.266 -12.719 7.824 1 97.81 185 THR A N 1
ATOM 1397 C CA . THR A 1 185 ? -23.25 -13.625 8.398 1 97.81 185 THR A CA 1
ATOM 1398 C C . THR A 1 185 ? -24.094 -14.266 7.297 1 97.81 185 THR A C 1
ATOM 1400 O O . THR A 1 185 ? -24.984 -15.078 7.578 1 97.81 185 THR A O 1
ATOM 1403 N N . ASP A 1 186 ? -23.844 -13.93 6.066 1 98.31 186 ASP A N 1
ATOM 1404 C CA . ASP A 1 186 ? -24.547 -14.531 4.941 1 98.31 186 ASP A CA 1
ATOM 1405 C C . ASP A 1 186 ? -23.844 -15.789 4.457 1 98.31 186 ASP A C 1
ATOM 1407 O O . ASP A 1 186 ? -23.031 -16.375 5.188 1 98.31 186 ASP A O 1
ATOM 1411 N N . HIS A 1 187 ? -24.125 -16.234 3.242 1 98.62 187 HIS A N 1
ATOM 1412 C CA . HIS A 1 187 ? -23.641 -17.531 2.768 1 98.62 187 HIS A CA 1
ATOM 1413 C C . HIS A 1 187 ? -22.172 -17.453 2.348 1 98.62 187 HIS A C 1
ATOM 1415 O O . HIS A 1 187 ? -21.609 -18.422 1.854 1 98.62 187 HIS A O 1
ATOM 1421 N N . TYR A 1 188 ? -21.531 -16.359 2.572 1 98.81 188 TYR A N 1
ATOM 1422 C CA . TYR A 1 188 ? -20.109 -16.219 2.289 1 98.81 188 TYR A CA 1
ATOM 1423 C C . TYR A 1 188 ? -19.297 -16.109 3.578 1 98.81 188 TYR A C 1
ATOM 1425 O O . TYR A 1 188 ? -18.094 -15.875 3.543 1 98.81 188 TYR A O 1
ATOM 1433 N N . GLY A 1 189 ? -19.906 -16.234 4.785 1 98.44 189 GLY A N 1
ATOM 1434 C CA . GLY A 1 189 ? -19.203 -16.125 6.059 1 98.44 189 GLY A CA 1
ATOM 1435 C C . GLY A 1 189 ? -19.625 -17.203 7.055 1 98.44 189 GLY A C 1
ATOM 1436 O O . GLY A 1 189 ? -20.547 -17.969 6.793 1 98.44 189 GLY A O 1
ATOM 1437 N N . GLY A 1 190 ? -18.938 -17.25 8.219 1 97.62 190 GLY A N 1
ATOM 1438 C CA . GLY A 1 190 ? -19.219 -18.219 9.266 1 97.62 190 GLY A CA 1
ATOM 1439 C C . GLY A 1 190 ? -18.453 -19.516 9.109 1 97.62 190 GLY A C 1
ATOM 1440 O O . GLY A 1 190 ? -17.25 -19.562 9.359 1 97.62 190 GLY A O 1
ATOM 1441 N N . SER A 1 191 ? -19.078 -20.531 8.531 1 98.25 191 SER A N 1
ATOM 1442 C CA . SER A 1 191 ? -18.453 -21.828 8.367 1 98.25 191 SER A CA 1
ATOM 1443 C C . SER A 1 191 ? -17.359 -21.797 7.305 1 98.25 191 SER A C 1
ATOM 1445 O O . SER A 1 191 ? -17.344 -20.922 6.445 1 98.25 191 SER A O 1
ATOM 1447 N N . LEU A 1 192 ? -16.438 -22.766 7.395 1 98.38 192 LEU A N 1
ATOM 1448 C CA . LEU A 1 192 ? -15.406 -22.844 6.367 1 98.38 192 LEU A CA 1
ATOM 1449 C C . LEU A 1 192 ? -16.031 -23.016 4.984 1 98.38 192 LEU A C 1
ATOM 1451 O O . LEU A 1 192 ? -15.531 -22.438 4.008 1 98.38 192 LEU A O 1
ATOM 1455 N N . GLU A 1 193 ? -17.094 -23.797 4.895 1 98.56 193 GLU A N 1
ATOM 1456 C CA . GLU A 1 193 ? -17.797 -23.969 3.625 1 98.56 193 GLU A CA 1
ATOM 1457 C C . GLU A 1 193 ? -18.234 -22.641 3.043 1 98.56 193 GLU A C 1
ATOM 1459 O O . GLU A 1 193 ? -18.016 -22.359 1.86 1 98.56 193 GLU A O 1
ATOM 1464 N N . ASN A 1 194 ? -18.844 -21.812 3.902 1 98.81 194 ASN A N 1
ATOM 1465 C CA . ASN A 1 194 ? -19.312 -20.5 3.463 1 98.81 194 ASN A CA 1
ATOM 1466 C C . ASN A 1 194 ? -18.156 -19.562 3.139 1 98.81 194 ASN A C 1
ATOM 1468 O O . ASN A 1 194 ? -18.172 -18.875 2.119 1 98.81 194 ASN A O 1
ATOM 1472 N N . ARG A 1 195 ? -17.125 -19.594 3.969 1 98.81 195 ARG A N 1
ATOM 1473 C CA . ARG A 1 195 ? -15.969 -18.719 3.77 1 98.81 195 ARG A CA 1
ATOM 1474 C C . ARG A 1 195 ? -15.211 -19.094 2.5 1 98.81 195 ARG A C 1
ATOM 1476 O O . ARG A 1 195 ? -14.625 -18.219 1.843 1 98.81 195 ARG A O 1
ATOM 1483 N N . ALA A 1 196 ? -15.266 -20.359 2.1 1 98.88 196 ALA A N 1
ATOM 1484 C CA . ALA A 1 196 ? -14.539 -20.844 0.926 1 98.88 196 ALA A CA 1
ATOM 1485 C C . ALA A 1 196 ? -15.375 -20.703 -0.339 1 98.88 196 ALA A C 1
ATOM 1487 O O . ALA A 1 196 ? -14.875 -20.875 -1.45 1 98.88 196 ALA A O 1
ATOM 1488 N N . ARG A 1 197 ? -16.625 -20.391 -0.211 1 98.88 197 ARG A N 1
ATOM 1489 C CA . ARG A 1 197 ? -17.562 -20.344 -1.335 1 98.88 197 ARG A CA 1
ATOM 1490 C C . ARG A 1 197 ? -17.078 -19.375 -2.41 1 98.88 197 ARG A C 1
ATOM 1492 O O . ARG A 1 197 ? -17.141 -19.688 -3.604 1 98.88 197 ARG A O 1
ATOM 1499 N N . PHE A 1 198 ? -16.609 -18.219 -1.975 1 98.94 198 PHE A N 1
ATOM 1500 C CA . PHE A 1 198 ? -16.125 -17.203 -2.895 1 98.94 198 PHE A CA 1
ATOM 1501 C C . PHE A 1 198 ? -15.031 -17.766 -3.803 1 98.94 198 PHE A C 1
ATOM 1503 O O . PHE A 1 198 ? -15.094 -17.609 -5.023 1 98.94 198 PHE A O 1
ATOM 1510 N N . LEU A 1 199 ? -14.055 -18.422 -3.268 1 98.94 199 LEU A N 1
ATOM 1511 C CA . LEU A 1 199 ? -12.945 -19.016 -3.998 1 98.94 199 LEU A CA 1
ATOM 1512 C C . LEU A 1 199 ? -13.445 -20.062 -4.988 1 98.94 199 LEU A C 1
ATOM 1514 O O . LEU A 1 199 ? -13.102 -20.016 -6.172 1 98.94 199 LEU A O 1
ATOM 1518 N N . PHE A 1 200 ? -14.234 -20.922 -4.559 1 98.94 200 PHE A N 1
ATOM 1519 C CA . PHE A 1 200 ? -14.617 -22.047 -5.391 1 98.94 200 PHE A CA 1
ATOM 1520 C C . PHE A 1 200 ? -15.625 -21.625 -6.453 1 98.94 200 PHE A C 1
ATOM 1522 O O . PHE A 1 200 ? -15.641 -22.172 -7.559 1 98.94 200 PHE A O 1
ATOM 1529 N N . GLU A 1 201 ? -16.484 -20.594 -6.141 1 98.94 201 GLU A N 1
ATOM 1530 C CA . GLU A 1 201 ? -17.328 -20.031 -7.188 1 98.94 201 GLU A CA 1
ATOM 1531 C C . GLU A 1 201 ? -16.5 -19.406 -8.297 1 98.94 201 GLU A C 1
ATOM 1533 O O . GLU A 1 201 ? -16.875 -19.469 -9.469 1 98.94 201 GLU A O 1
ATOM 1538 N N . ILE A 1 202 ? -15.398 -18.797 -7.949 1 98.94 202 ILE A N 1
ATOM 1539 C CA . ILE A 1 202 ? -14.484 -18.234 -8.945 1 98.94 202 ILE A CA 1
ATOM 1540 C C . ILE A 1 202 ? -13.922 -19.359 -9.812 1 98.94 202 ILE A C 1
ATOM 1542 O O . ILE A 1 202 ? -13.977 -19.281 -11.039 1 98.94 202 ILE A O 1
ATOM 1546 N N . ILE A 1 203 ? -13.391 -20.406 -9.195 1 98.94 203 ILE A N 1
ATOM 1547 C CA . ILE A 1 203 ? -12.789 -21.531 -9.914 1 98.94 203 ILE A CA 1
ATOM 1548 C C . ILE A 1 203 ? -13.828 -22.172 -10.82 1 98.94 203 ILE A C 1
ATOM 1550 O O . ILE A 1 203 ? -13.578 -22.391 -12.008 1 98.94 203 ILE A O 1
ATOM 1554 N N . ASP A 1 204 ? -15.023 -22.422 -10.297 1 98.88 204 ASP A N 1
ATOM 1555 C CA . ASP A 1 204 ? -16.094 -23.047 -11.07 1 98.88 204 ASP A CA 1
ATOM 1556 C C . ASP A 1 204 ? -16.516 -22.141 -12.227 1 98.88 204 ASP A C 1
ATOM 1558 O O . ASP A 1 204 ? -16.766 -22.625 -13.336 1 98.88 204 ASP A O 1
ATOM 1562 N N . GLY A 1 205 ? -16.641 -20.859 -11.906 1 98.94 205 GLY A N 1
ATOM 1563 C CA . GLY A 1 205 ? -17.016 -19.906 -12.945 1 98.94 205 GLY A CA 1
ATOM 1564 C C . GLY A 1 205 ? -16.031 -19.875 -14.102 1 98.94 205 GLY A C 1
ATOM 1565 O O . GLY A 1 205 ? -16.422 -19.859 -15.266 1 98.94 205 GLY A O 1
ATOM 1566 N N . ILE A 1 206 ? -14.734 -19.859 -13.789 1 98.94 206 ILE A N 1
ATOM 1567 C CA . ILE A 1 206 ? -13.711 -19.859 -14.828 1 98.94 206 ILE A CA 1
ATOM 1568 C C . ILE A 1 206 ? -13.805 -21.156 -15.641 1 98.94 206 ILE A C 1
ATOM 1570 O O . ILE A 1 206 ? -13.781 -21.109 -16.875 1 98.94 206 ILE A O 1
ATOM 1574 N N . ARG A 1 207 ? -13.914 -22.266 -14.961 1 98.75 207 ARG A N 1
ATOM 1575 C CA . ARG A 1 207 ? -14 -23.562 -15.625 1 98.75 207 ARG A CA 1
ATOM 1576 C C . ARG A 1 207 ? -15.188 -23.594 -16.594 1 98.75 207 ARG A C 1
ATOM 1578 O O . ARG A 1 207 ? -15.086 -24.156 -17.688 1 98.75 207 ARG A O 1
ATOM 1585 N N . HIS A 1 208 ? -16.281 -23.016 -16.25 1 98.38 208 HIS A N 1
ATOM 1586 C CA . HIS A 1 208 ? -17.5 -23.047 -17.031 1 98.38 208 HIS A CA 1
ATOM 1587 C C . HIS A 1 208 ? -17.422 -22.078 -18.219 1 98.38 208 HIS A C 1
ATOM 1589 O O . HIS A 1 208 ? -18 -22.344 -19.266 1 98.38 208 HIS A O 1
ATOM 1595 N N . THR A 1 209 ? -16.75 -20.969 -18.031 1 98.75 209 THR A N 1
ATOM 1596 C CA . THR A 1 209 ? -16.844 -19.875 -18.984 1 98.75 209 THR A CA 1
ATOM 1597 C C . THR A 1 209 ? -15.703 -19.938 -20 1 98.75 209 THR A C 1
ATOM 1599 O O . THR A 1 209 ? -15.883 -19.594 -21.172 1 98.75 209 THR A O 1
ATOM 1602 N N . CYS A 1 210 ? -14.531 -20.422 -19.609 1 98.75 210 CYS A N 1
ATOM 1603 C CA . CYS A 1 210 ? -13.375 -20.484 -20.484 1 98.75 210 CYS A CA 1
ATOM 1604 C C . CYS A 1 210 ? -13.359 -21.781 -21.297 1 98.75 210 CYS A C 1
ATOM 1606 O O . CYS A 1 210 ? -14.18 -22.672 -21.062 1 98.75 210 CYS A O 1
ATOM 1608 N N . ARG A 1 211 ? -12.461 -21.812 -22.297 1 98.06 211 ARG A N 1
ATOM 1609 C CA . ARG A 1 211 ? -12.383 -22.984 -23.141 1 98.06 211 ARG A CA 1
ATOM 1610 C C . ARG A 1 211 ? -12 -24.219 -22.344 1 98.06 211 ARG A C 1
ATOM 1612 O O . ARG A 1 211 ? -11.289 -24.125 -21.328 1 98.06 211 ARG A O 1
ATOM 1619 N N . PRO A 1 212 ? -12.312 -25.391 -22.734 1 97.69 212 PRO A N 1
ATOM 1620 C CA . PRO A 1 212 ? -12.156 -26.625 -21.953 1 97.69 212 PRO A CA 1
ATOM 1621 C C . PRO A 1 212 ? -10.703 -26.922 -21.594 1 97.69 212 PRO A C 1
ATOM 1623 O O . PRO A 1 212 ? -10.438 -27.562 -20.578 1 97.69 212 PRO A O 1
ATOM 1626 N N . ASP A 1 213 ? -9.797 -26.531 -22.375 1 97.94 213 ASP A N 1
ATOM 1627 C CA . ASP A 1 213 ? -8.398 -26.859 -22.125 1 97.94 213 ASP A CA 1
ATOM 1628 C C . ASP A 1 213 ? -7.676 -25.719 -21.422 1 97.94 213 ASP A C 1
ATOM 1630 O O . ASP A 1 213 ? -6.457 -25.766 -21.25 1 97.94 213 ASP A O 1
ATOM 1634 N N . PHE A 1 214 ? -8.43 -24.688 -21.047 1 98.62 214 PHE A N 1
ATOM 1635 C CA . PHE A 1 214 ? -7.859 -23.547 -20.328 1 98.62 214 PHE A CA 1
ATOM 1636 C C . PHE A 1 214 ? -7.352 -23.969 -18.953 1 98.62 214 PHE A C 1
ATOM 1638 O O . PHE A 1 214 ? -8.102 -24.531 -18.156 1 98.62 214 PHE A O 1
ATOM 1645 N N . GLN A 1 215 ? -6.121 -23.734 -18.672 1 98.38 215 GLN A N 1
ATOM 1646 C CA . GLN A 1 215 ? -5.488 -24.156 -17.438 1 98.38 215 GLN A CA 1
ATOM 1647 C C . GLN A 1 215 ? -5.883 -23.25 -16.266 1 98.38 215 GLN A C 1
ATOM 1649 O O . GLN A 1 215 ? -5.957 -22.031 -16.438 1 98.38 215 GLN A O 1
ATOM 1654 N N . ILE A 1 216 ? -6.176 -23.844 -15.117 1 98.88 216 ILE A N 1
ATOM 1655 C CA . ILE A 1 216 ? -6.465 -23.094 -13.891 1 98.88 216 ILE A CA 1
ATOM 1656 C C . ILE A 1 216 ? -5.512 -23.531 -12.789 1 98.88 216 ILE A C 1
ATOM 1658 O O . ILE A 1 216 ? -5.414 -24.719 -12.477 1 98.88 216 ILE A O 1
ATOM 1662 N N . GLY A 1 217 ? -4.738 -22.609 -12.273 1 98.88 217 GLY A N 1
ATOM 1663 C CA . GLY A 1 217 ? -3.963 -22.828 -11.062 1 98.88 217 GLY A CA 1
ATOM 1664 C C . GLY A 1 217 ? -4.555 -22.141 -9.852 1 98.88 217 GLY A C 1
ATOM 1665 O O . GLY A 1 217 ? -5.363 -21.219 -9.984 1 98.88 217 GLY A O 1
ATOM 1666 N N . LEU A 1 218 ? -4.215 -22.578 -8.68 1 98.94 218 LEU A N 1
ATOM 1667 C CA . LEU A 1 218 ? -4.547 -21.969 -7.406 1 98.94 218 LEU A CA 1
ATOM 1668 C C . LEU A 1 218 ? -3.297 -21.781 -6.551 1 98.94 218 LEU A C 1
ATOM 1670 O O . LEU A 1 218 ? -2.543 -22.734 -6.332 1 98.94 218 LEU A O 1
ATOM 1674 N N . ARG A 1 219 ? -3.043 -20.578 -6.164 1 98.75 219 ARG A N 1
ATOM 1675 C CA . ARG A 1 219 ? -1.954 -20.312 -5.23 1 98.75 219 ARG A CA 1
ATOM 1676 C C . ARG A 1 219 ? -2.486 -20.094 -3.82 1 98.75 219 ARG A C 1
ATOM 1678 O O . ARG A 1 219 ? -3.432 -19.328 -3.623 1 98.75 219 ARG A O 1
ATOM 1685 N N . ILE A 1 220 ? -1.893 -20.75 -2.828 1 98.25 220 ILE A N 1
ATOM 1686 C CA . ILE A 1 220 ? -2.287 -20.531 -1.438 1 98.25 220 ILE A CA 1
ATOM 1687 C C . ILE A 1 220 ? -1.043 -20.359 -0.571 1 98.25 220 ILE A C 1
ATOM 1689 O O . ILE A 1 220 ? 0.04 -20.828 -0.922 1 98.25 220 ILE A O 1
ATOM 1693 N N . SER A 1 221 ? -1.141 -19.625 0.419 1 95.81 221 SER A N 1
ATOM 1694 C CA . SER A 1 221 ? -0.161 -19.5 1.494 1 95.81 221 SER A CA 1
ATOM 1695 C C . SER A 1 221 ? -0.761 -19.922 2.834 1 95.81 221 SER A C 1
ATOM 1697 O O . SER A 1 221 ? -1.959 -20.188 2.928 1 95.81 221 SER A O 1
ATOM 1699 N N . MET A 1 222 ? 0.186 -20.141 3.682 1 89.19 222 MET A N 1
ATOM 1700 C CA . MET A 1 222 ? -0.278 -20.609 4.98 1 89.19 222 MET A CA 1
ATOM 1701 C C . MET A 1 222 ? 0.344 -19.797 6.109 1 89.19 222 MET A C 1
ATOM 1703 O O . MET A 1 222 ? 1.223 -18.969 5.871 1 89.19 222 MET A O 1
ATOM 1707 N N . GLU A 1 223 ? -0.091 -19.953 7.094 1 76.88 223 GLU A N 1
ATOM 1708 C CA . GLU A 1 223 ? 0.34 -19.25 8.297 1 76.88 223 GLU A CA 1
ATOM 1709 C C . GLU A 1 223 ? 0.12 -17.75 8.156 1 76.88 223 GLU A C 1
ATOM 1711 O O . GLU A 1 223 ? 0.1 -17.219 7.043 1 76.88 223 GLU A O 1
ATOM 1716 N N . ARG A 1 224 ? -0.376 -17.109 8.953 1 80.88 224 ARG A N 1
ATOM 1717 C CA . ARG A 1 224 ? -0.614 -15.68 9.008 1 80.88 224 ARG A CA 1
ATOM 1718 C C . ARG A 1 224 ? -2.006 -15.328 8.492 1 80.88 224 ARG A C 1
ATOM 1720 O O . ARG A 1 224 ? -2.719 -16.203 7.984 1 80.88 224 ARG A O 1
ATOM 1727 N N . TYR A 1 225 ? -2.463 -14.297 8.57 1 88.31 225 TYR A N 1
ATOM 1728 C CA . TYR A 1 225 ? -3.666 -13.656 8.055 1 88.31 225 TYR A CA 1
ATOM 1729 C C . TYR A 1 225 ? -4.922 -14.352 8.562 1 88.31 225 TYR A C 1
ATOM 1731 O O . TYR A 1 225 ? -5.996 -14.227 7.969 1 88.31 225 TYR A O 1
ATOM 1739 N N . GLY A 1 226 ? -4.777 -15.297 9.461 1 90.88 226 GLY A N 1
ATOM 1740 C CA . GLY A 1 226 ? -5.902 -15.688 10.297 1 90.88 226 GLY A CA 1
ATOM 1741 C C . GLY A 1 226 ? -6.578 -16.969 9.836 1 90.88 226 GLY A C 1
ATOM 1742 O O . GLY A 1 226 ? -7.578 -17.391 10.414 1 90.88 226 GLY A O 1
ATOM 1743 N N . VAL A 1 227 ? -6.039 -17.656 8.797 1 95.25 227 VAL A N 1
ATOM 1744 C CA . VAL A 1 227 ? -6.613 -18.922 8.391 1 95.25 227 VAL A CA 1
ATOM 1745 C C . VAL A 1 227 ? -5.906 -20.062 9.117 1 95.25 227 VAL A C 1
ATOM 1747 O O . VAL A 1 227 ? -4.711 -20.297 8.914 1 95.25 227 VAL A O 1
ATOM 1750 N N . PRO A 1 228 ? -6.668 -20.797 9.922 1 95.06 228 PRO A N 1
ATOM 1751 C CA . PRO A 1 228 ? -6.02 -21.953 10.555 1 95.06 228 PRO A CA 1
ATOM 1752 C C . PRO A 1 228 ? -5.449 -22.938 9.539 1 95.06 228 PRO A C 1
ATOM 1754 O O . PRO A 1 228 ? -6.066 -23.188 8.492 1 95.06 228 PRO A O 1
ATOM 1757 N N . LEU A 1 229 ? -4.293 -23.516 9.867 1 96.25 229 LEU A N 1
ATOM 1758 C CA . LEU A 1 229 ? -3.598 -24.406 8.953 1 96.25 229 LEU A CA 1
ATOM 1759 C C . LEU A 1 229 ? -4.484 -25.594 8.57 1 96.25 229 LEU A C 1
ATOM 1761 O O . LEU A 1 229 ? -4.508 -26 7.41 1 96.25 229 LEU A O 1
ATOM 1765 N N . ILE A 1 230 ? -5.234 -26.109 9.516 1 96.75 230 ILE A N 1
ATOM 1766 C CA . ILE A 1 230 ? -6.094 -27.266 9.266 1 96.75 230 ILE A CA 1
ATOM 1767 C C . ILE A 1 230 ? -7.188 -26.875 8.266 1 96.75 230 ILE A C 1
ATOM 1769 O O . ILE A 1 230 ? -7.598 -27.703 7.445 1 96.75 230 ILE A O 1
ATOM 1773 N N . GLU A 1 231 ? -7.684 -25.656 8.344 1 97.62 231 GLU A N 1
ATOM 1774 C CA . GLU A 1 231 ? -8.711 -25.188 7.41 1 97.62 231 GLU A CA 1
ATOM 1775 C C . GLU A 1 231 ? -8.133 -24.969 6.02 1 97.62 231 GLU A C 1
ATOM 1777 O O . GLU A 1 231 ? -8.766 -25.297 5.016 1 97.62 231 GLU A O 1
ATOM 1782 N N . MET A 1 232 ? -6.938 -24.406 5.977 1 97.81 232 MET A N 1
ATOM 1783 C CA . MET A 1 232 ? -6.289 -24.219 4.68 1 97.81 232 MET A CA 1
ATOM 1784 C C . MET A 1 232 ? -6.035 -25.562 4.004 1 97.81 232 MET A C 1
ATOM 1786 O O . MET A 1 232 ? -6.184 -25.688 2.787 1 97.81 232 MET A O 1
ATOM 1790 N N . ARG A 1 233 ? -5.602 -26.516 4.797 1 97.81 233 ARG A N 1
ATOM 1791 C CA . ARG A 1 233 ? -5.406 -27.844 4.254 1 97.81 233 ARG A CA 1
ATOM 1792 C C . ARG A 1 233 ? -6.711 -28.406 3.693 1 97.81 233 ARG A C 1
ATOM 1794 O O . ARG A 1 233 ? -6.711 -29.078 2.66 1 97.81 233 ARG A O 1
ATOM 1801 N N . GLU A 1 234 ? -7.797 -28.172 4.391 1 98.12 234 GLU A N 1
ATOM 1802 C CA . GLU A 1 234 ? -9.102 -28.641 3.918 1 98.12 234 GLU A CA 1
ATOM 1803 C C . GLU A 1 234 ? -9.469 -27.969 2.594 1 98.12 234 GLU A C 1
ATOM 1805 O O . GLU A 1 234 ? -10.023 -28.625 1.704 1 98.12 234 GLU A O 1
ATOM 1810 N N . VAL A 1 235 ? -9.195 -26.719 2.479 1 98.62 235 VAL A N 1
ATOM 1811 C CA . VAL A 1 235 ? -9.43 -25.984 1.235 1 98.62 235 VAL A CA 1
ATOM 1812 C C . VAL A 1 235 ? -8.602 -26.609 0.111 1 98.62 235 VAL A C 1
ATOM 1814 O O . VAL A 1 235 ? -9.109 -26.844 -0.985 1 98.62 235 VAL A O 1
ATOM 1817 N N . ALA A 1 236 ? -7.367 -26.891 0.385 1 98.62 236 ALA A N 1
ATOM 1818 C CA . ALA A 1 236 ? -6.48 -27.516 -0.592 1 98.62 236 ALA A CA 1
ATOM 1819 C C . ALA A 1 236 ? -6.996 -28.906 -0.989 1 98.62 236 ALA A C 1
ATOM 1821 O O . ALA A 1 236 ? -7.008 -29.25 -2.172 1 98.62 236 ALA A O 1
ATOM 1822 N N . ALA A 1 237 ? -7.398 -29.625 0.022 1 98.62 237 ALA A N 1
ATOM 1823 C CA . ALA A 1 237 ? -7.91 -30.969 -0.23 1 98.62 237 ALA A CA 1
ATOM 1824 C C . ALA A 1 237 ? -9.125 -30.938 -1.155 1 98.62 237 ALA A C 1
ATOM 1826 O O . ALA A 1 237 ? -9.234 -31.734 -2.078 1 98.62 237 ALA A O 1
ATOM 1827 N N . ARG A 1 238 ? -9.984 -30.031 -0.885 1 98.75 238 ARG A N 1
ATOM 1828 C CA . ARG A 1 238 ? -11.164 -29.891 -1.727 1 98.75 238 ARG A CA 1
ATOM 1829 C C . ARG A 1 238 ? -10.781 -29.516 -3.152 1 98.75 238 ARG A C 1
ATOM 1831 O O . ARG A 1 238 ? -11.289 -30.094 -4.113 1 98.75 238 ARG A O 1
ATOM 1838 N N . ALA A 1 239 ? -9.906 -28.531 -3.297 1 98.75 239 ALA A N 1
ATOM 1839 C CA . ALA A 1 239 ? -9.469 -28.078 -4.613 1 98.75 239 ALA A CA 1
ATOM 1840 C C . ALA A 1 239 ? -8.875 -29.219 -5.422 1 98.75 239 ALA A C 1
ATOM 1842 O O . ALA A 1 239 ? -9.148 -29.359 -6.617 1 98.75 239 ALA A O 1
ATOM 1843 N N . LEU A 1 240 ? -8.094 -30.031 -4.746 1 98.62 240 LEU A N 1
ATOM 1844 C CA . LEU A 1 240 ? -7.48 -31.172 -5.414 1 98.62 240 LEU A CA 1
ATOM 1845 C C . LEU A 1 240 ? -8.531 -32.219 -5.77 1 98.62 240 LEU A C 1
ATOM 1847 O O . LEU A 1 240 ? -8.57 -32.719 -6.902 1 98.62 240 LEU A O 1
ATOM 1851 N N . ARG A 1 241 ? -9.352 -32.5 -4.84 1 98.06 241 ARG A N 1
ATOM 1852 C CA . ARG A 1 241 ? -10.352 -33.562 -5.012 1 98.06 241 ARG A CA 1
ATOM 1853 C C . ARG A 1 241 ? -11.305 -33.219 -6.152 1 98.06 241 ARG A C 1
ATOM 1855 O O . ARG A 1 241 ? -11.641 -34.094 -6.957 1 98.06 241 ARG A O 1
ATOM 1862 N N . GLU A 1 242 ? -11.75 -31.984 -6.188 1 97.88 242 GLU A N 1
ATOM 1863 C CA . GLU A 1 242 ? -12.734 -31.594 -7.184 1 97.88 242 GLU A CA 1
ATOM 1864 C C . GLU A 1 242 ? -12.117 -31.516 -8.578 1 97.88 242 GLU A C 1
ATOM 1866 O O . GLU A 1 242 ? -12.836 -31.547 -9.586 1 97.88 242 GLU A O 1
ATOM 1871 N N . ALA A 1 243 ? -10.844 -31.344 -8.703 1 97.69 243 ALA A N 1
ATOM 1872 C CA . ALA A 1 243 ? -10.055 -31.422 -9.93 1 97.69 243 ALA A CA 1
ATOM 1873 C C . ALA A 1 243 ? -10.547 -30.406 -10.953 1 97.69 243 ALA A C 1
ATOM 1875 O O . ALA A 1 243 ? -10.547 -30.672 -12.156 1 97.69 243 ALA A O 1
ATOM 1876 N N . ARG A 1 244 ? -11.078 -29.297 -10.43 1 98.19 244 ARG A N 1
ATOM 1877 C CA . ARG A 1 244 ? -11.414 -28.203 -11.328 1 98.19 244 ARG A CA 1
ATOM 1878 C C . ARG A 1 244 ? -10.188 -27.344 -11.633 1 98.19 244 ARG A C 1
ATOM 1880 O O . ARG A 1 244 ? -10.18 -26.594 -12.609 1 98.19 244 ARG A O 1
ATOM 1887 N N . ILE A 1 245 ? -9.156 -27.484 -10.82 1 98.75 245 ILE A N 1
ATOM 1888 C CA . ILE A 1 245 ? -7.867 -26.844 -11.07 1 98.75 245 ILE A CA 1
ATOM 1889 C C . ILE A 1 245 ? -6.898 -27.844 -11.695 1 98.75 245 ILE A C 1
ATOM 1891 O O . ILE A 1 245 ? -7.141 -29.047 -11.648 1 98.75 245 ILE A O 1
ATOM 1895 N N . ASP A 1 246 ? -5.852 -27.281 -12.273 1 98.81 246 ASP A N 1
ATOM 1896 C CA . ASP A 1 246 ? -4.844 -28.125 -12.906 1 98.81 246 ASP A CA 1
ATOM 1897 C C . ASP A 1 246 ? -3.574 -28.188 -12.055 1 98.81 246 ASP A C 1
ATOM 1899 O O . ASP A 1 246 ? -2.809 -29.156 -12.156 1 98.81 246 ASP A O 1
ATOM 1903 N N . TYR A 1 247 ? -3.402 -27.188 -11.242 1 98.69 247 TYR A N 1
ATOM 1904 C CA . TYR A 1 247 ? -2.271 -27.266 -10.32 1 98.69 247 TYR A CA 1
ATOM 1905 C C . TYR A 1 247 ? -2.52 -26.422 -9.078 1 98.69 247 TYR A C 1
ATOM 1907 O O . TYR A 1 247 ? -3.303 -25.469 -9.109 1 98.69 247 TYR A O 1
ATOM 1915 N N . LEU A 1 248 ? -1.954 -26.844 -7.992 1 98.75 248 LEU A N 1
ATOM 1916 C CA . LEU A 1 248 ? -1.887 -26.125 -6.723 1 98.75 248 LEU A CA 1
ATOM 1917 C C . LEU A 1 248 ? -0.471 -25.625 -6.453 1 98.75 248 LEU A C 1
ATOM 1919 O O . LEU A 1 248 ? 0.484 -26.406 -6.492 1 98.75 248 LEU A O 1
ATOM 1923 N N . ASP A 1 249 ? -0.34 -24.359 -6.293 1 98.69 249 ASP A N 1
ATOM 1924 C CA . ASP A 1 249 ? 0.929 -23.688 -6.023 1 98.69 249 ASP A CA 1
ATOM 1925 C C . ASP A 1 249 ? 1.034 -23.281 -4.555 1 98.69 249 ASP A C 1
ATOM 1927 O O . ASP A 1 249 ? 0.342 -22.375 -4.105 1 98.69 249 ASP A O 1
ATOM 1931 N N . LEU A 1 250 ? 1.909 -23.953 -3.83 1 98.5 250 LEU A N 1
ATOM 1932 C CA . LEU A 1 250 ? 2.092 -23.703 -2.404 1 98.5 250 LEU A CA 1
ATOM 1933 C C . LEU A 1 250 ? 3.15 -22.625 -2.176 1 98.5 250 LEU A C 1
ATOM 1935 O O . LEU A 1 250 ? 4.32 -22.812 -2.512 1 98.5 250 LEU A O 1
ATOM 1939 N N . ALA A 1 251 ? 2.688 -21.516 -1.612 1 96.62 251 ALA A N 1
ATOM 1940 C CA . ALA A 1 251 ? 3.615 -20.438 -1.245 1 96.62 251 ALA A CA 1
ATOM 1941 C C . ALA A 1 251 ? 4.039 -20.562 0.216 1 96.62 251 ALA A C 1
ATOM 1943 O O . ALA A 1 251 ? 3.371 -20.031 1.106 1 96.62 251 ALA A O 1
ATOM 1944 N N . VAL A 1 252 ? 5.199 -21.172 0.561 1 93.44 252 VAL A N 1
ATOM 1945 C CA . VAL A 1 252 ? 5.547 -21.562 1.924 1 93.44 252 VAL A CA 1
ATOM 1946 C C . VAL A 1 252 ? 6.699 -20.703 2.43 1 93.44 252 VAL A C 1
ATOM 1948 O O . VAL A 1 252 ? 7.312 -21.016 3.453 1 93.44 252 VAL A O 1
ATOM 1951 N N . TRP A 1 253 ? 7.043 -19.578 1.896 1 85.69 253 TRP A N 1
ATOM 1952 C CA . TRP A 1 253 ? 8.102 -18.656 2.277 1 85.69 253 TRP A CA 1
ATOM 1953 C C . TRP A 1 253 ? 9.469 -19.328 2.205 1 85.69 253 TRP A C 1
ATOM 1955 O O . TRP A 1 253 ? 10.414 -18.781 1.628 1 85.69 253 TRP A O 1
ATOM 1965 N N . ASP A 1 254 ? 9.547 -20.5 2.902 1 93.56 254 ASP A N 1
ATOM 1966 C CA . ASP A 1 254 ? 10.688 -21.406 2.883 1 93.56 254 ASP A CA 1
ATOM 1967 C C . ASP A 1 254 ? 10.242 -22.859 2.736 1 93.56 254 ASP A C 1
ATOM 1969 O O . ASP A 1 254 ? 9.531 -23.375 3.596 1 93.56 254 ASP A O 1
ATOM 1973 N N . TYR A 1 255 ? 10.789 -23.469 1.679 1 94.94 255 TYR A N 1
ATOM 1974 C CA . TYR A 1 255 ? 10.305 -24.828 1.389 1 94.94 255 TYR A CA 1
ATOM 1975 C C . TYR A 1 255 ? 10.688 -25.781 2.504 1 94.94 255 TYR A C 1
ATOM 1977 O O . TYR A 1 255 ? 10.117 -26.875 2.609 1 94.94 255 TYR A O 1
ATOM 1985 N N . ARG A 1 256 ? 11.648 -25.5 3.439 1 95.31 256 ARG A N 1
ATOM 1986 C CA . ARG A 1 256 ? 12.094 -26.375 4.527 1 95.31 256 ARG A CA 1
ATOM 1987 C C . ARG A 1 256 ? 11.344 -26.062 5.816 1 95.31 256 ARG A C 1
ATOM 1989 O O . ARG A 1 256 ? 11.57 -26.688 6.848 1 95.31 256 ARG A O 1
ATOM 1996 N N . LYS A 1 257 ? 10.438 -25.062 5.641 1 95.12 257 LYS A N 1
ATOM 1997 C CA . LYS A 1 257 ? 9.758 -24.609 6.852 1 95.12 257 LYS A CA 1
ATOM 1998 C C . LYS A 1 257 ? 8.945 -25.734 7.477 1 95.12 257 LYS A C 1
ATOM 2000 O O . LYS A 1 257 ? 8.281 -26.5 6.773 1 95.12 257 LYS A O 1
ATOM 2005 N N . MET A 1 258 ? 8.992 -25.75 8.812 1 95.06 258 MET A N 1
ATOM 2006 C CA . MET A 1 258 ? 8.18 -26.703 9.578 1 95.06 258 MET A CA 1
ATOM 2007 C C . MET A 1 258 ? 6.82 -26.094 9.922 1 95.06 258 MET A C 1
ATOM 2009 O O . MET A 1 258 ? 6.695 -24.891 10.07 1 95.06 258 MET A O 1
ATOM 2013 N N . ALA A 1 259 ? 5.816 -27 10 1 93.31 259 ALA A N 1
ATOM 2014 C CA . ALA A 1 259 ? 4.496 -26.547 10.43 1 93.31 259 ALA A CA 1
ATOM 2015 C C . ALA A 1 259 ? 4.523 -26.094 11.883 1 93.31 259 ALA A C 1
ATOM 2017 O O . ALA A 1 259 ? 5.289 -26.609 12.695 1 93.31 259 ALA A O 1
ATOM 2018 N N . THR A 1 260 ? 3.729 -25.125 12.172 1 88.88 260 THR A N 1
ATOM 2019 C CA . THR A 1 260 ? 3.803 -24.531 13.5 1 88.88 260 THR A CA 1
ATOM 2020 C C . THR A 1 260 ? 2.477 -24.688 14.242 1 88.88 260 THR A C 1
ATOM 2022 O O . THR A 1 260 ? 2.289 -24.125 15.32 1 88.88 260 THR A O 1
ATOM 2025 N N . GLU A 1 261 ? 1.544 -25.391 13.648 1 91.56 261 GLU A N 1
ATOM 2026 C CA . GLU A 1 261 ? 0.224 -25.547 14.25 1 91.56 261 GLU A CA 1
ATOM 2027 C C . GLU A 1 261 ? -0.116 -27.031 14.438 1 91.56 261 GLU A C 1
ATOM 2029 O O . GLU A 1 261 ? 0.236 -27.859 13.602 1 91.56 261 GLU A O 1
ATOM 2034 N N . GLU A 1 262 ? -0.756 -27.297 15.578 1 90.12 262 GLU A N 1
ATOM 2035 C CA . GLU A 1 262 ? -1.312 -28.625 15.75 1 90.12 262 GLU A CA 1
ATOM 2036 C C . GLU A 1 262 ? -2.389 -28.922 14.711 1 90.12 262 GLU A C 1
ATOM 2038 O O . GLU A 1 262 ? -3.143 -28.031 14.32 1 90.12 262 GLU A O 1
ATOM 2043 N N . PRO A 1 263 ? -2.436 -30.156 14.227 1 92.06 263 PRO A N 1
ATOM 2044 C CA . PRO A 1 263 ? -1.712 -31.375 14.602 1 92.06 263 PRO A CA 1
ATOM 2045 C C . PRO A 1 263 ? -0.519 -31.656 13.688 1 92.06 263 PRO A C 1
ATOM 2047 O O . PRO A 1 263 ? -0.099 -32.812 13.547 1 92.06 263 PRO A O 1
ATOM 2050 N N . PHE A 1 264 ? -0.003 -30.578 13.133 1 93.69 264 PHE A N 1
ATOM 2051 C CA . PHE A 1 264 ? 0.969 -30.797 12.07 1 93.69 264 PHE A CA 1
ATOM 2052 C C . PHE A 1 264 ? 2.383 -30.5 12.562 1 93.69 264 PHE A C 1
ATOM 2054 O O . PHE A 1 264 ? 3.316 -30.422 11.758 1 93.69 264 PHE A O 1
ATOM 2061 N N . LEU A 1 265 ? 2.67 -30.344 13.797 1 91.81 265 LEU A N 1
ATOM 2062 C CA . LEU A 1 265 ? 3.908 -29.812 14.367 1 91.81 265 LEU A CA 1
ATOM 2063 C C . LEU A 1 265 ? 5.098 -30.672 13.953 1 91.81 265 LEU A C 1
ATOM 2065 O O . LEU A 1 265 ? 6.23 -30.188 13.898 1 91.81 265 LEU A O 1
ATOM 2069 N N . SER A 1 266 ? 5 -31.891 13.586 1 92.69 266 SER A N 1
ATOM 2070 C CA . SER A 1 266 ? 6.102 -32.781 13.242 1 92.69 266 SER A CA 1
ATOM 2071 C C . SER A 1 266 ? 6.293 -32.875 11.734 1 92.69 266 SER A C 1
ATOM 2073 O O . SER A 1 266 ? 7.152 -33.625 11.25 1 92.69 266 SER A O 1
ATOM 2075 N N . GLN A 1 267 ? 5.586 -32.094 11.055 1 95.06 267 GLN A N 1
ATOM 2076 C CA . GLN A 1 267 ? 5.625 -32.156 9.602 1 95.06 267 GLN A CA 1
ATOM 2077 C C . GLN A 1 267 ? 6.25 -30.891 9.016 1 95.06 267 GLN A C 1
ATOM 2079 O O . GLN A 1 267 ? 6.23 -29.844 9.648 1 95.06 267 GLN A O 1
ATOM 2084 N N . THR A 1 268 ? 6.91 -31.109 7.836 1 96.06 268 THR A N 1
ATOM 2085 C CA . THR A 1 268 ? 7.223 -29.906 7.07 1 96.06 268 THR A CA 1
ATOM 2086 C C . THR A 1 268 ? 5.949 -29.266 6.531 1 96.06 268 THR A C 1
ATOM 2088 O O . THR A 1 268 ? 4.938 -29.938 6.34 1 96.06 268 THR A O 1
ATOM 2091 N N . MET A 1 269 ? 5.988 -28.016 6.355 1 96.56 269 MET A N 1
ATOM 2092 C CA . MET A 1 269 ? 4.828 -27.328 5.797 1 96.56 269 MET A CA 1
ATOM 2093 C C . MET A 1 269 ? 4.418 -27.953 4.469 1 96.56 269 MET A C 1
ATOM 2095 O O . MET A 1 269 ? 3.227 -28.141 4.211 1 96.56 269 MET A O 1
ATOM 2099 N N . LEU A 1 270 ? 5.367 -28.344 3.627 1 97.25 270 LEU A N 1
ATOM 2100 C CA . LEU A 1 270 ? 5.066 -28.953 2.338 1 97.25 270 LEU A CA 1
ATOM 2101 C C . LEU A 1 270 ? 4.324 -30.266 2.521 1 97.25 270 LEU A C 1
ATOM 2103 O O . LEU A 1 270 ? 3.322 -30.531 1.848 1 97.25 270 LEU A O 1
ATOM 2107 N N . SER A 1 271 ? 4.797 -31.047 3.434 1 96.69 271 SER A N 1
ATOM 2108 C CA . SER A 1 271 ? 4.234 -32.406 3.572 1 96.69 271 SER A CA 1
ATOM 2109 C C . SER A 1 271 ? 2.801 -32.344 4.09 1 96.69 271 SER A C 1
ATOM 2111 O O . SER A 1 271 ? 2.027 -33.281 3.877 1 96.69 271 SER A O 1
ATOM 2113 N N . VAL A 1 272 ? 2.459 -31.219 4.797 1 97.25 272 VAL A N 1
ATOM 2114 C CA . VAL A 1 272 ? 1.079 -31.031 5.227 1 97.25 272 VAL A CA 1
ATOM 2115 C C . VAL A 1 272 ? 0.149 -31.062 4.016 1 97.25 272 VAL A C 1
ATOM 2117 O O . VAL A 1 272 ? -0.997 -31.5 4.121 1 97.25 272 VAL A O 1
ATOM 2120 N N . PHE A 1 273 ? 0.616 -30.688 2.863 1 97.88 273 PHE A N 1
ATOM 2121 C CA . PHE A 1 273 ? -0.232 -30.547 1.686 1 97.88 273 PHE A CA 1
ATOM 2122 C C . PHE A 1 273 ? 0.114 -31.609 0.638 1 97.88 273 PHE A C 1
ATOM 2124 O O . PHE A 1 273 ? -0.77 -32.094 -0.057 1 97.88 273 PHE A O 1
ATOM 2131 N N . THR A 1 274 ? 1.378 -32 0.518 1 97.69 274 THR A N 1
ATOM 2132 C CA . THR A 1 274 ? 1.795 -32.906 -0.552 1 97.69 274 THR A CA 1
ATOM 2133 C C . THR A 1 274 ? 1.327 -34.312 -0.272 1 97.69 274 THR A C 1
ATOM 2135 O O . THR A 1 274 ? 1.313 -35.156 -1.172 1 97.69 274 THR A O 1
ATOM 2138 N N . ASP A 1 275 ? 0.946 -34.531 0.958 1 96.12 275 ASP A N 1
ATOM 2139 C CA . ASP A 1 275 ? 0.436 -35.844 1.337 1 96.12 275 ASP A CA 1
ATOM 2140 C C . ASP A 1 275 ? -1.033 -36 0.949 1 96.12 275 ASP A C 1
ATOM 2142 O O . ASP A 1 275 ? -1.581 -37.125 0.991 1 96.12 275 ASP A O 1
ATOM 2146 N N . LEU A 1 276 ? -1.648 -35 0.534 1 98 276 LEU A N 1
ATOM 2147 C CA . LEU A 1 276 ? -3.047 -35.031 0.124 1 98 276 LEU A CA 1
ATOM 2148 C C . LEU A 1 276 ? -3.205 -35.844 -1.172 1 98 276 LEU A C 1
ATOM 2150 O O . LEU A 1 276 ? -2.369 -35.719 -2.072 1 98 276 LEU A O 1
ATOM 2154 N N . PRO A 1 277 ? -4.258 -36.625 -1.252 1 97.19 277 PRO A N 1
ATOM 21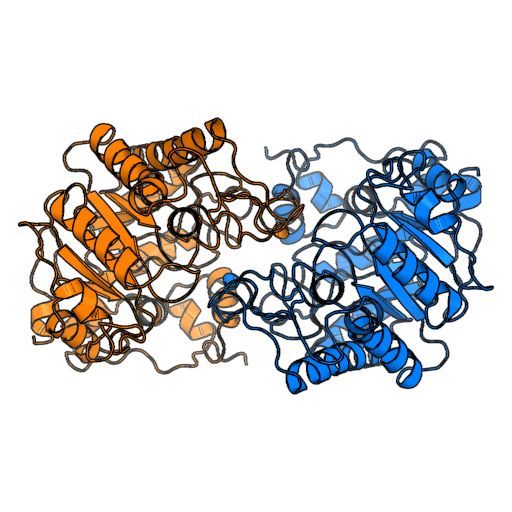55 C CA . PRO A 1 277 ? -4.539 -37.281 -2.531 1 97.19 277 PRO A CA 1
ATOM 2156 C C . PRO A 1 277 ? -4.812 -36.281 -3.656 1 97.19 277 PRO A C 1
ATOM 2158 O O . PRO A 1 277 ? -5.438 -35.25 -3.43 1 97.19 277 PRO A O 1
ATOM 2161 N N . ARG A 1 278 ? -4.262 -36.562 -4.789 1 93.81 278 ARG A N 1
ATOM 2162 C CA . ARG A 1 278 ? -4.539 -35.719 -5.945 1 93.81 278 ARG A CA 1
ATOM 2163 C C . ARG A 1 278 ? -4.832 -36.562 -7.184 1 93.81 278 ARG A C 1
ATOM 2165 O O . ARG A 1 278 ? -4.148 -37.562 -7.441 1 93.81 278 ARG A O 1
ATOM 2172 N N . PRO A 1 279 ? -5.914 -36.25 -7.852 1 95.75 279 PRO A N 1
ATOM 2173 C CA . PRO A 1 279 ? -6.273 -36.938 -9.094 1 95.75 279 PRO A CA 1
ATOM 2174 C C . PRO A 1 279 ? -5.199 -36.812 -10.164 1 95.75 279 PRO A C 1
ATOM 2176 O O . PRO A 1 279 ? -4.352 -35.938 -10.102 1 95.75 279 PRO A O 1
ATOM 2179 N N . GLU A 1 280 ? -5.375 -37.688 -11.117 1 94.94 280 GLU A N 1
ATOM 2180 C CA . GLU A 1 280 ? -4.434 -37.688 -12.234 1 94.94 280 GLU A CA 1
ATOM 2181 C C . GLU A 1 280 ? -4.434 -36.344 -12.945 1 94.94 280 GLU A C 1
ATOM 2183 O O . GLU A 1 280 ? -5.496 -35.781 -13.234 1 94.94 280 GLU A O 1
ATOM 2188 N N . GLY A 1 281 ? -3.271 -35.875 -13.062 1 96.5 281 GLY A N 1
ATOM 2189 C CA . GLY A 1 281 ? -3.107 -34.656 -13.859 1 96.5 281 GLY A CA 1
ATOM 2190 C C . GLY A 1 281 ? -3.182 -33.406 -13.031 1 96.5 281 GLY A C 1
ATOM 2191 O O . GLY A 1 281 ? -2.781 -32.312 -13.484 1 96.5 281 GLY A O 1
ATOM 2192 N N . VAL A 1 282 ? -3.762 -33.469 -11.859 1 98.44 282 VAL A N 1
ATOM 2193 C CA . VAL A 1 282 ? -3.734 -32.344 -10.969 1 98.44 282 VAL A CA 1
ATOM 2194 C C . VAL A 1 282 ? -2.432 -32.312 -10.172 1 98.44 282 VAL A C 1
ATOM 2196 O O . VAL A 1 282 ? -2.139 -33.281 -9.438 1 98.44 282 VAL A O 1
ATOM 2199 N N . ARG A 1 283 ? -1.641 -31.297 -10.336 1 98.62 283 ARG A N 1
ATOM 2200 C CA . ARG A 1 283 ? -0.273 -31.297 -9.828 1 98.62 283 ARG A CA 1
ATOM 2201 C C . ARG A 1 283 ? -0.115 -30.312 -8.672 1 98.62 283 ARG A C 1
ATOM 2203 O O . ARG A 1 283 ? -0.938 -29.406 -8.508 1 98.62 283 ARG A O 1
ATOM 2210 N N . VAL A 1 284 ? 0.887 -30.547 -7.855 1 98.75 284 VAL A N 1
ATOM 2211 C CA . VAL A 1 284 ? 1.206 -29.672 -6.723 1 98.75 284 VAL A CA 1
ATOM 2212 C C . VAL A 1 284 ? 2.656 -29.203 -6.824 1 98.75 284 VAL A C 1
ATOM 2214 O O . VAL A 1 284 ? 3.555 -30 -7.102 1 98.75 284 VAL A O 1
ATOM 2217 N N . GLY A 1 285 ? 2.855 -27.953 -6.727 1 98.5 285 GLY A N 1
ATOM 2218 C CA . GLY A 1 285 ? 4.184 -27.359 -6.676 1 98.5 285 GLY A CA 1
ATOM 2219 C C . GLY A 1 285 ? 4.348 -26.359 -5.555 1 98.5 285 GLY A C 1
ATOM 2220 O O . GLY A 1 285 ? 3.436 -26.156 -4.746 1 98.5 285 GLY A O 1
ATOM 2221 N N . ALA A 1 286 ? 5.559 -25.797 -5.422 1 98.25 286 ALA A N 1
ATOM 2222 C CA . ALA A 1 286 ? 5.824 -24.859 -4.328 1 98.25 286 ALA A CA 1
ATOM 2223 C C . ALA A 1 286 ? 6.883 -23.844 -4.727 1 98.25 286 ALA A C 1
ATOM 2225 O O . ALA A 1 286 ? 7.672 -24.078 -5.645 1 98.25 286 ALA A O 1
ATOM 2226 N N . SER A 1 287 ? 6.75 -22.75 -4.102 1 96.31 287 SER A N 1
ATOM 2227 C CA . SER A 1 287 ? 7.797 -21.734 -4.094 1 96.31 287 SER A CA 1
ATOM 2228 C C . SER A 1 287 ? 8.227 -21.391 -2.672 1 96.31 287 SER A C 1
ATOM 2230 O O . SER A 1 287 ? 7.473 -21.609 -1.721 1 96.31 287 SER A O 1
ATOM 2232 N N . GLY A 1 288 ? 9.5 -20.859 -2.584 1 95.81 288 GLY A N 1
ATOM 2233 C CA . GLY A 1 288 ? 10.008 -20.422 -1.293 1 95.81 288 GLY A CA 1
ATOM 2234 C C . GLY A 1 288 ? 11.492 -20.672 -1.117 1 95.81 288 GLY A C 1
ATOM 2235 O O . GLY A 1 288 ? 11.914 -21.781 -0.826 1 95.81 288 GLY A O 1
ATOM 2236 N N . HIS A 1 289 ? 12.172 -19.719 -1.282 1 95.12 289 HIS A N 1
ATOM 2237 C CA . HIS A 1 289 ? 13.594 -19.656 -0.985 1 95.12 289 HIS A CA 1
ATOM 2238 C C . HIS A 1 289 ? 14.352 -20.766 -1.709 1 95.12 289 HIS A C 1
ATOM 2240 O O . HIS A 1 289 ? 15.125 -21.516 -1.089 1 95.12 289 HIS A O 1
ATOM 2246 N N . VAL A 1 290 ? 14.219 -20.984 -2.908 1 97.88 290 VAL A N 1
ATOM 2247 C CA . VAL A 1 290 ? 14.961 -21.906 -3.756 1 97.88 290 VAL A CA 1
ATOM 2248 C C . VAL A 1 290 ? 16.016 -21.141 -4.555 1 97.88 290 VAL A C 1
ATOM 2250 O O . VAL A 1 290 ? 15.688 -20.422 -5.5 1 97.88 290 VAL A O 1
ATOM 2253 N N . MET A 1 291 ? 17.328 -21.375 -4.203 1 97.94 291 MET A N 1
ATOM 2254 C CA . MET A 1 291 ? 18.391 -20.547 -4.758 1 97.94 291 MET A CA 1
ATOM 2255 C C . MET A 1 291 ? 19.422 -21.406 -5.484 1 97.94 291 MET A C 1
ATOM 2257 O O . MET A 1 291 ? 20.344 -20.875 -6.113 1 97.94 291 MET A O 1
ATOM 2261 N N . THR A 1 292 ? 19.281 -22.734 -5.426 1 98.25 292 THR A N 1
ATOM 2262 C CA . THR A 1 292 ? 20.219 -23.641 -6.07 1 98.25 292 THR A CA 1
ATOM 2263 C C . THR A 1 292 ? 19.484 -24.75 -6.812 1 98.25 292 THR A C 1
ATOM 2265 O O . THR A 1 292 ? 18.312 -25 -6.555 1 98.25 292 THR A O 1
ATOM 2268 N N . ALA A 1 293 ? 20.25 -25.406 -7.684 1 98.44 293 ALA A N 1
ATOM 2269 C CA . ALA A 1 293 ? 19.719 -26.562 -8.391 1 98.44 293 ALA A CA 1
ATOM 2270 C C . ALA A 1 293 ? 19.328 -27.672 -7.406 1 98.44 293 ALA A C 1
ATOM 2272 O O . ALA A 1 293 ? 18.281 -28.297 -7.551 1 98.44 293 ALA A O 1
ATOM 2273 N N . ARG A 1 294 ? 20.156 -27.875 -6.484 1 98 294 ARG A N 1
ATOM 2274 C CA . ARG A 1 294 ? 19.906 -28.922 -5.496 1 98 294 ARG A CA 1
ATOM 2275 C C . ARG A 1 294 ? 18.641 -28.625 -4.691 1 98 294 ARG A C 1
ATOM 2277 O O . ARG A 1 294 ? 17.844 -29.531 -4.434 1 98 294 ARG A O 1
ATOM 2284 N N . GLN A 1 295 ? 18.484 -27.406 -4.277 1 98.25 295 GLN A N 1
ATOM 2285 C CA . GLN A 1 295 ? 17.281 -27.016 -3.533 1 98.25 295 GLN A CA 1
ATOM 2286 C C . GLN A 1 295 ? 16.031 -27.234 -4.367 1 98.25 295 GLN A C 1
ATOM 2288 O O . GLN A 1 295 ? 14.992 -27.641 -3.842 1 98.25 295 GLN A O 1
ATOM 2293 N N . ALA A 1 296 ? 16.141 -26.953 -5.637 1 98.56 296 ALA A N 1
ATOM 2294 C CA . ALA A 1 296 ? 15.008 -27.188 -6.527 1 98.56 296 ALA A CA 1
ATOM 2295 C C . ALA A 1 296 ? 14.625 -28.672 -6.547 1 98.56 296 ALA A C 1
ATOM 2297 O O . ALA A 1 296 ? 13.445 -29.016 -6.48 1 98.56 296 ALA A O 1
ATOM 2298 N N . ALA A 1 297 ? 15.594 -29.469 -6.637 1 98.19 297 ALA A N 1
ATOM 2299 C CA . ALA A 1 297 ? 15.359 -30.906 -6.629 1 98.19 297 ALA A CA 1
ATOM 2300 C C . ALA A 1 297 ? 14.766 -31.359 -5.293 1 98.19 297 ALA A C 1
ATOM 2302 O O . ALA A 1 297 ? 13.945 -32.281 -5.25 1 98.19 297 ALA A O 1
ATOM 2303 N N . GLU A 1 298 ? 15.227 -30.703 -4.246 1 97.94 298 GLU A N 1
ATOM 2304 C CA . GLU A 1 298 ? 14.727 -31.031 -2.918 1 97.94 298 GLU A CA 1
ATOM 2305 C C . GLU A 1 298 ? 13.227 -30.766 -2.807 1 97.94 298 GLU A C 1
ATOM 2307 O O . GLU A 1 298 ? 12.508 -31.469 -2.104 1 97.94 298 GLU A O 1
ATOM 2312 N N . VAL A 1 299 ? 12.719 -29.75 -3.479 1 98.38 299 VAL A N 1
ATOM 2313 C CA . VAL A 1 299 ? 11.297 -29.438 -3.496 1 98.38 299 VAL A CA 1
ATOM 2314 C C . VAL A 1 299 ? 10.523 -30.594 -4.125 1 98.38 299 VAL A C 1
ATOM 2316 O O . VAL A 1 299 ? 9.461 -30.984 -3.635 1 98.38 299 VAL A O 1
ATOM 2319 N N . LEU A 1 300 ? 11.039 -31.188 -5.219 1 98.06 300 LEU A N 1
ATOM 2320 C CA . LEU A 1 300 ? 10.414 -32.344 -5.836 1 98.06 300 LEU A CA 1
ATOM 2321 C C . LEU A 1 300 ? 10.469 -33.562 -4.902 1 98.06 300 LEU A C 1
ATOM 2323 O O . LEU A 1 300 ? 9.492 -34.312 -4.789 1 98.06 300 LEU A O 1
ATOM 2327 N N . ASP A 1 301 ? 11.586 -33.656 -4.164 1 97.06 301 ASP A N 1
ATOM 2328 C CA . ASP A 1 301 ? 11.75 -34.75 -3.205 1 97.06 301 ASP A CA 1
ATOM 2329 C C . ASP A 1 301 ? 10.695 -34.688 -2.1 1 97.06 301 ASP A C 1
ATOM 2331 O O . ASP A 1 301 ? 10.297 -35.719 -1.545 1 97.06 301 ASP A O 1
ATOM 2335 N N . ALA A 1 302 ? 10.297 -33.5 -1.871 1 97 302 ALA A N 1
ATOM 2336 C CA . ALA A 1 302 ? 9.344 -33.25 -0.789 1 97 302 ALA A CA 1
ATOM 2337 C C . ALA A 1 302 ? 7.918 -33.562 -1.234 1 97 302 ALA A C 1
ATOM 2339 O O . ALA A 1 302 ? 6.965 -33.375 -0.477 1 97 302 ALA A O 1
ATOM 2340 N N . GLY A 1 303 ? 7.754 -34 -2.441 1 97.06 303 GLY A N 1
ATOM 2341 C CA . GLY A 1 303 ? 6.453 -34.469 -2.893 1 97.06 303 GLY A CA 1
ATOM 2342 C C . GLY A 1 303 ? 5.812 -33.562 -3.916 1 97.06 303 GLY A C 1
ATOM 2343 O O . GLY A 1 303 ? 4.695 -33.812 -4.371 1 97.06 303 GLY A O 1
ATOM 2344 N N . CYS A 1 304 ? 6.48 -32.531 -4.316 1 98.38 304 CYS A N 1
ATOM 2345 C CA . CYS A 1 304 ? 5.961 -31.609 -5.324 1 98.38 304 CYS A CA 1
ATOM 2346 C C . CYS A 1 304 ? 6.219 -32.156 -6.73 1 98.38 304 CYS A C 1
ATOM 2348 O O . CYS A 1 304 ? 7.176 -32.875 -6.953 1 98.38 304 CYS A O 1
ATOM 2350 N N . ASP A 1 305 ? 5.379 -31.75 -7.641 1 98.38 305 ASP A N 1
ATOM 2351 C CA . ASP A 1 305 ? 5.531 -32.156 -9.039 1 98.38 305 ASP A CA 1
ATOM 2352 C C . ASP A 1 305 ? 6.367 -31.109 -9.805 1 98.38 305 ASP A C 1
ATOM 2354 O O . ASP A 1 305 ? 6.93 -31.422 -10.859 1 98.38 305 ASP A O 1
ATOM 2358 N N . PHE A 1 306 ? 6.41 -29.906 -9.352 1 98.69 306 PHE A N 1
ATOM 2359 C CA . PHE A 1 306 ? 7.176 -28.828 -9.969 1 98.69 306 PHE A CA 1
ATOM 2360 C C . PHE A 1 306 ? 7.648 -27.828 -8.914 1 98.69 306 PHE A C 1
ATOM 2362 O O . PHE A 1 306 ? 7.215 -27.875 -7.762 1 98.69 306 PHE A O 1
ATOM 2369 N N . VAL A 1 307 ? 8.609 -27 -9.266 1 98.75 307 VAL A N 1
ATOM 2370 C CA . VAL A 1 307 ? 9.109 -25.922 -8.414 1 98.75 307 VAL A CA 1
ATOM 2371 C C . VAL A 1 307 ? 8.93 -24.578 -9.109 1 98.75 307 VAL A C 1
ATOM 2373 O O . VAL A 1 307 ? 9.133 -24.469 -10.32 1 98.75 307 VAL A O 1
ATOM 2376 N N . MET A 1 308 ? 8.422 -23.609 -8.383 1 98.25 308 MET A N 1
ATOM 2377 C CA . MET A 1 308 ? 8.352 -22.25 -8.891 1 98.25 308 MET A CA 1
ATOM 2378 C C . MET A 1 308 ? 9.477 -21.391 -8.312 1 98.25 308 MET A C 1
ATOM 2380 O O . MET A 1 308 ? 9.695 -21.375 -7.102 1 98.25 308 MET A O 1
ATOM 2384 N N . ILE A 1 309 ? 10.156 -20.703 -9.18 1 98.38 309 ILE A N 1
ATOM 2385 C CA . ILE A 1 309 ? 11.336 -19.938 -8.797 1 98.38 309 ILE A CA 1
ATOM 2386 C C . ILE A 1 309 ? 11.016 -18.438 -8.867 1 98.38 309 ILE A C 1
ATOM 2388 O O . ILE A 1 309 ? 10.5 -17.953 -9.883 1 98.38 309 ILE A O 1
ATOM 2392 N N . GLY A 1 310 ? 11.281 -17.734 -7.777 1 97.25 310 GLY A N 1
ATOM 2393 C CA . GLY A 1 310 ? 11.07 -16.297 -7.742 1 97.25 310 GLY A CA 1
ATOM 2394 C C . GLY A 1 310 ? 12.359 -15.516 -7.645 1 97.25 310 GLY A C 1
ATOM 2395 O O . GLY A 1 310 ? 12.945 -15.148 -8.664 1 97.25 310 GLY A O 1
ATOM 2396 N N . LYS A 1 311 ? 12.977 -15.383 -6.48 1 95.94 311 LYS A N 1
ATOM 2397 C CA . LYS A 1 311 ? 14.148 -14.562 -6.184 1 95.94 311 LYS A CA 1
ATOM 2398 C C . LYS A 1 311 ? 15.328 -14.938 -7.082 1 95.94 311 LYS A C 1
ATOM 2400 O O . LYS A 1 311 ? 15.992 -14.062 -7.641 1 95.94 311 LYS A O 1
ATOM 2405 N N . ALA A 1 312 ? 15.57 -16.172 -7.203 1 98.19 312 ALA A N 1
ATOM 2406 C CA . ALA A 1 312 ? 16.688 -16.625 -8.031 1 98.19 312 ALA A CA 1
ATOM 2407 C C . ALA A 1 312 ? 16.469 -16.25 -9.492 1 98.19 312 ALA A C 1
ATOM 2409 O O . ALA A 1 312 ? 17.438 -15.969 -10.219 1 98.19 312 ALA A O 1
ATOM 2410 N N . ALA A 1 313 ? 15.242 -16.281 -9.898 1 98.25 313 ALA A N 1
ATOM 2411 C CA . ALA A 1 313 ? 14.93 -15.914 -11.281 1 98.25 313 ALA A CA 1
ATOM 2412 C C . ALA A 1 313 ? 15.211 -14.43 -11.539 1 98.25 313 ALA A C 1
ATOM 2414 O O . ALA A 1 313 ? 15.641 -14.055 -12.625 1 98.25 313 ALA A O 1
ATOM 2415 N N . ILE A 1 314 ? 14.914 -13.594 -10.531 1 97.81 314 ILE A N 1
ATOM 2416 C CA . ILE A 1 314 ? 15.195 -12.164 -10.641 1 97.81 314 ILE A CA 1
ATOM 2417 C C . ILE A 1 314 ? 16.688 -11.953 -10.836 1 97.81 314 ILE A C 1
ATOM 2419 O O . ILE A 1 314 ? 17.109 -11.109 -11.633 1 97.81 314 ILE A O 1
ATOM 2423 N N . LEU A 1 315 ? 17.484 -12.766 -10.18 1 97.94 315 LEU A N 1
ATOM 2424 C CA . LEU A 1 315 ? 18.938 -12.672 -10.242 1 97.94 315 LEU A CA 1
ATOM 2425 C C . LEU A 1 315 ? 19.469 -13.266 -11.539 1 97.94 315 LEU A C 1
ATOM 2427 O O . LEU A 1 315 ? 20.453 -12.781 -12.094 1 97.94 315 LEU A O 1
ATOM 2431 N N . ASP A 1 316 ? 18.781 -14.289 -11.984 1 98.12 316 ASP A N 1
ATOM 2432 C CA . ASP A 1 316 ? 19.219 -15.008 -13.172 1 98.12 316 ASP A CA 1
ATOM 2433 C C . ASP A 1 316 ? 18.031 -15.516 -13.977 1 98.12 316 ASP A C 1
ATOM 2435 O O . ASP A 1 316 ? 17.609 -16.672 -13.82 1 98.12 316 ASP A O 1
ATOM 2439 N N . PRO A 1 317 ? 17.594 -14.656 -14.938 1 97.88 317 PRO A N 1
ATOM 2440 C CA . PRO A 1 317 ? 16.438 -15.07 -15.734 1 97.88 317 PRO A CA 1
ATOM 2441 C C . PRO A 1 317 ? 16.719 -16.297 -16.594 1 97.88 317 PRO A C 1
ATOM 2443 O O . PRO A 1 317 ? 15.789 -16.906 -17.141 1 97.88 317 PRO A O 1
ATOM 2446 N N . GLU A 1 318 ? 17.953 -16.75 -16.734 1 97.81 318 GLU A N 1
ATOM 2447 C CA . GLU A 1 318 ? 18.328 -17.922 -17.516 1 97.81 318 GLU A CA 1
ATOM 2448 C C . GLU A 1 318 ? 18.562 -19.141 -16.609 1 97.81 318 GLU A C 1
ATOM 2450 O O . GLU A 1 318 ? 19.203 -20.109 -17.016 1 97.81 318 GLU A O 1
ATOM 2455 N N . LEU A 1 319 ? 18.031 -19.062 -15.461 1 98.25 319 LEU A N 1
ATOM 2456 C CA . LEU A 1 319 ? 18.297 -20.047 -14.406 1 98.25 319 LEU A CA 1
ATOM 2457 C C . LEU A 1 319 ? 18.047 -21.469 -14.906 1 98.25 319 LEU A C 1
ATOM 2459 O O . LEU A 1 319 ? 18.891 -22.344 -14.734 1 98.25 319 LEU A O 1
ATOM 2463 N N . PRO A 1 320 ? 16.938 -21.812 -15.602 1 98.56 320 PRO A N 1
ATOM 2464 C CA . PRO A 1 320 ? 16.719 -23.188 -16.016 1 98.56 320 PRO A CA 1
ATOM 2465 C C . PRO A 1 320 ? 17.812 -23.703 -16.953 1 98.56 320 PRO A C 1
ATOM 2467 O O . PRO A 1 320 ? 18.297 -24.828 -16.781 1 98.56 320 PRO A O 1
ATOM 2470 N N . LYS A 1 321 ? 18.25 -22.875 -17.828 1 98.31 321 LYS A N 1
ATOM 2471 C CA . LYS A 1 321 ? 19.312 -23.266 -18.75 1 98.31 321 LYS A CA 1
ATOM 2472 C C . LYS A 1 321 ? 20.625 -23.484 -18.016 1 98.31 321 LYS A C 1
ATOM 2474 O O . LYS A 1 321 ? 21.375 -24.422 -18.328 1 98.31 321 LYS A O 1
ATOM 2479 N N . ASN A 1 322 ? 20.859 -22.609 -17.094 1 98.31 322 ASN A N 1
ATOM 2480 C CA . ASN A 1 322 ? 22.094 -22.734 -16.328 1 98.31 322 ASN A CA 1
ATOM 2481 C C . ASN A 1 322 ? 22.094 -23.969 -15.453 1 98.31 322 ASN A C 1
ATOM 2483 O O . ASN A 1 322 ? 23.125 -24.625 -15.273 1 98.31 322 ASN A O 1
ATOM 2487 N N . VAL A 1 323 ? 20.953 -24.281 -14.898 1 98.38 323 VAL A N 1
ATOM 2488 C CA . VAL A 1 323 ? 20.812 -25.484 -14.094 1 98.38 323 VAL A CA 1
ATOM 2489 C C . VAL A 1 323 ? 21 -26.719 -14.969 1 98.38 323 VAL A C 1
ATOM 2491 O O . VAL A 1 323 ? 21.609 -27.703 -14.547 1 98.38 323 VAL A O 1
ATOM 2494 N N . GLU A 1 324 ? 20.453 -26.688 -16.141 1 97.56 324 GLU A N 1
ATOM 2495 C CA . GLU A 1 324 ? 20.594 -27.797 -17.062 1 97.56 324 GLU A CA 1
ATOM 2496 C C . GLU A 1 324 ? 22.062 -28.078 -17.391 1 97.56 324 GLU A C 1
ATOM 2498 O O . GLU A 1 324 ? 22.469 -29.219 -17.531 1 97.56 324 GLU A O 1
ATOM 2503 N N . LYS A 1 325 ? 22.859 -27.031 -17.484 1 97 325 LYS A N 1
ATOM 2504 C CA . LYS A 1 325 ? 24.281 -27.125 -17.844 1 97 325 LYS A CA 1
ATOM 2505 C C . LYS A 1 325 ? 25.141 -27.469 -16.625 1 97 325 LYS A C 1
ATOM 2507 O O . LYS A 1 325 ? 26.25 -27.984 -16.766 1 97 325 LYS A O 1
ATOM 2512 N N . ASN A 1 326 ? 24.594 -27.094 -15.508 1 97.44 326 ASN A N 1
ATOM 2513 C CA . ASN A 1 326 ? 25.359 -27.234 -14.281 1 97.44 326 ASN A CA 1
ATOM 2514 C C . ASN A 1 326 ? 24.484 -27.688 -13.117 1 97.44 326 ASN A C 1
ATOM 2516 O O . ASN A 1 326 ? 23.859 -26.859 -12.453 1 97.44 326 ASN A O 1
ATOM 2520 N N . GLU A 1 327 ? 24.594 -28.906 -12.781 1 96.06 327 GLU A N 1
ATOM 2521 C CA . GLU A 1 327 ? 23.766 -29.469 -11.727 1 96.06 327 GLU A CA 1
ATOM 2522 C C . GLU A 1 327 ? 24.109 -28.859 -10.367 1 96.06 327 GLU A C 1
ATOM 2524 O O . GLU A 1 327 ? 23.359 -29.016 -9.406 1 96.06 327 GLU A O 1
ATOM 2529 N N . GLU A 1 328 ? 25.25 -28.234 -10.297 1 97.44 328 GLU A N 1
ATOM 2530 C CA . GLU A 1 328 ? 25.672 -27.594 -9.047 1 97.44 328 GLU A CA 1
ATOM 2531 C C . GLU A 1 328 ? 25.406 -26.094 -9.062 1 97.44 328 GLU A C 1
ATOM 2533 O O . GLU A 1 328 ? 25.969 -25.359 -8.258 1 97.44 328 GLU A O 1
ATOM 2538 N N . TYR A 1 329 ? 24.562 -25.703 -9.922 1 98.19 329 TYR A N 1
ATOM 2539 C CA . TYR A 1 329 ? 24.25 -24.297 -10.086 1 98.19 329 TYR A CA 1
ATOM 2540 C C . TYR A 1 329 ? 23.844 -23.672 -8.758 1 98.19 329 TYR A C 1
ATOM 2542 O O . TYR A 1 329 ? 23.078 -24.266 -7.992 1 98.19 329 TYR A O 1
ATOM 2550 N N . VAL A 1 330 ? 24.359 -22.469 -8.492 1 98.19 330 VAL A N 1
ATOM 2551 C CA . VAL A 1 330 ? 23.984 -21.609 -7.379 1 98.19 330 VAL A CA 1
ATOM 2552 C C . VAL A 1 330 ? 23.688 -20.203 -7.895 1 98.19 330 VAL A C 1
ATOM 2554 O O . VAL A 1 330 ? 24.469 -19.625 -8.648 1 98.19 330 VAL A O 1
ATOM 2557 N N . ALA A 1 331 ? 22.5 -19.688 -7.52 1 97.69 331 ALA A N 1
ATOM 2558 C CA . ALA A 1 331 ? 22.156 -18.312 -7.91 1 97.69 331 ALA A CA 1
ATOM 2559 C C . ALA A 1 331 ? 23.172 -17.328 -7.367 1 97.69 331 ALA A C 1
ATOM 2561 O O . ALA A 1 331 ? 23.859 -17.594 -6.375 1 97.69 331 ALA A O 1
ATOM 2562 N N . PRO A 1 332 ? 23.266 -16.156 -7.961 1 96.94 332 PRO A N 1
ATOM 2563 C CA . PRO A 1 332 ? 24.219 -15.141 -7.484 1 96.94 332 PRO A CA 1
ATOM 2564 C C . PRO A 1 332 ? 24 -14.773 -6.02 1 96.94 332 PRO A C 1
ATOM 2566 O O . PRO A 1 332 ? 22.859 -14.695 -5.562 1 96.94 332 PRO A O 1
ATOM 2569 N N . LYS A 1 333 ? 25.125 -14.555 -5.352 1 95.5 333 LYS A N 1
ATOM 2570 C CA . LYS A 1 333 ? 25.062 -14.195 -3.938 1 95.5 333 LYS A CA 1
ATOM 2571 C C . LYS A 1 333 ? 24.594 -12.758 -3.754 1 95.5 333 LYS A C 1
ATOM 2573 O O . LYS A 1 333 ? 25.016 -11.859 -4.484 1 95.5 333 LYS A O 1
ATOM 2578 N N . LEU A 1 334 ? 23.719 -12.523 -2.857 1 94.88 334 LEU A N 1
ATOM 2579 C CA . LEU A 1 334 ? 23.234 -11.195 -2.525 1 94.88 334 LEU A CA 1
ATOM 2580 C C . LEU A 1 334 ? 24.172 -10.492 -1.557 1 94.88 334 LEU A C 1
ATOM 2582 O O . LEU A 1 334 ? 24.859 -11.148 -0.769 1 94.88 334 LEU A O 1
ATOM 2586 N N . PRO A 1 335 ? 24.234 -9.18 -1.455 1 95.75 335 PRO A N 1
ATOM 2587 C CA . PRO A 1 335 ? 23.547 -8.266 -2.373 1 95.75 335 PRO A CA 1
ATOM 2588 C C . PRO A 1 335 ? 24.234 -8.164 -3.73 1 95.75 335 PRO A C 1
ATOM 2590 O O . PRO A 1 335 ? 25.391 -8.578 -3.871 1 95.75 335 PRO A O 1
ATOM 2593 N N . VAL A 1 336 ? 23.484 -7.734 -4.711 1 97.38 336 VAL A N 1
ATOM 2594 C CA . VAL A 1 336 ? 24.047 -7.484 -6.035 1 97.38 336 VAL A CA 1
ATOM 2595 C C . VAL A 1 336 ? 23.938 -6 -6.375 1 97.38 336 VAL A C 1
ATOM 2597 O O . VAL A 1 336 ? 23.203 -5.262 -5.719 1 97.38 336 VAL A O 1
ATOM 2600 N N . THR A 1 337 ? 24.672 -5.504 -7.363 1 96.25 337 THR A N 1
ATOM 2601 C CA . THR A 1 337 ? 24.625 -4.102 -7.762 1 96.25 337 THR A CA 1
ATOM 2602 C C . THR A 1 337 ? 23.391 -3.832 -8.625 1 96.25 337 THR A C 1
ATOM 2604 O O . THR A 1 337 ? 22.844 -4.75 -9.25 1 96.25 337 THR A O 1
ATOM 2607 N N . ALA A 1 338 ? 22.953 -2.609 -8.641 1 94.62 338 ALA A N 1
ATOM 2608 C CA . ALA A 1 338 ? 21.875 -2.211 -9.555 1 94.62 338 ALA A CA 1
ATOM 2609 C C . ALA A 1 338 ? 22.25 -2.52 -11 1 94.62 338 ALA A C 1
ATOM 2611 O O . ALA A 1 338 ? 21.391 -2.92 -11.797 1 94.62 338 ALA A O 1
ATOM 2612 N N . GLU A 1 339 ? 23.484 -2.342 -11.305 1 95.94 339 GLU A N 1
ATOM 2613 C CA . GLU A 1 339 ? 23.969 -2.605 -12.656 1 95.94 339 GLU A CA 1
ATOM 2614 C C . GLU A 1 339 ? 23.781 -4.07 -13.039 1 95.94 339 GLU A C 1
ATOM 2616 O O . GLU A 1 339 ? 23.391 -4.383 -14.164 1 95.94 339 GLU A O 1
ATOM 2621 N N . TYR A 1 340 ? 24.078 -4.914 -12.109 1 97.19 340 TYR A N 1
ATOM 2622 C CA . TYR A 1 340 ? 23.891 -6.34 -12.344 1 97.19 340 TYR A CA 1
ATOM 2623 C C . TYR A 1 340 ? 22.438 -6.645 -12.672 1 97.19 340 TYR A C 1
ATOM 2625 O O . TYR A 1 340 ? 22.141 -7.379 -13.617 1 97.19 340 TYR A O 1
ATOM 2633 N N . LEU A 1 341 ? 21.5 -6.062 -11.922 1 97.06 341 LEU A N 1
ATOM 2634 C CA . LEU A 1 341 ? 20.078 -6.309 -12.117 1 97.06 341 LEU A CA 1
ATOM 2635 C C . LEU A 1 341 ? 19.609 -5.77 -13.461 1 97.06 341 LEU A C 1
ATOM 2637 O O . LEU A 1 341 ? 18.828 -6.422 -14.156 1 97.06 341 LEU A O 1
ATOM 2641 N N . ARG A 1 342 ? 20.141 -4.625 -13.805 1 95.75 342 ARG A N 1
ATOM 2642 C CA . ARG A 1 342 ? 19.812 -4.074 -15.117 1 95.75 342 ARG A CA 1
ATOM 2643 C C . ARG A 1 342 ? 20.281 -5 -16.234 1 95.75 342 ARG A C 1
ATOM 2645 O O . ARG A 1 342 ? 19.578 -5.219 -17.203 1 95.75 342 ARG A O 1
ATOM 2652 N N . SER A 1 343 ? 21.469 -5.504 -15.992 1 95.31 343 SER A N 1
ATOM 2653 C CA . SER A 1 343 ? 22.016 -6.406 -17 1 95.31 343 SER A CA 1
ATOM 2654 C C . SER A 1 343 ? 21.219 -7.699 -17.078 1 95.31 343 SER A C 1
ATOM 2656 O O . SER A 1 343 ? 21.219 -8.367 -18.125 1 95.31 343 SER A O 1
ATOM 2658 N N . SER A 1 344 ? 20.516 -8 -16.031 1 94.44 344 SER A N 1
ATOM 2659 C CA . SER A 1 344 ? 19.672 -9.188 -15.992 1 94.44 344 SER A CA 1
ATOM 2660 C C . SER A 1 344 ? 18.281 -8.906 -16.578 1 94.44 344 SER A C 1
ATOM 2662 O O . SER A 1 344 ? 17.438 -9.797 -16.625 1 94.44 344 SER A O 1
ATOM 2664 N N . GLY A 1 345 ? 18.047 -7.695 -16.969 1 94.25 345 GLY A N 1
ATOM 2665 C CA . GLY A 1 345 ? 16.828 -7.402 -17.703 1 94.25 345 GLY A CA 1
ATOM 2666 C C . GLY A 1 345 ? 15.82 -6.609 -16.891 1 94.25 345 GLY A C 1
ATOM 2667 O O . GLY A 1 345 ? 14.703 -6.348 -17.344 1 94.25 345 GLY A O 1
ATOM 2668 N N . LEU A 1 346 ? 16.125 -6.203 -15.664 1 96.38 346 LEU A N 1
ATOM 2669 C CA . LEU A 1 346 ? 15.195 -5.434 -14.836 1 96.38 346 LEU A CA 1
ATOM 2670 C C . LEU A 1 346 ? 15.164 -3.971 -15.273 1 96.38 346 LEU A C 1
ATOM 2672 O O . LEU A 1 346 ? 16.203 -3.391 -15.578 1 96.38 346 LEU A O 1
ATOM 2676 N N . SER A 1 347 ? 13.984 -3.461 -15.344 1 96 347 SER A N 1
ATOM 2677 C CA . SER A 1 347 ? 13.852 -2.02 -15.531 1 96 347 SER A CA 1
ATOM 2678 C C . SER A 1 347 ? 14.258 -1.262 -14.273 1 96 347 SER A C 1
ATOM 2680 O O . SER A 1 347 ? 14.477 -1.868 -13.219 1 96 347 SER A O 1
ATOM 2682 N N . GLU A 1 348 ? 14.336 0.069 -14.406 1 91.56 348 GLU A N 1
ATOM 2683 C CA . GLU A 1 348 ? 14.656 0.9 -13.25 1 91.56 348 GLU A CA 1
ATOM 2684 C C . GLU A 1 348 ? 13.594 0.769 -12.164 1 91.56 348 GLU A C 1
ATOM 2686 O O . GLU A 1 348 ? 13.914 0.734 -10.977 1 91.56 348 GLU A O 1
ATOM 2691 N N . ARG A 1 349 ? 12.352 0.667 -12.516 1 91.69 349 ARG A N 1
ATOM 2692 C CA . ARG A 1 349 ? 11.266 0.518 -11.555 1 91.69 349 ARG A CA 1
ATOM 2693 C C . ARG A 1 349 ? 11.375 -0.802 -10.805 1 91.69 349 ARG A C 1
ATOM 2695 O O . ARG A 1 349 ? 11.094 -0.865 -9.602 1 91.69 349 ARG A O 1
ATOM 2702 N N . PHE A 1 350 ? 11.734 -1.827 -11.562 1 95.62 350 PHE A N 1
ATOM 2703 C CA . PHE A 1 350 ? 11.922 -3.129 -10.93 1 95.62 350 PHE A CA 1
ATOM 2704 C C . PHE A 1 350 ? 13.102 -3.1 -9.969 1 95.62 350 PHE A C 1
ATOM 2706 O O . PHE A 1 350 ? 13.008 -3.623 -8.852 1 95.62 350 PHE A O 1
ATOM 2713 N N . VAL A 1 351 ? 14.164 -2.459 -10.336 1 94.19 351 VAL A N 1
ATOM 2714 C CA . VAL A 1 351 ? 15.32 -2.301 -9.461 1 94.19 351 VAL A CA 1
ATOM 2715 C C . VAL A 1 351 ? 14.922 -1.515 -8.211 1 94.19 351 VAL A C 1
ATOM 2717 O O . VAL A 1 351 ? 15.328 -1.856 -7.102 1 94.19 351 VAL A O 1
ATOM 2720 N N . ASP A 1 352 ? 14.141 -0.462 -8.414 1 89 352 ASP A N 1
ATOM 2721 C CA . ASP A 1 352 ? 13.648 0.328 -7.289 1 89 352 ASP A CA 1
ATOM 2722 C C . ASP A 1 352 ? 12.852 -0.538 -6.316 1 89 352 ASP A C 1
ATOM 2724 O O . ASP A 1 352 ? 12.992 -0.4 -5.098 1 89 352 ASP A O 1
ATOM 2728 N N . TYR A 1 353 ? 12.031 -1.391 -6.812 1 92.62 353 TYR A N 1
ATOM 2729 C CA . TYR A 1 353 ? 11.297 -2.316 -5.961 1 92.62 353 TYR A CA 1
ATOM 2730 C C . TYR A 1 353 ? 12.25 -3.209 -5.176 1 92.62 353 TYR A C 1
ATOM 2732 O O . TYR A 1 353 ? 12.078 -3.402 -3.969 1 92.62 353 TYR A O 1
ATOM 2740 N N . MET A 1 354 ? 13.25 -3.705 -5.867 1 93.81 354 MET A N 1
ATOM 2741 C CA . MET A 1 354 ? 14.188 -4.613 -5.203 1 93.81 354 MET A CA 1
ATOM 2742 C C . MET A 1 354 ? 14.984 -3.881 -4.129 1 93.81 354 MET A C 1
ATOM 2744 O O . MET A 1 354 ? 15.406 -4.488 -3.145 1 93.81 354 MET A O 1
ATOM 2748 N N . ARG A 1 355 ? 15.148 -2.617 -4.266 1 89.38 355 ARG A N 1
ATOM 2749 C CA . ARG A 1 355 ? 15.859 -1.824 -3.264 1 89.38 355 ARG A CA 1
ATOM 2750 C C . ARG A 1 355 ? 15.102 -1.812 -1.94 1 89.38 355 ARG A C 1
ATOM 2752 O O . ARG A 1 355 ? 15.688 -1.562 -0.885 1 89.38 355 ARG A O 1
ATOM 2759 N N . THR A 1 356 ? 13.797 -2.09 -2.064 1 85.69 356 THR A N 1
ATOM 2760 C CA . THR A 1 356 ? 13.016 -2.109 -0.835 1 85.69 356 THR A CA 1
ATOM 2761 C C . THR A 1 356 ? 13.305 -3.367 -0.023 1 85.69 356 THR A C 1
ATOM 2763 O O . THR A 1 356 ? 12.953 -3.449 1.154 1 85.69 356 THR A O 1
ATOM 2766 N N . TRP A 1 357 ? 13.906 -4.34 -0.639 1 88.06 357 TRP A N 1
ATOM 2767 C CA . TRP A 1 357 ? 14.289 -5.578 0.037 1 88.06 357 TRP A CA 1
ATOM 2768 C C . TRP A 1 357 ? 15.641 -5.434 0.721 1 88.06 357 TRP A C 1
ATOM 2770 O O . TRP A 1 357 ? 16.672 -5.293 0.054 1 88.06 357 TRP A O 1
ATOM 2780 N N . GLU A 1 358 ? 15.641 -5.543 1.953 1 81.75 358 GLU A N 1
ATOM 2781 C CA . GLU A 1 358 ? 16.875 -5.406 2.711 1 81.75 358 GLU A CA 1
ATOM 2782 C C . GLU A 1 358 ? 17.922 -6.422 2.254 1 81.75 358 GLU A C 1
ATOM 2784 O O . GLU A 1 358 ? 17.625 -7.617 2.154 1 81.75 358 GLU A O 1
ATOM 2789 N N . GLY A 1 359 ? 19.094 -5.961 1.919 1 86.88 359 GLY A N 1
ATOM 2790 C CA . GLY A 1 359 ? 20.219 -6.84 1.591 1 86.88 359 GLY A CA 1
ATOM 2791 C C . GLY A 1 359 ? 20.156 -7.355 0.165 1 86.88 359 GLY A C 1
ATOM 2792 O O . GLY A 1 359 ? 20.875 -8.297 -0.185 1 86.88 359 GLY A O 1
ATOM 2793 N N . PHE A 1 360 ? 19.281 -6.723 -0.697 1 92.94 360 PHE A N 1
ATOM 2794 C CA . PHE A 1 360 ? 19.156 -7.23 -2.059 1 92.94 360 PHE A CA 1
ATOM 2795 C C . PHE A 1 360 ? 20.047 -6.438 -3.016 1 92.94 360 PHE A C 1
ATOM 2797 O O . PHE A 1 360 ? 20.75 -7.02 -3.832 1 92.94 360 PHE A O 1
ATOM 2804 N N . VAL A 1 361 ? 19.938 -5.137 -2.918 1 92.5 361 VAL A N 1
ATOM 2805 C CA . VAL A 1 361 ? 20.672 -4.285 -3.852 1 92.5 361 VAL A CA 1
ATOM 2806 C C . VAL A 1 361 ? 21.781 -3.545 -3.113 1 92.5 361 VAL A C 1
ATOM 2808 O O . VAL A 1 361 ? 21.547 -2.961 -2.053 1 92.5 361 VAL A O 1
ATOM 2811 N N . LEU A 1 362 ? 22.953 -3.67 -3.598 1 87.31 362 LEU A N 1
ATOM 2812 C CA . LEU A 1 362 ? 24.094 -2.902 -3.109 1 87.31 362 LEU A CA 1
ATOM 2813 C C . LEU A 1 362 ? 24.078 -1.491 -3.688 1 87.31 362 LEU A C 1
ATOM 2815 O O . LEU A 1 362 ? 24.203 -1.312 -4.902 1 87.31 362 LEU A O 1
ATOM 2819 N N . ASP A 1 363 ? 23.578 -0.473 -3.057 1 67.62 363 ASP A N 1
ATOM 2820 C CA . ASP A 1 363 ? 23.625 0.878 -3.607 1 67.62 363 ASP A CA 1
ATOM 2821 C C . ASP A 1 363 ? 25 1.509 -3.416 1 67.62 363 ASP A C 1
ATOM 2823 O O . ASP A 1 363 ? 25.672 1.255 -2.414 1 67.62 363 ASP A O 1
ATOM 2827 N N . ALA A 1 364 ? 25.719 1.952 -4.543 1 52.31 364 ALA A N 1
ATOM 2828 C CA . ALA A 1 364 ? 27.047 2.549 -4.508 1 52.31 364 ALA A CA 1
ATOM 2829 C C . ALA A 1 364 ? 27.094 3.748 -3.564 1 52.31 364 ALA A C 1
ATOM 2831 O O . ALA A 1 364 ? 26.078 4.41 -3.346 1 52.31 364 ALA A O 1
ATOM 2832 N N . MET B 1 1 ? -16.062 36.406 7.664 1 84.06 1 MET B N 1
ATOM 2833 C CA . MET B 1 1 ? -14.781 36.812 7.109 1 84.06 1 MET B CA 1
ATOM 2834 C C . MET B 1 1 ? -14.883 37.062 5.605 1 84.06 1 MET B C 1
ATOM 2836 O O . MET B 1 1 ? -15.766 36.5 4.949 1 84.06 1 MET B O 1
ATOM 2840 N N . THR B 1 2 ? -14.062 38 5.109 1 89.69 2 THR B N 1
ATOM 2841 C CA . THR B 1 2 ? -13.977 38.281 3.68 1 89.69 2 THR B CA 1
ATOM 2842 C C . THR B 1 2 ? -12.727 37.656 3.08 1 89.69 2 THR B C 1
ATOM 2844 O O . THR B 1 2 ? -11.867 37.156 3.811 1 89.69 2 THR B O 1
ATOM 2847 N N . VAL B 1 3 ? -12.711 37.594 1.813 1 94.88 3 VAL B N 1
ATOM 2848 C CA . VAL B 1 3 ? -11.555 37.031 1.109 1 94.88 3 VAL B CA 1
ATOM 2849 C C . VAL B 1 3 ? -10.312 37.875 1.456 1 94.88 3 VAL B C 1
ATOM 2851 O O . VAL B 1 3 ? -9.211 37.312 1.568 1 94.88 3 VAL B O 1
ATOM 2854 N N . THR B 1 4 ? -10.469 39.094 1.7 1 95.06 4 THR B N 1
ATOM 2855 C CA . THR B 1 4 ? -9.352 39.969 2.039 1 95.06 4 THR B CA 1
ATOM 2856 C C . THR B 1 4 ? -8.727 39.531 3.369 1 95.06 4 THR B C 1
ATOM 2858 O O . THR B 1 4 ? -7.527 39.75 3.586 1 95.06 4 THR B O 1
ATOM 2861 N N . ASP B 1 5 ? -9.516 38.938 4.219 1 96.69 5 ASP B N 1
ATOM 2862 C CA . ASP B 1 5 ? -9.031 38.5 5.527 1 96.69 5 ASP B CA 1
ATOM 2863 C C . ASP B 1 5 ? -7.988 37.406 5.383 1 96.69 5 ASP B C 1
ATOM 2865 O O . ASP B 1 5 ? -7.16 37.188 6.273 1 96.69 5 ASP B O 1
ATOM 2869 N N . LEU B 1 6 ? -8.031 36.719 4.27 1 98.38 6 LEU B N 1
ATOM 2870 C CA . LEU B 1 6 ? -7.07 35.656 3.992 1 98.38 6 LEU B CA 1
ATOM 2871 C C . LEU B 1 6 ? -5.652 36.188 3.914 1 98.38 6 LEU B C 1
ATOM 2873 O O . LEU B 1 6 ? -4.68 35.469 4.078 1 98.38 6 LEU B O 1
ATOM 2877 N N . PHE B 1 7 ? -5.547 37.5 3.699 1 98.06 7 PHE B N 1
ATOM 2878 C CA . PHE B 1 7 ? -4.23 38.062 3.42 1 98.06 7 PHE B CA 1
ATOM 2879 C C . PHE B 1 7 ? -3.73 38.875 4.602 1 98.06 7 PHE B C 1
ATOM 2881 O O . PHE B 1 7 ? -2.715 39.562 4.5 1 98.06 7 PHE B O 1
ATOM 2888 N N . ARG B 1 8 ? -4.418 38.781 5.688 1 97.75 8 ARG B N 1
ATOM 2889 C CA . ARG B 1 8 ? -3.887 39.312 6.938 1 97.75 8 ARG B CA 1
ATOM 2890 C C . ARG B 1 8 ? -2.811 38.406 7.516 1 97.75 8 ARG B C 1
ATOM 2892 O O . ARG B 1 8 ? -2.943 37.188 7.473 1 97.75 8 ARG B O 1
ATOM 2899 N N . PRO B 1 9 ? -1.772 39.031 8 1 97.88 9 PRO B N 1
ATOM 2900 C CA . PRO B 1 9 ? -0.72 38.188 8.594 1 97.88 9 PRO B CA 1
ATOM 2901 C C . PRO B 1 9 ? -1.2 37.406 9.812 1 97.88 9 PRO B C 1
ATOM 2903 O O . PRO B 1 9 ? -2.209 37.75 10.422 1 97.88 9 PRO B O 1
ATOM 2906 N N . LEU B 1 10 ? -0.537 36.344 10.141 1 98.19 10 LEU B N 1
ATOM 2907 C CA . LEU B 1 10 ? -0.849 35.469 11.281 1 98.19 10 LEU B CA 1
ATOM 2908 C C . LEU B 1 10 ? 0.422 35.062 12.016 1 98.19 10 LEU B C 1
ATOM 2910 O O . LEU B 1 10 ? 1.402 34.656 11.391 1 98.19 10 LEU B O 1
ATOM 2914 N N . THR B 1 11 ? 0.401 35.219 13.32 1 97.81 11 THR B N 1
ATOM 2915 C CA . THR B 1 11 ? 1.546 34.844 14.133 1 97.81 11 THR B CA 1
ATOM 2916 C C . THR B 1 11 ? 1.229 33.594 14.938 1 97.81 11 THR B C 1
ATOM 2918 O O . THR B 1 11 ? 0.153 33.469 15.531 1 97.81 11 THR B O 1
ATOM 2921 N N . PHE B 1 12 ? 2.148 32.625 14.914 1 97.69 12 PHE B N 1
ATOM 2922 C CA . PHE B 1 12 ? 2.113 31.484 15.836 1 97.69 12 PHE B CA 1
ATOM 2923 C C . PHE B 1 12 ? 2.852 31.812 17.125 1 97.69 12 PHE B C 1
ATOM 2925 O O . PHE B 1 12 ? 3.494 32.875 17.234 1 97.69 12 PHE B O 1
ATOM 2932 N N . ARG B 1 13 ? 2.689 30.969 18.062 1 96.88 13 ARG B N 1
ATOM 2933 C CA . ARG B 1 13 ? 3.418 31.141 19.328 1 96.88 13 ARG B CA 1
ATOM 2934 C C . ARG B 1 13 ? 4.922 31.047 19.094 1 96.88 13 ARG B C 1
ATOM 2936 O O . ARG B 1 13 ? 5.695 31.766 19.734 1 96.88 13 ARG B O 1
ATOM 2943 N N . ARG B 1 14 ? 5.352 30.203 18.25 1 97.81 14 ARG B N 1
ATOM 2944 C CA . ARG B 1 14 ? 6.75 30.016 17.891 1 97.81 14 ARG B CA 1
ATOM 2945 C C . ARG B 1 14 ? 6.922 29.969 16.375 1 97.81 14 ARG B C 1
ATOM 2947 O O . ARG B 1 14 ? 6.035 29.484 15.664 1 97.81 14 ARG B O 1
ATOM 2954 N N . GLY B 1 15 ? 8.102 30.359 15.914 1 96.56 15 GLY B N 1
ATOM 2955 C CA . GLY B 1 15 ? 8.406 30.375 14.492 1 96.56 15 GLY B CA 1
ATOM 2956 C C . GLY B 1 15 ? 8.109 31.719 13.844 1 96.56 15 GLY B C 1
ATOM 2957 O O . GLY B 1 15 ? 7.641 32.656 14.5 1 96.56 15 GLY B O 1
ATOM 2958 N N . PRO B 1 16 ? 8.461 31.812 12.586 1 97.19 16 PRO B N 1
ATOM 2959 C CA . PRO B 1 16 ? 8.211 33.062 11.859 1 97.19 16 PRO B CA 1
ATOM 2960 C C . PRO B 1 16 ? 6.719 33.344 11.656 1 97.19 16 PRO B C 1
ATOM 2962 O O . PRO B 1 16 ? 5.91 32.406 11.656 1 97.19 16 PRO B O 1
ATOM 2965 N N . ALA B 1 17 ? 6.43 34.594 11.492 1 97.31 17 ALA B N 1
ATOM 2966 C CA . ALA B 1 17 ? 5.059 34.969 11.18 1 97.31 17 ALA B CA 1
ATOM 2967 C C . ALA B 1 17 ? 4.676 34.562 9.766 1 97.31 17 ALA B C 1
ATOM 2969 O O . ALA B 1 17 ? 5.535 34.438 8.891 1 97.31 17 ALA B O 1
ATOM 2970 N N . LEU B 1 18 ? 3.396 34.344 9.547 1 98.38 18 LEU B N 1
ATOM 2971 C CA . LEU B 1 18 ? 2.844 34.031 8.234 1 98.38 18 LEU B CA 1
ATOM 2972 C C . LEU B 1 18 ? 2.371 35.312 7.527 1 98.38 18 LEU B C 1
ATOM 2974 O O . LEU B 1 18 ? 1.691 36.156 8.133 1 98.38 18 LEU B O 1
ATOM 2978 N N . LYS B 1 19 ? 2.717 35.438 6.273 1 98 19 LYS B N 1
ATOM 2979 C CA . LYS B 1 19 ? 2.391 36.656 5.535 1 98 19 LYS B CA 1
ATOM 2980 C C . LYS B 1 19 ? 0.92 36.688 5.129 1 98 19 LYS B C 1
ATOM 2982 O O . LYS B 1 19 ? 0.387 37.719 4.758 1 98 19 LYS B O 1
ATOM 2987 N N . ASN B 1 20 ? 0.284 35.594 5.117 1 98.44 20 ASN B N 1
ATOM 2988 C CA . ASN B 1 20 ? -1.146 35.438 4.887 1 98.44 20 ASN B CA 1
ATOM 2989 C C . ASN B 1 20 ? -1.676 34.156 5.523 1 98.44 20 ASN B C 1
ATOM 2991 O O . ASN B 1 20 ? -0.94 33.438 6.219 1 98.44 20 ASN B O 1
ATOM 2995 N N . ARG B 1 21 ? -2.914 33.812 5.34 1 98.75 21 ARG B N 1
ATOM 2996 C CA . ARG B 1 21 ? -3.551 32.719 6.074 1 98.75 21 ARG B CA 1
ATOM 2997 C C . ARG B 1 21 ? -3.857 31.562 5.148 1 98.75 21 ARG B C 1
ATOM 2999 O O . ARG B 1 21 ? -4.711 30.719 5.461 1 98.75 21 ARG B O 1
ATOM 3006 N N . ILE B 1 22 ? -3.209 31.516 3.965 1 98.81 22 ILE B N 1
ATOM 3007 C CA . ILE B 1 22 ? -3.322 30.422 2.998 1 98.81 22 ILE B CA 1
ATOM 3008 C C . ILE B 1 22 ? -2.053 29.578 3.023 1 98.81 22 ILE B C 1
ATOM 3010 O O . ILE B 1 22 ? -0.982 30.047 2.619 1 98.81 22 ILE B O 1
ATOM 3014 N N . LEU B 1 23 ? -2.166 28.391 3.52 1 98.88 23 LEU B N 1
ATOM 3015 C CA . LEU B 1 23 ? -1.028 27.484 3.654 1 98.88 23 LEU B CA 1
ATOM 3016 C C . LEU B 1 23 ? -1.151 26.312 2.691 1 98.88 23 LEU B C 1
ATOM 3018 O O . LEU B 1 23 ? -2.262 25.922 2.324 1 98.88 23 LEU B O 1
ATOM 3022 N N . LEU B 1 24 ? -0.016 25.766 2.268 1 98.75 24 LEU B N 1
ATOM 3023 C CA . LEU B 1 24 ? 0.002 24.547 1.46 1 98.75 24 LEU B CA 1
ATOM 3024 C C . LEU B 1 24 ? -0.12 23.312 2.34 1 98.75 24 LEU B C 1
ATOM 3026 O O . LEU B 1 24 ? 0.683 23.109 3.254 1 98.75 24 LEU B O 1
ATOM 3030 N N . ALA B 1 25 ? -1.139 22.531 2.072 1 98.19 25 ALA B N 1
ATOM 3031 C CA . ALA B 1 25 ? -1.316 21.266 2.785 1 98.19 25 ALA B CA 1
ATOM 3032 C C . ALA B 1 25 ? -0.253 20.25 2.379 1 98.19 25 ALA B C 1
ATOM 3034 O O . ALA B 1 25 ? 0.338 20.359 1.302 1 98.19 25 ALA B O 1
ATOM 3035 N N . PRO B 1 26 ? 0.132 19.344 3.334 1 97.5 26 PRO B N 1
ATOM 3036 C CA . PRO B 1 26 ? 0.972 18.234 2.881 1 97.5 26 PRO B CA 1
ATOM 3037 C C . PRO B 1 26 ? 0.282 17.359 1.835 1 97.5 26 PRO B C 1
ATOM 3039 O O . PRO B 1 26 ? -0.889 17.016 1.994 1 97.5 26 PRO B O 1
ATOM 3042 N N . LEU B 1 27 ? 0.969 17.094 0.768 1 96.44 27 LEU B N 1
ATOM 3043 C CA . LEU B 1 27 ? 0.337 16.406 -0.355 1 96.44 27 LEU B CA 1
ATOM 3044 C C . LEU B 1 27 ? 1.143 15.18 -0.768 1 96.44 27 LEU B C 1
ATOM 3046 O O . LEU B 1 27 ? 2.33 15.289 -1.079 1 96.44 27 LEU B O 1
ATOM 3050 N N . THR B 1 28 ? 0.462 14.055 -0.685 1 94.81 28 THR B N 1
ATOM 3051 C CA . THR B 1 28 ? 1.063 12.883 -1.312 1 94.81 28 THR B CA 1
ATOM 3052 C C . THR B 1 28 ? 1.329 13.141 -2.793 1 94.81 28 THR B C 1
ATOM 3054 O O . THR B 1 28 ? 0.474 13.68 -3.498 1 94.81 28 THR B O 1
ATOM 3057 N N . ASN B 1 29 ? 2.562 12.789 -3.305 1 94.25 29 ASN B N 1
ATOM 3058 C CA . ASN B 1 29 ? 2.867 13.172 -4.68 1 94.25 29 ASN B CA 1
ATOM 3059 C C . ASN B 1 29 ? 3.812 12.172 -5.34 1 94.25 29 ASN B C 1
ATOM 3061 O O . ASN B 1 29 ? 4.137 12.305 -6.52 1 94.25 29 ASN B O 1
ATOM 3065 N N . TRP B 1 30 ? 4.348 11.18 -4.688 1 93.12 30 TRP B N 1
ATOM 3066 C CA . TRP B 1 30 ? 5.141 10.055 -5.172 1 93.12 30 TRP B CA 1
ATOM 3067 C C . TRP B 1 30 ? 6.434 10.539 -5.82 1 93.12 30 TRP B C 1
ATOM 3069 O O . TRP B 1 30 ? 6.988 9.867 -6.691 1 93.12 30 TRP B O 1
ATOM 3079 N N . GLN B 1 31 ? 6.988 11.688 -5.469 1 96.38 31 GLN B N 1
ATOM 3080 C CA . GLN B 1 31 ? 8.008 12.336 -6.281 1 96.38 31 GLN B CA 1
ATOM 3081 C C . GLN B 1 31 ? 9.406 12.031 -5.754 1 96.38 31 GLN B C 1
ATOM 3083 O O . GLN B 1 31 ? 10.398 12.227 -6.461 1 96.38 31 GLN B O 1
ATOM 3088 N N . SER B 1 32 ? 9.555 11.625 -4.516 1 97 32 SER B N 1
ATOM 3089 C CA . SER B 1 32 ? 10.875 11.414 -3.943 1 97 32 SER B CA 1
ATOM 3090 C C . SER B 1 32 ? 11.5 10.109 -4.434 1 97 32 SER B C 1
ATOM 3092 O O . SER B 1 32 ? 10.836 9.328 -5.121 1 97 32 SER B O 1
ATOM 3094 N N . ASN B 1 33 ? 12.797 10.055 -4.148 1 93.44 33 ASN B N 1
ATOM 3095 C CA . ASN B 1 33 ? 13.508 8.859 -4.582 1 93.44 33 ASN B CA 1
ATOM 3096 C C . ASN B 1 33 ? 12.914 7.598 -3.961 1 93.44 33 ASN B C 1
ATOM 3098 O O . ASN B 1 33 ? 12.836 7.48 -2.736 1 93.44 33 ASN B O 1
ATOM 3102 N N . GLU B 1 34 ? 12.594 6.703 -4.785 1 87.94 34 GLU B N 1
ATOM 3103 C CA . GLU B 1 34 ? 11.922 5.484 -4.336 1 87.94 34 GLU B CA 1
ATOM 3104 C C . GLU B 1 34 ? 12.828 4.668 -3.416 1 87.94 34 GLU B C 1
ATOM 3106 O O . GLU B 1 34 ? 12.352 4.043 -2.465 1 87.94 34 GLU B O 1
ATOM 3111 N N . SER B 1 35 ? 14.102 4.664 -3.643 1 84.81 35 SER B N 1
ATOM 3112 C CA . SER B 1 35 ? 15.039 3.77 -2.969 1 84.81 35 SER B CA 1
ATOM 3113 C C . SER B 1 35 ? 15.242 4.176 -1.514 1 84.81 35 SER B C 1
ATOM 3115 O O . SER B 1 35 ? 15.336 3.32 -0.632 1 84.81 35 SER B O 1
ATOM 3117 N N . ASN B 1 36 ? 15.242 5.477 -1.38 1 91.31 36 ASN B N 1
ATOM 3118 C CA . ASN B 1 36 ? 15.609 5.859 -0.019 1 91.31 36 ASN B CA 1
ATOM 3119 C C . ASN B 1 36 ? 14.836 7.094 0.439 1 91.31 36 ASN B C 1
ATOM 3121 O O . ASN B 1 36 ? 15.039 7.578 1.555 1 91.31 36 ASN B O 1
ATOM 3125 N N . GLY B 1 37 ? 13.977 7.621 -0.399 1 95.88 37 GLY B N 1
ATOM 3126 C CA . GLY B 1 37 ? 13.141 8.75 -0.012 1 95.88 37 GLY B CA 1
ATOM 3127 C C . GLY B 1 37 ? 13.852 10.078 -0.116 1 95.88 37 GLY B C 1
ATOM 3128 O O . GLY B 1 37 ? 13.32 11.109 0.306 1 95.88 37 GLY B O 1
ATOM 3129 N N . SER B 1 38 ? 15.102 10.125 -0.667 1 97.31 38 SER B N 1
ATOM 3130 C CA . SER B 1 38 ? 15.797 11.398 -0.812 1 97.31 38 SER B CA 1
ATOM 3131 C C . SER B 1 38 ? 15.078 12.312 -1.796 1 97.31 38 SER B C 1
ATOM 3133 O O . SER B 1 38 ? 14.398 11.836 -2.707 1 97.31 38 SER B O 1
ATOM 3135 N N . VAL B 1 39 ? 15.227 13.516 -1.6 1 98.25 39 VAL B N 1
ATOM 3136 C CA . VAL B 1 39 ? 14.57 14.562 -2.375 1 98.25 39 VAL B CA 1
ATOM 3137 C C . VAL B 1 39 ? 15.094 14.555 -3.809 1 98.25 39 VAL B C 1
ATOM 3139 O O . VAL B 1 39 ? 16.297 14.406 -4.035 1 98.25 39 VAL B O 1
ATOM 3142 N N . THR B 1 40 ? 14.188 14.711 -4.742 1 97.5 40 THR B N 1
ATOM 3143 C CA . THR B 1 40 ? 14.539 14.766 -6.156 1 97.5 40 THR B CA 1
ATOM 3144 C C . THR B 1 40 ? 14.336 16.172 -6.711 1 97.5 40 THR B C 1
ATOM 3146 O O . THR B 1 40 ? 13.852 17.062 -6 1 97.5 40 THR B O 1
ATOM 3149 N N . GLU B 1 41 ? 14.695 16.312 -8 1 97.75 41 GLU B N 1
ATOM 3150 C CA . GLU B 1 41 ? 14.43 17.578 -8.68 1 97.75 41 GLU B CA 1
ATOM 3151 C C . GLU B 1 41 ? 12.938 17.828 -8.82 1 97.75 41 GLU B C 1
ATOM 3153 O O . GLU B 1 41 ? 12.492 18.984 -8.766 1 97.75 41 GLU B O 1
ATOM 3158 N N . ALA B 1 42 ? 12.203 16.766 -8.953 1 97.62 42 ALA B N 1
ATOM 3159 C CA . ALA B 1 42 ? 10.75 16.906 -9.047 1 97.62 42 ALA B CA 1
ATOM 3160 C C . ALA B 1 42 ? 10.164 17.484 -7.766 1 97.62 42 ALA B C 1
ATOM 3162 O O . ALA B 1 42 ? 9.281 18.344 -7.812 1 97.62 42 ALA B O 1
ATOM 3163 N N . ASP B 1 43 ? 10.703 17.047 -6.668 1 97.88 43 ASP B N 1
ATOM 3164 C CA . ASP B 1 43 ? 10.273 17.594 -5.379 1 97.88 43 ASP B CA 1
ATOM 3165 C C . ASP B 1 43 ? 10.531 19.094 -5.309 1 97.88 43 ASP B C 1
ATOM 3167 O O . ASP B 1 43 ? 9.625 19.859 -4.969 1 97.88 43 ASP B O 1
ATOM 3171 N N . THR B 1 44 ? 11.75 19.453 -5.613 1 97.88 44 THR B N 1
ATOM 3172 C CA . THR B 1 44 ? 12.156 20.844 -5.453 1 97.88 44 THR B CA 1
ATOM 3173 C C . THR B 1 44 ? 11.414 21.734 -6.441 1 97.88 44 THR B C 1
ATOM 3175 O O . THR B 1 44 ? 11.031 22.859 -6.109 1 97.88 44 THR B O 1
ATOM 3178 N N . HIS B 1 45 ? 11.242 21.234 -7.645 1 97.81 45 HIS B N 1
ATOM 3179 C CA . HIS B 1 45 ? 10.516 22.016 -8.633 1 97.81 45 HIS B CA 1
ATOM 3180 C C . HIS B 1 45 ? 9.086 22.297 -8.172 1 97.81 45 HIS B C 1
ATOM 3182 O O . HIS B 1 45 ? 8.633 23.453 -8.227 1 97.81 45 HIS B O 1
ATOM 3188 N N . TRP B 1 46 ? 8.406 21.312 -7.719 1 96.81 46 TRP B N 1
ATOM 3189 C CA . TRP B 1 46 ? 7.035 21.422 -7.238 1 96.81 46 TRP B CA 1
ATOM 3190 C C . TRP B 1 46 ? 6.945 22.422 -6.086 1 96.81 46 TRP B C 1
ATOM 3192 O O . TRP B 1 46 ? 6.113 23.328 -6.105 1 96.81 46 TRP B O 1
ATOM 3202 N N . LEU B 1 47 ? 7.801 22.281 -5.125 1 97.5 47 LEU B N 1
ATOM 3203 C CA . LEU B 1 47 ? 7.746 23.125 -3.934 1 97.5 47 LEU B CA 1
ATOM 3204 C C . LEU B 1 47 ? 8.195 24.547 -4.25 1 97.5 47 LEU B C 1
ATOM 3206 O O . LEU B 1 47 ? 7.734 25.5 -3.623 1 97.5 47 LEU B O 1
ATOM 3210 N N . THR B 1 48 ? 9.094 24.688 -5.246 1 97.75 48 THR B N 1
ATOM 3211 C CA . THR B 1 48 ? 9.453 26.031 -5.715 1 97.75 48 THR B CA 1
ATOM 3212 C C . THR B 1 48 ? 8.227 26.75 -6.27 1 97.75 48 THR B C 1
ATOM 3214 O O . THR B 1 48 ? 7.996 27.922 -5.949 1 97.75 48 THR B O 1
ATOM 3217 N N . ARG B 1 49 ? 7.477 26.062 -7.07 1 97.81 49 ARG B N 1
ATOM 3218 C CA . ARG B 1 49 ? 6.289 26.656 -7.664 1 97.81 49 ARG B CA 1
ATOM 3219 C C . ARG B 1 49 ? 5.305 27.109 -6.586 1 97.81 49 ARG B C 1
ATOM 3221 O O . ARG B 1 49 ? 4.758 28.203 -6.652 1 97.81 49 ARG B O 1
ATOM 3228 N N . CYS B 1 50 ? 5.094 26.266 -5.625 1 98.12 50 CYS B N 1
ATOM 3229 C CA . CYS B 1 50 ? 4.148 26.578 -4.555 1 98.12 50 CYS B CA 1
ATOM 3230 C C . CYS B 1 50 ? 4.648 27.75 -3.709 1 98.12 50 CYS B C 1
ATOM 3232 O O . CYS B 1 50 ? 3.881 28.656 -3.377 1 98.12 50 CYS B O 1
ATOM 3234 N N . ALA B 1 51 ? 5.91 27.672 -3.357 1 98.12 51 ALA B N 1
ATOM 3235 C CA . ALA B 1 51 ? 6.492 28.75 -2.568 1 98.12 51 ALA B CA 1
ATOM 3236 C C . ALA B 1 51 ? 6.414 30.078 -3.316 1 98.12 51 ALA B C 1
ATOM 3238 O O . ALA B 1 51 ? 6.012 31.109 -2.746 1 98.12 51 ALA B O 1
ATOM 3239 N N . ALA B 1 52 ? 6.75 30.047 -4.566 1 98.12 52 ALA B N 1
ATOM 3240 C CA . ALA B 1 52 ? 6.688 31.234 -5.402 1 98.12 52 ALA B CA 1
ATOM 3241 C C . ALA B 1 52 ? 5.246 31.688 -5.602 1 98.12 52 ALA B C 1
ATOM 3243 O O . ALA B 1 52 ? 4.992 32.875 -5.871 1 98.12 52 ALA B O 1
ATOM 3244 N N . GLY B 1 53 ? 4.328 30.797 -5.445 1 98.25 53 GLY B N 1
ATOM 3245 C CA . GLY B 1 53 ? 2.916 31.078 -5.672 1 98.25 53 GLY B CA 1
ATOM 3246 C C . GLY B 1 53 ? 2.275 31.875 -4.551 1 98.25 53 GLY B C 1
ATOM 3247 O O . GLY B 1 53 ? 1.145 32.344 -4.691 1 98.25 53 GLY B O 1
ATOM 3248 N N . GLY B 1 54 ? 2.934 31.969 -3.449 1 98.12 54 GLY B N 1
ATOM 3249 C CA . GLY B 1 54 ? 2.457 32.906 -2.441 1 98.12 54 GLY B CA 1
ATOM 3250 C C . GLY B 1 54 ? 1.946 32.219 -1.188 1 98.12 54 GLY B C 1
ATOM 3251 O O . GLY B 1 54 ? 1.466 32.875 -0.266 1 98.12 54 GLY B O 1
ATOM 3252 N N . PHE B 1 55 ? 2.045 30.906 -1.122 1 98.69 55 PHE B N 1
ATOM 3253 C CA . PHE B 1 55 ? 1.692 30.219 0.119 1 98.69 55 PHE B CA 1
ATOM 3254 C C . PHE B 1 55 ? 2.549 30.734 1.274 1 98.69 55 PHE B C 1
ATOM 3256 O O . PHE B 1 55 ? 3.768 30.859 1.14 1 98.69 55 PHE B O 1
ATOM 3263 N N . SER B 1 56 ? 1.929 31.016 2.393 1 98.38 56 SER B N 1
ATOM 3264 C CA . SER B 1 56 ? 2.662 31.609 3.51 1 98.38 56 SER B CA 1
ATOM 3265 C C . SER B 1 56 ? 3.449 30.547 4.273 1 98.38 56 SER B C 1
ATOM 3267 O O . SER B 1 56 ? 4.48 30.844 4.875 1 98.38 56 SER B O 1
ATOM 3269 N N . MET B 1 57 ? 2.928 29.359 4.32 1 98.62 57 MET B N 1
ATOM 3270 C CA . MET B 1 57 ? 3.645 28.188 4.801 1 98.62 57 MET B CA 1
ATOM 3271 C C . MET B 1 57 ? 3.553 27.047 3.793 1 98.62 57 MET B C 1
ATOM 3273 O O . MET B 1 57 ? 2.49 26.797 3.219 1 98.62 57 MET B O 1
ATOM 3277 N N . VAL B 1 58 ? 4.684 26.484 3.551 1 98.56 58 VAL B N 1
ATOM 3278 C CA . VAL B 1 58 ? 4.773 25.375 2.607 1 98.56 58 VAL B CA 1
ATOM 3279 C C . VAL B 1 58 ? 5.199 24.109 3.34 1 98.56 58 VAL B C 1
ATOM 3281 O O . VAL B 1 58 ? 6.281 24.047 3.93 1 98.56 58 VAL B O 1
ATOM 3284 N N . MET B 1 59 ? 4.363 23.141 3.271 1 97.62 59 MET B N 1
ATOM 3285 C CA . MET B 1 59 ? 4.609 21.844 3.912 1 97.62 59 MET B CA 1
ATOM 3286 C C . MET B 1 59 ? 5.043 20.812 2.887 1 97.62 59 MET B C 1
ATOM 3288 O O . MET B 1 59 ? 4.492 20.75 1.785 1 97.62 59 MET B O 1
ATOM 3292 N N . THR B 1 60 ? 5.973 20.016 3.293 1 97.69 60 THR B N 1
ATOM 3293 C CA . THR B 1 60 ? 6.328 18.859 2.473 1 97.69 60 THR B CA 1
ATOM 3294 C C . THR B 1 60 ? 5.207 17.828 2.484 1 97.69 60 THR B C 1
ATOM 3296 O O . THR B 1 60 ? 4.25 17.953 3.252 1 97.69 60 THR B O 1
ATOM 3299 N N . CYS B 1 61 ? 5.383 16.844 1.562 1 97.94 61 CYS B N 1
ATOM 3300 C CA . CYS B 1 61 ? 4.574 15.641 1.771 1 97.94 61 CYS B CA 1
ATOM 3301 C C . CYS B 1 61 ? 4.957 14.945 3.068 1 97.94 61 CYS B C 1
ATOM 3303 O O . CYS B 1 61 ? 5.922 15.336 3.729 1 97.94 61 CYS B O 1
ATOM 3305 N N . ALA B 1 62 ? 4.117 13.977 3.504 1 98.44 62 ALA B N 1
ATOM 3306 C CA . ALA B 1 62 ? 4.465 13.18 4.68 1 98.44 62 ALA B CA 1
ATOM 3307 C C . ALA B 1 62 ? 5.812 12.492 4.496 1 98.44 62 ALA B C 1
ATOM 3309 O O . ALA B 1 62 ? 6.055 11.836 3.48 1 98.44 62 ALA B O 1
ATOM 3310 N N . ALA B 1 63 ? 6.684 12.727 5.43 1 98.88 63 ALA B N 1
ATOM 3311 C CA . ALA B 1 63 ? 8.023 12.148 5.391 1 98.88 63 ALA B CA 1
ATOM 3312 C C . ALA B 1 63 ? 8.172 11.047 6.438 1 98.88 63 ALA B C 1
ATOM 3314 O O . ALA B 1 63 ? 7.914 11.266 7.621 1 98.88 63 ALA B O 1
ATOM 3315 N N . ASN B 1 64 ? 8.539 9.859 5.988 1 98.62 64 ASN B N 1
ATOM 3316 C CA . ASN B 1 64 ? 8.586 8.742 6.922 1 98.62 64 ASN B CA 1
ATOM 3317 C C . ASN B 1 64 ? 9.805 8.836 7.844 1 98.62 64 ASN B C 1
ATOM 3319 O O . ASN B 1 64 ? 10.906 9.148 7.395 1 98.62 64 ASN B O 1
ATOM 3323 N N . VAL B 1 65 ? 9.648 8.562 9.086 1 98.88 65 VAL B N 1
ATOM 3324 C CA . VAL B 1 65 ? 10.656 8.758 10.125 1 98.88 65 VAL B CA 1
ATOM 3325 C C . VAL B 1 65 ? 11.414 7.449 10.359 1 98.88 65 VAL B C 1
ATOM 3327 O O . VAL B 1 65 ? 12.328 7.395 11.188 1 98.88 65 VAL B O 1
ATOM 3330 N N . HIS B 1 66 ? 10.992 6.438 9.727 1 98 66 HIS B N 1
ATOM 3331 C CA . HIS B 1 66 ? 11.594 5.113 9.766 1 98 66 HIS B CA 1
ATOM 3332 C C . HIS B 1 66 ? 11.508 4.43 8.398 1 98 66 HIS B C 1
ATOM 3334 O O . HIS B 1 66 ? 10.523 4.605 7.676 1 98 66 HIS B O 1
ATOM 3340 N N . VAL B 1 67 ? 12.516 3.654 8.102 1 94.44 67 VAL B N 1
ATOM 3341 C CA . VAL B 1 67 ? 12.578 2.996 6.805 1 94.44 67 VAL B CA 1
ATOM 3342 C C . VAL B 1 67 ? 11.336 2.133 6.598 1 94.44 67 VAL B C 1
ATOM 3344 O O . VAL B 1 67 ? 10.797 2.064 5.488 1 94.44 67 VAL B O 1
ATOM 3347 N N . ASP B 1 68 ? 10.828 1.566 7.656 1 94.62 68 ASP B N 1
ATOM 3348 C CA . ASP B 1 68 ? 9.664 0.683 7.578 1 94.62 68 ASP B CA 1
ATOM 3349 C C . ASP B 1 68 ? 8.367 1.46 7.781 1 94.62 68 ASP B C 1
ATOM 3351 O O . ASP B 1 68 ? 7.305 0.864 7.969 1 94.62 68 ASP B O 1
ATOM 3355 N N . GLY B 1 69 ? 8.461 2.725 7.801 1 97.19 69 GLY B N 1
ATOM 3356 C CA . GLY B 1 69 ? 7.277 3.549 7.98 1 97.19 69 GLY B CA 1
ATOM 3357 C C . GLY B 1 69 ? 6.73 4.102 6.676 1 97.19 69 GLY B C 1
ATOM 3358 O O . GLY B 1 69 ? 5.855 4.969 6.684 1 97.19 69 GLY B O 1
ATOM 3359 N N . LYS B 1 70 ? 7.203 3.568 5.555 1 96 70 LYS B N 1
ATOM 3360 C CA . LYS B 1 70 ? 6.84 4.074 4.234 1 96 70 LYS B CA 1
ATOM 3361 C C . LYS B 1 70 ? 5.406 3.693 3.879 1 96 70 LYS B C 1
ATOM 3363 O O . LYS B 1 70 ? 5.059 2.512 3.857 1 96 70 LYS B O 1
ATOM 3368 N N . ALA B 1 71 ? 4.609 4.723 3.502 1 95.31 71 ALA B N 1
ATOM 3369 C CA . ALA B 1 71 ? 3.176 4.504 3.334 1 95.31 71 ALA B CA 1
ATOM 3370 C C . ALA B 1 71 ? 2.77 4.625 1.868 1 95.31 71 ALA B C 1
ATOM 3372 O O . ALA B 1 71 ? 1.672 4.211 1.485 1 95.31 71 ALA B O 1
ATOM 3373 N N . PHE B 1 72 ? 3.545 5.18 1.035 1 93.81 72 PHE B N 1
ATOM 3374 C CA . PHE B 1 72 ? 3.225 5.309 -0.382 1 93.81 72 PHE B CA 1
ATOM 3375 C C . PHE B 1 72 ? 4.496 5.352 -1.223 1 93.81 72 PHE B C 1
ATOM 3377 O O . PHE B 1 72 ? 5.574 5.656 -0.711 1 93.81 72 PHE B O 1
ATOM 3384 N N . PRO B 1 73 ? 4.391 5.039 -2.537 1 89.88 73 PRO B N 1
ATOM 3385 C CA . PRO B 1 73 ? 5.562 5.102 -3.412 1 89.88 73 PRO B CA 1
ATOM 3386 C C . PRO B 1 73 ? 6.172 6.5 -3.484 1 89.88 73 PRO B C 1
ATOM 3388 O O . PRO B 1 73 ? 5.445 7.492 -3.518 1 89.88 73 PRO B O 1
ATOM 3391 N N . GLY B 1 74 ? 7.473 6.539 -3.502 1 94.12 74 GLY B N 1
ATOM 3392 C CA . GLY B 1 74 ? 8.133 7.828 -3.648 1 94.12 74 GLY B CA 1
ATOM 3393 C C . GLY B 1 74 ? 7.906 8.75 -2.467 1 94.12 74 GLY B C 1
ATOM 3394 O O . GLY B 1 74 ? 7.875 9.969 -2.623 1 94.12 74 GLY B O 1
ATOM 3395 N N . GLN B 1 75 ? 7.684 8.172 -1.339 1 96.88 75 GLN B N 1
ATOM 3396 C CA . GLN B 1 75 ? 7.535 8.977 -0.133 1 96.88 75 GLN B CA 1
ATOM 3397 C C . GLN B 1 75 ? 8.875 9.562 0.305 1 96.88 75 GLN B C 1
ATOM 3399 O O . GLN B 1 75 ? 9.898 8.891 0.252 1 96.88 75 GLN B O 1
ATOM 3404 N N . MET B 1 76 ? 8.844 10.805 0.733 1 98.44 76 MET B N 1
ATOM 3405 C CA . MET B 1 76 ? 10.047 11.461 1.252 1 98.44 76 MET B CA 1
ATOM 3406 C C . MET B 1 76 ? 10.484 10.82 2.566 1 98.44 76 MET B C 1
ATOM 3408 O O . MET B 1 76 ? 9.648 10.414 3.373 1 98.44 76 MET B O 1
ATOM 3412 N N . GLY B 1 77 ? 11.805 10.727 2.717 1 98.44 77 GLY B N 1
ATOM 3413 C CA . GLY B 1 77 ? 12.344 10.219 3.965 1 98.44 77 GLY B CA 1
ATOM 3414 C C . GLY B 1 77 ? 12.953 11.297 4.84 1 98.44 77 GLY B C 1
ATOM 3415 O O . GLY B 1 77 ? 13.422 12.32 4.336 1 98.44 77 GLY B O 1
ATOM 3416 N N . ILE B 1 78 ? 12.93 11.039 6.074 1 98.88 78 ILE B N 1
ATOM 3417 C CA . ILE B 1 78 ? 13.625 11.883 7.043 1 98.88 78 ILE B CA 1
ATOM 3418 C C . ILE B 1 78 ? 14.141 11.023 8.195 1 98.88 78 ILE B C 1
ATOM 3420 O O . ILE B 1 78 ? 14.109 11.445 9.352 1 98.88 78 ILE B O 1
ATOM 3424 N N . TYR B 1 79 ? 14.508 9.828 7.961 1 98.5 79 TYR B N 1
ATOM 3425 C CA . TYR B 1 79 ? 14.875 8.859 8.984 1 98.5 79 TYR B CA 1
ATOM 3426 C C . TYR B 1 79 ? 16.391 8.703 9.07 1 98.5 79 TYR B C 1
ATOM 3428 O O . TYR B 1 79 ? 16.891 8.008 9.953 1 98.5 79 TYR B O 1
ATOM 3436 N N . SER B 1 80 ? 17.172 9.367 8.211 1 98.19 80 SER B N 1
ATOM 3437 C CA . SER B 1 80 ? 18.625 9.242 8.148 1 98.19 80 SER B CA 1
ATOM 3438 C C . SER B 1 80 ? 19.266 10.57 7.758 1 98.19 80 SER B C 1
ATOM 3440 O O . SER B 1 80 ? 18.641 11.406 7.102 1 98.19 80 SER B O 1
ATOM 3442 N N . ASP B 1 81 ? 20.531 10.703 8.125 1 98.38 81 ASP B N 1
ATOM 3443 C CA . ASP B 1 81 ? 21.266 11.914 7.762 1 98.38 81 ASP B CA 1
ATOM 3444 C C . ASP B 1 81 ? 21.5 11.984 6.25 1 98.38 81 ASP B C 1
ATOM 3446 O O . ASP B 1 81 ? 21.781 13.055 5.711 1 98.38 81 ASP B O 1
ATOM 3450 N N . GLU B 1 82 ? 21.328 10.898 5.613 1 97.44 82 GLU B N 1
ATOM 3451 C CA . GLU B 1 82 ? 21.453 10.883 4.16 1 97.44 82 GLU B CA 1
ATOM 3452 C C . GLU B 1 82 ? 20.391 11.766 3.504 1 97.44 82 GLU B C 1
ATOM 3454 O O . GLU B 1 82 ? 20.547 12.172 2.35 1 97.44 82 GLU B O 1
ATOM 3459 N N . HIS B 1 83 ? 19.391 12.086 4.211 1 98.56 83 HIS B N 1
ATOM 3460 C CA . HIS B 1 83 ? 18.297 12.883 3.666 1 98.56 83 HIS B CA 1
ATOM 3461 C C . HIS B 1 83 ? 18.578 14.375 3.811 1 98.56 83 HIS B C 1
ATOM 3463 O O . HIS B 1 83 ? 17.922 15.195 3.176 1 98.56 83 HIS B O 1
ATOM 3469 N N . LEU B 1 84 ? 19.531 14.797 4.562 1 98.75 84 LEU B N 1
ATOM 3470 C CA . LEU B 1 84 ? 19.766 16.188 4.953 1 98.75 84 LEU B CA 1
ATOM 3471 C C . LEU B 1 84 ? 20.047 17.047 3.734 1 98.75 84 LEU B C 1
ATOM 3473 O O . LEU B 1 84 ? 19.484 18.141 3.609 1 98.75 84 LEU B O 1
ATOM 3477 N N . PRO B 1 85 ? 20.875 16.594 2.754 1 98.62 85 PRO B N 1
ATOM 3478 C CA . PRO B 1 85 ? 21.141 17.484 1.619 1 98.62 85 PRO B CA 1
ATOM 3479 C C . PRO B 1 85 ? 19.875 17.891 0.874 1 98.62 85 PRO B C 1
ATOM 3481 O O . PRO B 1 85 ? 19.672 19.062 0.555 1 98.62 85 PRO B O 1
ATOM 3484 N N . GLY B 1 86 ? 19.016 16.953 0.65 1 98.69 86 GLY B N 1
ATOM 3485 C CA . GLY B 1 86 ? 17.75 17.234 -0.025 1 98.69 86 GLY B CA 1
ATOM 3486 C C . GLY B 1 86 ? 16.828 18.094 0.802 1 98.69 86 GLY B C 1
ATOM 3487 O O . GLY B 1 86 ? 16.203 19.031 0.281 1 98.69 86 GLY B O 1
ATOM 3488 N N . LEU B 1 87 ? 16.734 17.812 2.033 1 98.81 87 LEU B N 1
ATOM 3489 C CA . LEU B 1 87 ? 15.891 18.594 2.941 1 98.81 87 LEU B CA 1
ATOM 3490 C C . LEU B 1 87 ? 16.375 20.031 3.014 1 98.81 87 LEU B C 1
ATOM 3492 O O . LEU B 1 87 ? 15.555 20.969 3.021 1 98.81 87 LEU B O 1
ATOM 3496 N N . ARG B 1 88 ? 17.688 20.25 3.051 1 98.81 88 ARG B N 1
ATOM 3497 C CA . ARG B 1 88 ? 18.25 21.594 3.084 1 98.81 88 ARG B CA 1
ATOM 3498 C C . ARG B 1 88 ? 17.859 22.375 1.836 1 98.81 88 ARG B C 1
ATOM 3500 O O . ARG B 1 88 ? 17.5 23.562 1.922 1 98.81 88 ARG B O 1
ATOM 3507 N N . ARG B 1 89 ? 17.922 21.703 0.752 1 98.62 89 ARG B N 1
ATOM 3508 C CA . ARG B 1 89 ? 17.531 22.344 -0.5 1 98.62 89 ARG B CA 1
ATOM 3509 C C . ARG B 1 89 ? 16.094 22.828 -0.451 1 98.62 89 ARG B C 1
ATOM 3511 O O . ARG B 1 89 ? 15.789 23.953 -0.868 1 98.62 89 ARG B O 1
ATOM 3518 N N . ILE B 1 90 ? 15.227 22.016 0.091 1 98.69 90 ILE B N 1
ATOM 3519 C CA . ILE B 1 90 ? 13.812 22.359 0.175 1 98.69 90 ILE B CA 1
ATOM 3520 C C . ILE B 1 90 ? 13.625 23.562 1.111 1 98.69 90 ILE B C 1
ATOM 3522 O O . ILE B 1 90 ? 12.938 24.516 0.771 1 98.69 90 ILE B O 1
ATOM 3526 N N . ALA B 1 91 ? 14.234 23.5 2.25 1 98.75 91 ALA B N 1
ATOM 3527 C CA . ALA B 1 91 ? 14.133 24.594 3.211 1 98.75 91 ALA B CA 1
ATOM 3528 C C . ALA B 1 91 ? 14.625 25.906 2.607 1 98.75 91 ALA B C 1
ATOM 3530 O O . ALA B 1 91 ? 14 26.953 2.775 1 98.75 91 ALA B O 1
ATOM 3531 N N . ASP B 1 92 ? 15.711 25.828 1.901 1 98.62 92 ASP B N 1
ATOM 3532 C CA . ASP B 1 92 ? 16.297 27.016 1.271 1 98.62 92 ASP B CA 1
ATOM 3533 C C . ASP B 1 92 ? 15.352 27.594 0.227 1 98.62 92 ASP B C 1
ATOM 3535 O O . ASP B 1 92 ? 15.195 28.812 0.145 1 98.62 92 ASP B O 1
ATOM 3539 N N . ILE B 1 93 ? 14.789 26.734 -0.546 1 98.19 93 ILE B N 1
ATOM 3540 C CA . ILE B 1 93 ? 13.859 27.156 -1.592 1 98.19 93 ILE B CA 1
ATOM 3541 C C . ILE B 1 93 ? 12.688 27.906 -0.97 1 98.19 93 ILE B C 1
ATOM 3543 O O . ILE B 1 93 ? 12.312 28.984 -1.444 1 98.19 93 ILE B O 1
ATOM 3547 N N . ILE B 1 94 ? 12.102 27.359 0.052 1 98.56 94 ILE B N 1
ATOM 3548 C CA . ILE B 1 94 ? 10.922 27.953 0.68 1 98.56 94 ILE B CA 1
ATOM 3549 C C . ILE B 1 94 ? 11.289 29.297 1.308 1 98.56 94 ILE B C 1
ATOM 3551 O O . ILE B 1 94 ? 10.594 30.281 1.115 1 98.56 94 ILE B O 1
ATOM 3555 N 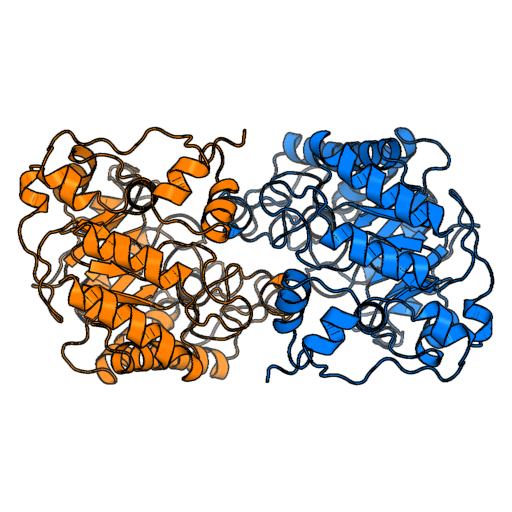N . ARG B 1 95 ? 12.391 29.344 1.946 1 98.06 95 ARG B N 1
ATOM 3556 C CA . ARG B 1 95 ? 12.875 30.578 2.582 1 98.06 95 ARG B CA 1
ATOM 3557 C C . ARG B 1 95 ? 13.133 31.656 1.547 1 98.06 95 ARG B C 1
ATOM 3559 O O . ARG B 1 95 ? 12.781 32.812 1.762 1 98.06 95 ARG B O 1
ATOM 3566 N N . LYS B 1 96 ? 13.734 31.297 0.485 1 97.94 96 LYS B N 1
ATOM 3567 C CA . LYS B 1 96 ? 14.062 32.25 -0.58 1 97.94 96 LYS B CA 1
ATOM 3568 C C . LYS B 1 96 ? 12.812 32.969 -1.094 1 97.94 96 LYS B C 1
ATOM 3570 O O . LYS B 1 96 ? 12.883 34.125 -1.509 1 97.94 96 LYS B O 1
ATOM 3575 N N . HIS B 1 97 ? 11.719 32.312 -1.017 1 97.62 97 HIS B N 1
ATOM 3576 C CA . HIS B 1 97 ? 10.484 32.875 -1.542 1 97.62 97 HIS B CA 1
ATOM 3577 C C . HIS B 1 97 ? 9.625 33.469 -0.423 1 97.62 97 HIS B C 1
ATOM 3579 O O . HIS B 1 97 ? 8.445 33.75 -0.63 1 97.62 97 HIS B O 1
ATOM 3585 N N . GLY B 1 98 ? 10.188 33.5 0.758 1 96.75 98 GLY B N 1
ATOM 3586 C CA . GLY B 1 98 ? 9.539 34.188 1.865 1 96.75 98 GLY B CA 1
ATOM 3587 C C . GLY B 1 98 ? 8.5 33.312 2.566 1 96.75 98 GLY B C 1
ATOM 3588 O O . GLY B 1 98 ? 7.625 33.844 3.264 1 96.75 98 GLY B O 1
ATOM 3589 N N . GLY B 1 99 ? 8.523 32.031 2.322 1 97.88 99 GLY B N 1
ATOM 3590 C CA . GLY B 1 99 ? 7.578 31.141 2.975 1 97.88 99 GLY B CA 1
ATOM 3591 C C . GLY B 1 99 ? 8.125 30.531 4.25 1 97.88 99 GLY B C 1
ATOM 3592 O O . GLY B 1 99 ? 9.344 30.453 4.438 1 97.88 99 GLY B O 1
ATOM 3593 N N . VAL B 1 100 ? 7.254 30.188 5.184 1 98.5 100 VAL B N 1
ATOM 3594 C CA . VAL B 1 100 ? 7.586 29.375 6.344 1 98.5 100 VAL B CA 1
ATOM 3595 C C . VAL B 1 100 ? 7.598 27.891 5.953 1 98.5 100 VAL B C 1
ATOM 3597 O O . VAL B 1 100 ? 6.734 27.438 5.195 1 98.5 100 VAL B O 1
ATOM 3600 N N . SER B 1 101 ? 8.617 27.188 6.367 1 98.75 101 SER B N 1
ATOM 3601 C CA . SER B 1 101 ? 8.781 25.797 5.957 1 98.75 101 SER B CA 1
ATOM 3602 C C . SER B 1 101 ? 8.422 24.844 7.09 1 98.75 101 SER B C 1
ATOM 3604 O O . SER B 1 101 ? 8.695 25.125 8.258 1 98.75 101 SER B O 1
ATOM 3606 N N . SER B 1 102 ? 7.773 23.719 6.77 1 98.75 102 SER B N 1
ATOM 3607 C CA . SER B 1 102 ? 7.457 22.672 7.727 1 98.75 102 SER B CA 1
ATOM 3608 C C . SER B 1 102 ? 7.531 21.297 7.074 1 98.75 102 SER B C 1
ATOM 3610 O O . SER B 1 102 ? 7.113 21.125 5.926 1 98.75 102 SER B O 1
ATOM 3612 N N . VAL B 1 103 ? 8.078 20.312 7.785 1 98.88 103 VAL B N 1
ATOM 3613 C CA . VAL B 1 103 ? 8.062 18.922 7.348 1 98.88 103 VAL B CA 1
ATOM 3614 C C . VAL B 1 103 ? 6.961 18.156 8.07 1 98.88 103 VAL B C 1
ATOM 3616 O O . VAL B 1 103 ? 6.844 18.25 9.297 1 98.88 103 VAL B O 1
ATOM 3619 N N . GLN B 1 104 ? 6.133 17.484 7.344 1 98.88 104 GLN B N 1
ATOM 3620 C CA . GLN B 1 104 ? 5.199 16.578 8.016 1 98.88 104 GLN B CA 1
ATOM 3621 C C . GLN B 1 104 ? 5.863 15.25 8.344 1 98.88 104 GLN B C 1
ATOM 3623 O O . GLN B 1 104 ? 6.25 14.508 7.445 1 98.88 104 GLN B O 1
ATOM 3628 N N . ILE B 1 105 ? 6.023 14.953 9.578 1 98.94 105 ILE B N 1
ATOM 3629 C CA . ILE B 1 105 ? 6.711 13.734 10 1 98.94 105 ILE B CA 1
ATOM 3630 C C . ILE B 1 105 ? 5.691 12.633 10.266 1 98.94 105 ILE B C 1
ATOM 3632 O O . ILE B 1 105 ? 4.664 12.875 10.898 1 98.94 105 ILE B O 1
ATOM 3636 N N . HIS B 1 106 ? 6.023 11.43 9.781 1 98.44 106 HIS B N 1
ATOM 3637 C CA . HIS B 1 106 ? 4.984 10.438 9.516 1 98.44 106 HIS B CA 1
ATOM 3638 C C . HIS B 1 106 ? 5.527 9.023 9.656 1 98.44 106 HIS B C 1
ATOM 3640 O O . HIS B 1 106 ? 6.711 8.781 9.414 1 98.44 106 HIS B O 1
ATOM 3646 N N . HIS B 1 107 ? 4.723 8.125 10.141 1 98.75 107 HIS B N 1
ATOM 3647 C CA . HIS B 1 107 ? 4.906 6.68 10.078 1 98.75 107 HIS B CA 1
ATOM 3648 C C . HIS B 1 107 ? 3.596 5.973 9.742 1 98.75 107 HIS B C 1
ATOM 3650 O O . HIS B 1 107 ? 2.58 6.184 10.406 1 98.75 107 HIS B O 1
ATOM 3656 N N . GLY B 1 108 ? 3.65 5.059 8.742 1 97.38 108 GLY B N 1
ATOM 3657 C CA . GLY B 1 108 ? 2.426 4.465 8.234 1 97.38 108 GLY B CA 1
ATOM 3658 C C . GLY B 1 108 ? 1.833 3.422 9.156 1 97.38 108 GLY B C 1
ATOM 3659 O O . GLY B 1 108 ? 0.634 3.139 9.094 1 97.38 108 GLY B O 1
ATOM 3660 N N . GLY B 1 109 ? 2.609 2.723 9.945 1 97.31 109 GLY B N 1
ATOM 3661 C CA . GLY B 1 109 ? 2.146 1.769 10.938 1 97.31 109 GLY B CA 1
ATOM 3662 C C . GLY B 1 109 ? 1.521 0.528 10.328 1 97.31 109 GLY B C 1
ATOM 3663 O O . GLY B 1 109 ? 2.072 -0.057 9.391 1 97.31 109 GLY B O 1
ATOM 3664 N N . ALA B 1 110 ? 0.419 0.057 10.914 1 95.31 110 ALA B N 1
ATOM 3665 C CA . ALA B 1 110 ? -0.219 -1.229 10.641 1 95.31 110 ALA B CA 1
ATOM 3666 C C . ALA B 1 110 ? -0.831 -1.252 9.242 1 95.31 110 ALA B C 1
ATOM 3668 O O . ALA B 1 110 ? -1.133 -2.322 8.711 1 95.31 110 ALA B O 1
ATOM 3669 N N . ARG B 1 111 ? -1.013 -0.141 8.625 1 92.19 111 ARG B N 1
ATOM 3670 C CA . ARG B 1 111 ? -1.785 -0.063 7.387 1 92.19 111 ARG B CA 1
ATOM 3671 C C . ARG B 1 111 ? -0.868 0.041 6.172 1 92.19 111 ARG B C 1
ATOM 3673 O O . ARG B 1 111 ? -1.338 0.209 5.043 1 92.19 111 ARG B O 1
ATOM 3680 N N . ILE B 1 112 ? 0.399 -0.069 6.406 1 92.5 112 ILE B N 1
ATOM 3681 C CA . ILE B 1 112 ? 1.375 -0.055 5.32 1 92.5 112 ILE B CA 1
ATOM 3682 C C . ILE B 1 112 ? 1.253 -1.337 4.5 1 92.5 112 ILE B C 1
ATOM 3684 O O . ILE B 1 112 ? 1.066 -2.422 5.055 1 92.5 112 ILE B O 1
ATOM 3688 N N . SER B 1 113 ? 1.346 -1.097 3.18 1 88 113 SER B N 1
ATOM 3689 C CA . SER B 1 113 ? 1.486 -2.273 2.33 1 88 113 SER B CA 1
ATOM 3690 C C . SER B 1 113 ? 2.879 -2.883 2.455 1 88 113 SER B C 1
ATOM 3692 O O . SER B 1 113 ? 3.883 -2.182 2.309 1 88 113 SER B O 1
ATOM 3694 N N . PRO B 1 114 ? 2.92 -4.207 2.619 1 87.81 114 PRO B N 1
ATOM 3695 C CA . PRO B 1 114 ? 4.238 -4.844 2.699 1 87.81 114 PRO B CA 1
ATOM 3696 C C . PRO B 1 114 ? 5.062 -4.648 1.431 1 87.81 114 PRO B C 1
ATOM 3698 O O . PRO B 1 114 ? 6.297 -4.699 1.479 1 87.81 114 PRO B O 1
ATOM 3701 N N . THR B 1 115 ? 4.41 -4.414 0.331 1 85.69 115 THR B N 1
ATOM 3702 C CA . THR B 1 115 ? 5.102 -4.258 -0.944 1 85.69 115 THR B CA 1
ATOM 3703 C C . THR B 1 115 ? 5.914 -2.967 -0.966 1 85.69 115 THR B C 1
ATOM 3705 O O . THR B 1 115 ? 6.773 -2.781 -1.831 1 85.69 115 THR B O 1
ATOM 3708 N N . LEU B 1 116 ? 5.684 -2.098 0.001 1 90.75 116 LEU B N 1
ATOM 3709 C CA . LEU B 1 116 ? 6.395 -0.825 0.053 1 90.75 116 LEU B CA 1
ATOM 3710 C C . LEU B 1 116 ? 7.621 -0.924 0.956 1 90.75 116 LEU B C 1
ATOM 3712 O O . LEU B 1 116 ? 8.477 -0.037 0.946 1 90.75 116 LEU B O 1
ATOM 3716 N N . ILE B 1 117 ? 7.668 -2.049 1.709 1 91.12 117 ILE B N 1
ATOM 3717 C CA . ILE B 1 117 ? 8.75 -2.158 2.68 1 91.12 117 ILE B CA 1
ATOM 3718 C C . ILE B 1 117 ? 9.477 -3.492 2.496 1 91.12 117 ILE B C 1
ATOM 3720 O O . ILE B 1 117 ? 9.883 -4.125 3.475 1 91.12 117 ILE B O 1
ATOM 3724 N N . GLY B 1 118 ? 9.57 -3.92 1.342 1 84.31 118 GLY B N 1
ATOM 3725 C CA . GLY B 1 118 ? 10.383 -5.078 0.989 1 84.31 118 GLY B CA 1
ATOM 3726 C C . GLY B 1 118 ? 9.805 -6.383 1.502 1 84.31 118 GLY B C 1
ATOM 3727 O O . GLY B 1 118 ? 10.547 -7.305 1.847 1 84.31 118 GLY B O 1
ATOM 3728 N N . GLY B 1 119 ? 8.5 -6.398 1.688 1 84.62 119 GLY B N 1
ATOM 3729 C CA . GLY B 1 119 ? 7.848 -7.629 2.115 1 84.62 119 GLY B CA 1
ATOM 3730 C C . GLY B 1 119 ? 7.867 -7.82 3.619 1 84.62 119 GLY B C 1
ATOM 3731 O O . GLY B 1 119 ? 7.273 -8.773 4.137 1 84.62 119 GLY B O 1
ATOM 3732 N N . ARG B 1 120 ? 8.508 -6.984 4.324 1 89.19 120 ARG B N 1
ATOM 3733 C CA . ARG B 1 120 ? 8.516 -7.078 5.781 1 89.19 120 ARG B CA 1
ATOM 3734 C C . ARG B 1 120 ? 7.117 -6.844 6.348 1 89.19 120 ARG B C 1
ATOM 3736 O O . ARG B 1 120 ? 6.227 -6.363 5.645 1 89.19 120 ARG B O 1
ATOM 3743 N N . THR B 1 121 ? 6.949 -7.266 7.582 1 90.94 121 THR B N 1
ATOM 3744 C CA . THR B 1 121 ? 5.645 -7.172 8.227 1 90.94 121 THR B CA 1
ATOM 3745 C C . THR B 1 121 ? 5.426 -5.777 8.805 1 90.94 121 THR B C 1
ATOM 3747 O O . THR B 1 121 ? 6.254 -5.277 9.57 1 90.94 121 THR B O 1
ATOM 3750 N N . PRO B 1 122 ? 4.332 -5.113 8.422 1 94.75 122 PRO B N 1
ATOM 3751 C CA . PRO B 1 122 ? 4.008 -3.832 9.055 1 94.75 122 PRO B CA 1
ATOM 3752 C C . PRO B 1 122 ? 3.857 -3.945 10.57 1 94.75 122 PRO B C 1
ATOM 3754 O O . PRO B 1 122 ? 3.555 -5.023 11.086 1 94.75 122 PRO B O 1
ATOM 3757 N N . VAL B 1 123 ? 4.062 -2.807 11.227 1 97.69 123 VAL B N 1
ATOM 3758 C CA . VAL B 1 123 ? 3.984 -2.801 12.688 1 97.69 123 VAL B CA 1
ATOM 3759 C C . VAL B 1 123 ? 2.895 -1.833 13.141 1 97.69 123 VAL B C 1
ATOM 3761 O O . VAL B 1 123 ? 2.527 -0.914 12.406 1 97.69 123 VAL B O 1
ATOM 3764 N N . GLY B 1 124 ? 2.281 -2.025 14.227 1 98 124 GLY B N 1
ATOM 3765 C CA . GLY B 1 124 ? 1.321 -1.153 14.883 1 98 124 GLY B CA 1
ATOM 3766 C C . GLY B 1 124 ? 1.326 -1.291 16.391 1 98 124 GLY B C 1
ATOM 3767 O O . GLY B 1 124 ? 2.209 -1.938 16.953 1 98 124 GLY B O 1
ATOM 3768 N N . PRO B 1 125 ? 0.426 -0.618 17.016 1 98.5 125 PRO B N 1
ATOM 3769 C CA . PRO B 1 125 ? 0.364 -0.725 18.484 1 98.5 125 PRO B CA 1
ATOM 3770 C C . PRO B 1 125 ? 0.085 -2.148 18.953 1 98.5 125 PRO B C 1
ATOM 3772 O O . PRO B 1 125 ? 0.489 -2.525 20.062 1 98.5 125 PRO B O 1
ATOM 3775 N N . SER B 1 126 ? -0.653 -2.887 18.203 1 97.25 126 SER B N 1
ATOM 3776 C CA . SER B 1 126 ? -0.973 -4.27 18.531 1 97.25 126 SER B CA 1
ATOM 3777 C C . SER B 1 126 ? -1.082 -5.129 17.281 1 97.25 126 SER B C 1
ATOM 3779 O O . SER B 1 126 ? -1.147 -4.602 16.156 1 97.25 126 SER B O 1
ATOM 3781 N N . ALA B 1 127 ? -1.03 -6.434 17.453 1 93.75 127 ALA B N 1
ATOM 3782 C CA . ALA B 1 127 ? -1.166 -7.383 16.344 1 93.75 127 ALA B CA 1
ATOM 3783 C C . ALA B 1 127 ? -2.631 -7.578 15.969 1 93.75 127 ALA B C 1
ATOM 3785 O O . ALA B 1 127 ? -3.18 -8.672 16.125 1 93.75 127 ALA B O 1
ATOM 3786 N N . ILE B 1 128 ? -3.213 -6.598 15.383 1 88.5 128 ILE B N 1
ATOM 3787 C CA . ILE B 1 128 ? -4.648 -6.574 15.125 1 88.5 128 ILE B CA 1
ATOM 3788 C C . ILE B 1 128 ? -5.012 -7.66 14.117 1 88.5 128 ILE B C 1
ATOM 3790 O O . ILE B 1 128 ? -6.141 -8.148 14.094 1 88.5 128 ILE B O 1
ATOM 3794 N N . ILE B 1 129 ? -4.141 -7.93 13.227 1 85.62 129 ILE B N 1
ATOM 3795 C CA . ILE B 1 129 ? -4.254 -9.062 12.312 1 85.62 129 ILE B CA 1
ATOM 3796 C C . ILE B 1 129 ? -3.055 -9.984 12.484 1 85.62 129 ILE B C 1
ATOM 3798 O O . ILE B 1 129 ? -1.972 -9.711 11.961 1 85.62 129 ILE B O 1
ATOM 3802 N N . PRO B 1 130 ? -3.283 -11.062 13.086 1 81.75 130 PRO B N 1
ATOM 3803 C CA . PRO B 1 130 ? -2.166 -11.961 13.383 1 81.75 130 PRO B CA 1
ATOM 3804 C C . PRO B 1 130 ? -1.408 -12.391 12.125 1 81.75 130 PRO B C 1
ATOM 3806 O O . PRO B 1 130 ? -2.025 -12.766 11.125 1 81.75 130 PRO B O 1
ATOM 3809 N N . GLY B 1 131 ? -0.097 -12.219 12.289 1 82.31 131 GLY B N 1
ATOM 3810 C CA . GLY B 1 131 ? 0.759 -12.633 11.188 1 82.31 131 GLY B CA 1
ATOM 3811 C C . GLY B 1 131 ? 0.894 -11.578 10.109 1 82.31 131 GLY B C 1
ATOM 3812 O O . GLY B 1 131 ? 1.817 -11.633 9.289 1 82.31 131 GLY B O 1
ATOM 3813 N N . ALA B 1 132 ? -0.046 -10.648 10.07 1 86.56 132 ALA B N 1
ATOM 3814 C CA . ALA B 1 132 ? -0.022 -9.602 9.047 1 86.56 132 ALA B CA 1
ATOM 3815 C C . ALA B 1 132 ? 0.485 -8.281 9.617 1 86.56 132 ALA B C 1
ATOM 3817 O O . ALA B 1 132 ? 1.062 -7.469 8.891 1 86.56 132 ALA B O 1
ATOM 3818 N N . VAL B 1 133 ? 0.221 -8.078 10.828 1 93.19 133 VAL B N 1
ATOM 3819 C CA . VAL B 1 133 ? 0.687 -6.91 11.562 1 93.19 133 VAL B CA 1
ATOM 3820 C C . VAL B 1 133 ? 1.344 -7.344 12.867 1 93.19 133 VAL B C 1
ATOM 3822 O O . VAL B 1 133 ? 0.793 -8.172 13.602 1 93.19 133 VAL B O 1
ATOM 3825 N N . ARG B 1 134 ? 2.504 -6.883 13.086 1 96.12 134 ARG B N 1
ATOM 3826 C CA . ARG B 1 134 ? 3.18 -7.184 14.344 1 96.12 134 ARG B CA 1
ATOM 3827 C C . ARG B 1 134 ? 3.002 -6.047 15.344 1 96.12 134 ARG B C 1
ATOM 3829 O O . ARG B 1 134 ? 3.119 -4.875 14.984 1 96.12 134 ARG B O 1
ATOM 3836 N N . GLY B 1 135 ? 2.609 -6.367 16.531 1 97.94 135 GLY B N 1
ATOM 3837 C CA . GLY B 1 135 ? 2.592 -5.367 17.594 1 97.94 135 GLY B CA 1
ATOM 3838 C C . GLY B 1 135 ? 3.98 -4.941 18.031 1 97.94 135 GLY B C 1
ATOM 3839 O O . GLY B 1 135 ? 4.852 -5.781 18.25 1 97.94 135 GLY B O 1
ATOM 3840 N N . LEU B 1 136 ? 4.141 -3.676 18.156 1 98.56 136 LEU B N 1
ATOM 3841 C CA . LEU B 1 136 ? 5.406 -3.166 18.672 1 98.56 136 LEU B CA 1
ATOM 3842 C C . LEU B 1 136 ? 5.637 -3.621 20.109 1 98.56 136 LEU B C 1
ATOM 3844 O O . LEU B 1 136 ? 4.707 -3.631 20.906 1 98.56 136 LEU B O 1
ATOM 3848 N N . SER B 1 137 ? 6.879 -4.031 20.359 1 98.31 137 SER B N 1
ATOM 3849 C CA . SER B 1 137 ? 7.25 -4.195 21.766 1 98.31 137 SER B CA 1
ATOM 3850 C C . SER B 1 137 ? 7.332 -2.848 22.484 1 98.31 137 SER B C 1
ATOM 3852 O O . SER B 1 137 ? 7.32 -1.797 21.828 1 98.31 137 SER B O 1
ATOM 3854 N N . LEU B 1 138 ? 7.359 -2.908 23.812 1 98.31 138 LEU B N 1
ATOM 3855 C CA . LEU B 1 138 ? 7.492 -1.665 24.562 1 98.31 138 LEU B CA 1
ATOM 3856 C C . LEU B 1 138 ? 8.734 -0.896 24.125 1 98.31 138 LEU B C 1
ATOM 3858 O O . LEU B 1 138 ? 8.672 0.313 23.906 1 98.31 138 LEU B O 1
ATOM 3862 N N . ALA B 1 139 ? 9.844 -1.574 24.016 1 98.56 139 ALA B N 1
ATOM 3863 C CA . ALA B 1 139 ? 11.086 -0.948 23.578 1 98.56 139 ALA B CA 1
ATOM 3864 C C . ALA B 1 139 ? 10.945 -0.361 22.172 1 98.56 139 ALA B C 1
ATOM 3866 O O . ALA B 1 139 ? 11.492 0.703 21.875 1 98.56 139 ALA B O 1
ATOM 3867 N N . GLU B 1 140 ? 10.188 -1.038 21.344 1 98.62 140 GLU B N 1
ATOM 3868 C CA . GLU B 1 140 ? 9.984 -0.561 19.969 1 98.62 140 GLU B CA 1
ATOM 3869 C C . GLU B 1 140 ? 9.07 0.66 19.938 1 98.62 140 GLU B C 1
ATOM 3871 O O . GLU B 1 140 ? 9.227 1.536 19.094 1 98.62 140 GLU B O 1
ATOM 3876 N N . VAL B 1 141 ? 8.094 0.716 20.828 1 98.81 141 VAL B N 1
ATOM 3877 C CA . VAL B 1 141 ? 7.262 1.911 20.938 1 98.81 141 VAL B CA 1
ATOM 3878 C C . VAL B 1 141 ? 8.133 3.113 21.297 1 98.81 141 VAL B C 1
ATOM 3880 O O . VAL B 1 141 ? 8.016 4.176 20.688 1 98.81 141 VAL B O 1
ATOM 3883 N N . GLU B 1 142 ? 8.984 2.908 22.25 1 98.75 142 GLU B N 1
ATOM 3884 C CA . GLU B 1 142 ? 9.883 3.973 22.688 1 98.75 142 GLU B CA 1
ATOM 3885 C C . GLU B 1 142 ? 10.828 4.383 21.547 1 98.75 142 GLU B C 1
ATOM 3887 O O . GLU B 1 142 ? 11.094 5.57 21.359 1 98.75 142 GLU B O 1
ATOM 3892 N N . GLN B 1 143 ? 11.281 3.439 20.828 1 98.75 143 GLN B N 1
ATOM 3893 C CA . GLN B 1 143 ? 12.148 3.738 19.688 1 98.75 143 GLN B CA 1
ATOM 3894 C C . GLN B 1 143 ? 11.391 4.52 18.609 1 98.75 143 GLN B C 1
ATOM 3896 O O . GLN B 1 143 ? 11.938 5.441 18 1 98.75 143 GLN B O 1
ATOM 3901 N N . ALA B 1 144 ? 10.156 4.121 18.359 1 98.88 144 ALA B N 1
ATOM 3902 C CA . ALA B 1 144 ? 9.344 4.848 17.391 1 98.88 144 ALA B CA 1
ATOM 3903 C C . ALA B 1 144 ? 9.156 6.301 17.812 1 98.88 144 ALA B C 1
ATOM 3905 O O . ALA B 1 144 ? 9.25 7.211 16.984 1 98.88 144 ALA B O 1
ATOM 3906 N N . ARG B 1 145 ? 8.859 6.48 19.062 1 98.88 145 ARG B N 1
ATOM 3907 C CA . ARG B 1 145 ? 8.797 7.832 19.625 1 98.88 145 ARG B CA 1
ATOM 3908 C C . ARG B 1 145 ? 10.086 8.602 19.328 1 98.88 145 ARG B C 1
ATOM 3910 O O . ARG B 1 145 ? 10.047 9.719 18.828 1 98.88 145 ARG B O 1
ATOM 3917 N N . ASP B 1 146 ? 11.195 7.996 19.641 1 98.88 146 ASP B N 1
ATOM 3918 C CA . ASP B 1 146 ? 12.492 8.625 19.453 1 98.88 146 ASP B CA 1
ATOM 3919 C C . ASP B 1 146 ? 12.758 8.914 17.984 1 98.88 146 ASP B C 1
ATOM 3921 O O . ASP B 1 146 ? 13.406 9.906 17.641 1 98.88 146 ASP B O 1
ATOM 3925 N N . ASP B 1 147 ? 12.258 8.047 17.109 1 98.94 147 ASP B N 1
ATOM 3926 C CA . ASP B 1 147 ? 12.414 8.266 15.672 1 98.94 147 ASP B CA 1
ATOM 3927 C C . ASP B 1 147 ? 11.703 9.539 15.227 1 98.94 147 ASP B C 1
ATOM 3929 O O . ASP B 1 147 ? 12.219 10.281 14.391 1 98.94 147 ASP B O 1
ATOM 3933 N N . PHE B 1 148 ? 10.531 9.797 15.75 1 98.94 148 PHE B N 1
ATOM 3934 C CA . PHE B 1 148 ? 9.828 11.039 15.445 1 98.94 148 PHE B CA 1
ATOM 3935 C C . PHE B 1 148 ? 10.625 12.242 15.914 1 98.94 148 PHE B C 1
ATOM 3937 O O . PHE B 1 148 ? 10.773 13.227 15.188 1 98.94 148 PHE B O 1
ATOM 3944 N N . ILE B 1 149 ? 11.141 12.164 17.109 1 98.94 149 ILE B N 1
ATOM 3945 C CA . ILE B 1 149 ? 11.906 13.258 17.688 1 98.94 149 ILE B CA 1
ATOM 3946 C C . ILE B 1 149 ? 13.172 13.484 16.859 1 98.94 149 ILE B C 1
ATOM 3948 O O . ILE B 1 149 ? 13.5 14.625 16.516 1 98.94 149 ILE B O 1
ATOM 3952 N N . ALA B 1 150 ? 13.852 12.43 16.484 1 98.94 150 ALA B N 1
ATOM 3953 C CA . ALA B 1 150 ? 15.062 12.531 15.68 1 98.94 150 ALA B CA 1
ATOM 3954 C C . ALA B 1 150 ? 14.766 13.148 14.312 1 98.94 150 ALA B C 1
ATOM 3956 O O . ALA B 1 150 ? 15.586 13.883 13.766 1 98.94 150 ALA B O 1
ATOM 3957 N N . ALA B 1 151 ? 13.625 12.82 13.797 1 98.94 151 ALA B N 1
ATOM 3958 C CA . ALA B 1 151 ? 13.203 13.398 12.523 1 98.94 151 ALA B CA 1
ATOM 3959 C C . ALA B 1 151 ? 13.039 14.914 12.641 1 98.94 151 ALA B C 1
ATOM 3961 O O . ALA B 1 151 ? 13.445 15.664 11.742 1 98.94 151 ALA B O 1
ATOM 3962 N N . ALA B 1 152 ? 12.453 15.336 13.711 1 98.94 152 ALA B N 1
ATOM 3963 C CA . ALA B 1 152 ? 12.305 16.766 13.945 1 98.94 152 ALA B CA 1
ATOM 3964 C C . ALA B 1 152 ? 13.664 17.453 14.062 1 98.94 152 ALA B C 1
ATOM 3966 O O . ALA B 1 152 ? 13.867 18.547 13.539 1 98.94 152 ALA B O 1
ATOM 3967 N N . VAL B 1 153 ? 14.562 16.828 14.719 1 98.94 153 VAL B N 1
ATOM 3968 C CA . VAL B 1 153 ? 15.914 17.359 14.852 1 98.94 153 VAL B CA 1
ATOM 3969 C C . VAL B 1 153 ? 16.562 17.469 13.477 1 98.94 153 VAL B C 1
ATOM 3971 O O . VAL B 1 153 ? 17.234 18.453 13.188 1 98.94 153 VAL B O 1
ATOM 3974 N N . ARG B 1 154 ? 16.375 16.484 12.625 1 98.94 154 ARG B N 1
ATOM 3975 C CA . ARG B 1 154 ? 16.922 16.547 11.273 1 98.94 154 ARG B CA 1
ATOM 3976 C C . ARG B 1 154 ? 16.281 17.672 10.469 1 98.94 154 ARG B C 1
ATOM 3978 O O . ARG B 1 154 ? 16.969 18.344 9.695 1 98.94 154 ARG B O 1
ATOM 3985 N N . ALA B 1 155 ? 14.969 17.844 10.648 1 98.94 155 ALA B N 1
ATOM 3986 C CA . ALA B 1 155 ? 14.305 18.969 10 1 98.94 155 ALA B CA 1
ATOM 3987 C C . ALA B 1 155 ? 14.938 20.297 10.422 1 98.94 155 ALA B C 1
ATOM 3989 O O . ALA B 1 155 ? 15.227 21.156 9.578 1 98.94 155 ALA B O 1
ATOM 3990 N N . GLN B 1 156 ? 15.156 20.438 11.711 1 98.88 156 GLN B N 1
ATOM 3991 C CA . GLN B 1 156 ? 15.805 21.625 12.242 1 98.88 156 GLN B CA 1
ATOM 3992 C C . GLN B 1 156 ? 17.203 21.812 11.641 1 98.88 156 GLN B C 1
ATOM 3994 O O . GLN B 1 156 ? 17.547 22.906 11.188 1 98.88 156 GLN B O 1
ATOM 3999 N N . ARG B 1 157 ? 17.969 20.75 11.609 1 98.81 157 ARG B N 1
ATOM 4000 C CA . ARG B 1 157 ? 19.328 20.797 11.078 1 98.81 157 ARG B CA 1
ATOM 4001 C C . ARG B 1 157 ? 19.312 21.172 9.602 1 98.81 157 ARG B C 1
ATOM 4003 O O . ARG B 1 157 ? 20.25 21.844 9.117 1 98.81 157 ARG B O 1
ATOM 4010 N N . ALA B 1 158 ? 18.312 20.766 8.93 1 98.88 158 ALA B N 1
ATOM 4011 C CA . ALA B 1 158 ? 18.203 21.031 7.5 1 98.88 158 ALA B CA 1
ATOM 4012 C C . ALA B 1 158 ? 17.781 22.484 7.25 1 98.88 158 ALA B C 1
ATOM 4014 O O . ALA B 1 158 ? 17.859 22.969 6.121 1 98.88 158 ALA B O 1
ATOM 4015 N N . GLY B 1 159 ? 17.266 23.156 8.273 1 98.75 159 GLY B N 1
ATOM 4016 C CA . GLY B 1 159 ? 16.953 24.562 8.148 1 98.75 159 GLY B CA 1
ATOM 4017 C C . GLY B 1 159 ? 15.461 24.844 8.094 1 98.75 159 GLY B C 1
ATOM 4018 O O . GLY B 1 159 ? 15.039 25.969 7.816 1 98.75 159 GLY B O 1
ATOM 4019 N N . PHE B 1 160 ? 14.648 23.844 8.328 1 98.88 160 PHE B N 1
ATOM 4020 C CA . PHE B 1 160 ? 13.203 24.062 8.367 1 98.88 160 PHE B CA 1
ATOM 4021 C C . PHE B 1 160 ? 12.812 24.859 9.594 1 98.88 160 PHE B C 1
ATOM 4023 O O . PHE B 1 160 ? 13.516 24.844 10.609 1 98.88 160 PHE B O 1
ATOM 4030 N N . ASP B 1 161 ? 11.664 25.531 9.5 1 98.88 161 ASP B N 1
ATOM 4031 C CA . ASP B 1 161 ? 11.133 26.328 10.602 1 98.88 161 ASP B CA 1
ATOM 4032 C C . ASP B 1 161 ? 10.375 25.438 11.594 1 98.88 161 ASP B C 1
ATOM 4034 O O . ASP B 1 161 ? 10.164 25.828 12.75 1 98.88 161 ASP B O 1
ATOM 4038 N N . GLY B 1 162 ? 9.938 24.312 11.141 1 98.88 162 GLY B N 1
ATOM 4039 C CA . GLY B 1 162 ? 9.195 23.453 12.039 1 98.88 162 GLY B CA 1
ATOM 4040 C C . GLY B 1 162 ? 8.828 22.109 11.406 1 98.88 162 GLY B C 1
ATOM 4041 O O . GLY B 1 162 ? 9.344 21.75 10.352 1 98.88 162 GLY B O 1
ATOM 4042 N N . VAL B 1 163 ? 7.965 21.328 12.164 1 98.94 163 VAL B N 1
ATOM 4043 C CA . VAL B 1 163 ? 7.398 20.078 11.703 1 98.94 163 VAL B CA 1
ATOM 4044 C C . VAL B 1 163 ? 5.914 20.016 12.07 1 98.94 163 VAL B C 1
ATOM 4046 O O . VAL B 1 163 ? 5.453 20.75 12.945 1 98.94 163 VAL B O 1
ATOM 4049 N N . GLU B 1 164 ? 5.23 19.234 11.336 1 98.94 164 GLU B N 1
ATOM 4050 C CA . GLU B 1 164 ? 3.873 18.828 11.703 1 98.94 164 GLU B CA 1
ATOM 4051 C C . GLU B 1 164 ? 3.805 17.344 12.039 1 98.94 164 GLU B C 1
ATOM 4053 O O . GLU B 1 164 ? 4.191 16.5 11.227 1 98.94 164 GLU B O 1
ATOM 4058 N N . VAL B 1 165 ? 3.35 17.047 13.258 1 98.94 165 VAL B N 1
ATOM 4059 C CA . VAL B 1 165 ? 3.137 15.672 13.688 1 98.94 165 VAL B CA 1
ATOM 4060 C C . VAL B 1 165 ? 1.859 15.125 13.055 1 98.94 165 VAL B C 1
ATOM 4062 O O . VAL B 1 165 ? 0.769 15.656 13.289 1 98.94 165 VAL B O 1
ATOM 4065 N N . HIS B 1 166 ? 2.012 14.07 12.266 1 98.75 166 HIS B N 1
ATOM 4066 C CA . HIS B 1 166 ? 0.903 13.531 11.484 1 98.75 166 HIS B CA 1
ATOM 4067 C C . HIS B 1 166 ? 0.097 12.523 12.297 1 98.75 166 HIS B C 1
ATOM 4069 O O . HIS B 1 166 ? 0.362 11.32 12.234 1 98.75 166 HIS B O 1
ATOM 4075 N N . GLY B 1 167 ? -0.961 12.984 12.914 1 98.31 167 GLY B N 1
ATOM 4076 C CA . GLY B 1 167 ? -1.841 12.133 13.695 1 98.31 167 GLY B CA 1
ATOM 4077 C C . GLY B 1 167 ? -3.168 11.859 13.016 1 98.31 167 GLY B C 1
ATOM 4078 O O . GLY B 1 167 ? -4.184 11.648 13.688 1 98.31 167 GLY B O 1
ATOM 4079 N N . ALA B 1 168 ? -3.178 11.875 11.711 1 96.75 168 ALA B N 1
ATOM 4080 C CA . ALA B 1 168 ? -4.43 11.773 10.969 1 96.75 168 ALA B CA 1
ATOM 4081 C C . ALA B 1 168 ? -4.438 10.531 10.078 1 96.75 168 ALA B C 1
ATOM 4083 O O . ALA B 1 168 ? -3.396 9.898 9.883 1 96.75 168 ALA B O 1
ATOM 4084 N N . PHE B 1 169 ? -5.609 10.086 9.625 1 93.62 169 PHE B N 1
ATOM 4085 C CA . PHE B 1 169 ? -5.898 9.188 8.516 1 93.62 169 PHE B CA 1
ATOM 4086 C C . PHE B 1 169 ? -5.492 7.758 8.859 1 93.62 169 PHE B C 1
ATOM 4088 O O . PHE B 1 169 ? -5.117 6.984 7.98 1 93.62 169 PHE B O 1
ATOM 4095 N N . GLY B 1 170 ? -5.449 7.504 10.125 1 94.75 170 GLY B N 1
ATOM 4096 C CA . GLY B 1 170 ? -5.293 6.121 10.555 1 94.75 170 GLY B CA 1
ATOM 4097 C C . GLY B 1 170 ? -3.857 5.637 10.492 1 94.75 170 GLY B C 1
ATOM 4098 O O . GLY B 1 170 ? -3.607 4.43 10.445 1 94.75 170 GLY B O 1
ATOM 4099 N N . TRP B 1 171 ? -2.93 6.508 10.422 1 96.88 171 TRP B N 1
ATOM 4100 C CA . TRP B 1 171 ? -1.523 6.121 10.461 1 96.88 171 TRP B CA 1
ATOM 4101 C C . TRP B 1 171 ? -1.074 5.871 11.898 1 96.88 171 TRP B C 1
ATOM 4103 O O . TRP B 1 171 ? -1.903 5.77 12.805 1 96.88 171 TRP B O 1
ATOM 4113 N N . LEU B 1 172 ? 0.184 5.699 12.141 1 98.5 172 LEU B N 1
ATOM 4114 C CA . LEU B 1 172 ? 0.672 5.07 13.359 1 98.5 172 LEU B CA 1
ATOM 4115 C C . LEU B 1 172 ? 0.171 5.816 14.594 1 98.5 172 LEU B C 1
ATOM 4117 O O . LEU B 1 172 ? -0.33 5.203 15.539 1 98.5 172 LEU B O 1
ATOM 4121 N N . ILE B 1 173 ? 0.334 7.137 14.578 1 98.88 173 ILE B N 1
ATOM 4122 C CA . ILE B 1 173 ? -0.032 7.902 15.758 1 98.88 173 ILE B CA 1
ATOM 4123 C C . ILE B 1 173 ? -1.532 7.773 16.016 1 98.88 173 ILE B C 1
ATOM 4125 O O . ILE B 1 173 ? -1.958 7.551 17.156 1 98.88 173 ILE B O 1
ATOM 4129 N N . MET B 1 174 ? -2.326 7.895 14.984 1 98 174 MET B N 1
ATOM 4130 C CA . MET B 1 174 ? -3.764 7.715 15.172 1 98 174 MET B CA 1
ATOM 4131 C C . MET B 1 174 ? -4.082 6.277 15.57 1 98 174 MET B C 1
ATOM 4133 O O . MET B 1 174 ? -5.043 6.027 16.297 1 98 174 MET B O 1
ATOM 4137 N N . GLN B 1 175 ? -3.322 5.309 15.07 1 98 175 GLN B N 1
ATOM 4138 C CA . GLN B 1 175 ? -3.516 3.916 15.469 1 98 175 GLN B CA 1
ATOM 4139 C C . GLN B 1 175 ? -3.344 3.746 16.969 1 98 175 GLN B C 1
ATOM 4141 O O . GLN B 1 175 ? -4.066 2.973 17.609 1 98 175 GLN B O 1
ATOM 4146 N N . PHE B 1 176 ? -2.398 4.445 17.562 1 98.81 176 PHE B N 1
ATOM 4147 C CA . PHE B 1 176 ? -2.252 4.414 19.016 1 98.81 176 PHE B CA 1
ATOM 4148 C C . PHE B 1 176 ? -3.48 5.008 19.703 1 98.81 176 PHE B C 1
ATOM 4150 O O . PHE B 1 176 ? -3.916 4.512 20.734 1 98.81 176 PHE B O 1
ATOM 4157 N N . LEU B 1 177 ? -4.074 6 19.109 1 98.5 177 LEU B N 1
ATOM 4158 C CA . LEU B 1 177 ? -5.242 6.656 19.688 1 98.5 177 LEU B CA 1
ATOM 4159 C C . LEU B 1 177 ? -6.473 5.766 19.578 1 98.5 177 LEU B C 1
ATOM 4161 O O . LEU B 1 177 ? -7.41 5.898 20.375 1 98.5 177 LEU B O 1
ATOM 4165 N N . SER B 1 178 ? -6.57 4.883 18.656 1 97.69 178 SER B N 1
ATOM 4166 C CA . SER B 1 178 ? -7.746 4.094 18.297 1 97.69 178 SER B CA 1
ATOM 4167 C C . SER B 1 178 ? -7.848 2.84 19.172 1 97.69 178 SER B C 1
ATOM 4169 O O . SER B 1 178 ? -6.957 1.988 19.141 1 97.69 178 SER B O 1
ATOM 4171 N N . PRO B 1 179 ? -8.969 2.637 19.859 1 96.25 179 PRO B N 1
ATOM 4172 C CA . PRO B 1 179 ? -9.141 1.402 20.625 1 96.25 179 PRO B CA 1
ATOM 4173 C C . PRO B 1 179 ? -9.266 0.166 19.734 1 96.25 179 PRO B C 1
ATOM 4175 O O . PRO B 1 179 ? -9.172 -0.962 20.234 1 96.25 179 PRO B O 1
ATOM 4178 N N . ILE B 1 180 ? -9.484 0.399 18.5 1 93.56 180 ILE B N 1
ATOM 4179 C CA . ILE B 1 180 ? -9.594 -0.714 17.562 1 93.56 180 ILE B CA 1
ATOM 4180 C C . ILE B 1 180 ? -8.203 -1.214 17.188 1 93.56 180 ILE B C 1
ATOM 4182 O O . ILE B 1 180 ? -7.945 -2.42 17.188 1 93.56 180 ILE B O 1
ATOM 4186 N N . PHE B 1 181 ? -7.285 -0.337 16.938 1 95.94 181 PHE B N 1
ATOM 4187 C CA . PHE B 1 181 ? -5.918 -0.678 16.562 1 95.94 181 PHE B CA 1
ATOM 4188 C C . PHE B 1 181 ? -5.07 -0.985 17.781 1 95.94 181 PHE B C 1
ATOM 4190 O O . PHE B 1 181 ? -4.137 -1.785 17.719 1 95.94 181 PHE B O 1
ATOM 4197 N N . ASN B 1 182 ? -5.34 -0.3 18.844 1 98.12 182 ASN B N 1
ATOM 4198 C CA . ASN B 1 182 ? -4.512 -0.354 20.047 1 98.12 182 ASN B CA 1
ATOM 4199 C C . ASN B 1 182 ? -5.168 -1.188 21.141 1 98.12 182 ASN B C 1
ATOM 4201 O O . ASN B 1 182 ? -5.984 -0.678 21.906 1 98.12 182 ASN B O 1
ATOM 4205 N N . ARG B 1 183 ? -4.672 -2.396 21.25 1 96.88 183 ARG B N 1
ATOM 4206 C CA . ARG B 1 183 ? -5.188 -3.328 22.25 1 96.88 183 ARG B CA 1
ATOM 4207 C C . ARG B 1 183 ? -4.125 -3.641 23.312 1 96.88 183 ARG B C 1
ATOM 4209 O O . ARG B 1 183 ? -4.133 -4.723 23.906 1 96.88 183 ARG B O 1
ATOM 4216 N N . ARG B 1 184 ? -3.205 -2.723 23.422 1 98.25 184 ARG B N 1
ATOM 4217 C CA . ARG B 1 184 ? -2.131 -2.885 24.391 1 98.25 184 ARG B CA 1
ATOM 4218 C C . ARG B 1 184 ? -2.674 -2.852 25.812 1 98.25 184 ARG B C 1
ATOM 4220 O O . ARG B 1 184 ? -3.73 -2.268 26.062 1 98.25 184 ARG B O 1
ATOM 4227 N N . THR B 1 185 ? -1.854 -3.453 26.703 1 97.81 185 THR B N 1
ATOM 4228 C CA . THR B 1 185 ? -2.258 -3.482 28.109 1 97.81 185 THR B CA 1
ATOM 4229 C C . THR B 1 185 ? -1.254 -2.73 28.984 1 97.81 185 THR B C 1
ATOM 4231 O O . THR B 1 185 ? -1.432 -2.625 30.188 1 97.81 185 THR B O 1
ATOM 4234 N N . ASP B 1 186 ? -0.217 -2.209 28.375 1 98.31 186 ASP B N 1
ATOM 4235 C CA . ASP B 1 186 ? 0.766 -1.417 29.109 1 98.31 186 ASP B CA 1
ATOM 4236 C C . ASP B 1 186 ? 0.37 0.057 29.156 1 98.31 186 ASP B C 1
ATOM 4238 O O . ASP B 1 186 ? -0.793 0.398 28.922 1 98.31 186 ASP B O 1
ATOM 4242 N N . HIS B 1 187 ? 1.323 0.945 29.422 1 98.62 187 HIS B N 1
ATOM 4243 C CA . HIS B 1 187 ? 1.005 2.348 29.672 1 98.62 187 HIS B CA 1
ATOM 4244 C C . HIS B 1 187 ? 0.768 3.094 28.359 1 98.62 187 HIS B C 1
ATOM 4246 O O . HIS B 1 187 ? 0.556 4.309 28.359 1 98.62 187 HIS B O 1
ATOM 4252 N N . TYR B 1 188 ? 0.719 2.416 27.266 1 98.81 188 TYR B N 1
ATOM 4253 C CA . TYR B 1 188 ? 0.406 3.031 25.984 1 98.81 188 TYR B CA 1
ATOM 4254 C C . TYR B 1 188 ? -0.942 2.551 25.469 1 98.81 188 TYR B C 1
ATOM 4256 O O . TYR B 1 188 ? -1.326 2.863 24.328 1 98.81 188 TYR B O 1
ATOM 4264 N N . GLY B 1 189 ? -1.728 1.744 26.219 1 98.44 189 GLY B N 1
ATOM 4265 C CA . GLY B 1 189 ? -3.023 1.239 25.797 1 98.44 189 GLY B CA 1
ATOM 4266 C C . GLY B 1 189 ? -4.082 1.321 26.875 1 98.44 189 GLY B C 1
ATOM 4267 O O . GLY B 1 189 ? -3.787 1.691 28.016 1 98.44 189 GLY B O 1
ATOM 4268 N N . GLY B 1 190 ? -5.352 0.976 26.516 1 97.69 190 GLY B N 1
ATOM 4269 C CA . GLY B 1 190 ? -6.457 1.008 27.453 1 97.69 190 GLY B CA 1
ATOM 4270 C C . GLY B 1 190 ? -7.156 2.354 27.516 1 97.69 190 GLY B C 1
ATOM 4271 O O . GLY B 1 190 ? -7.875 2.725 26.578 1 97.69 190 GLY B O 1
ATOM 4272 N N . SER B 1 191 ? -6.816 3.188 28.469 1 98.25 191 SER B N 1
ATOM 4273 C CA . SER B 1 191 ? -7.449 4.488 28.656 1 98.25 191 SER B CA 1
ATOM 4274 C C . SER B 1 191 ? -7.023 5.473 27.578 1 98.25 191 SER B C 1
ATOM 4276 O O . SER B 1 191 ? -5.977 5.293 26.938 1 98.25 191 SER B O 1
ATOM 4278 N N . LEU B 1 192 ? -7.852 6.488 27.359 1 98.31 192 LEU B N 1
ATOM 4279 C CA . LEU B 1 192 ? -7.48 7.52 26.406 1 98.31 192 LEU B CA 1
ATOM 4280 C C . LEU B 1 192 ? -6.148 8.156 26.781 1 98.31 192 LEU B C 1
ATOM 4282 O O . LEU B 1 192 ? -5.332 8.469 25.906 1 98.31 192 LEU B O 1
ATOM 4286 N N . GLU B 1 193 ? -5.934 8.367 28.078 1 98.56 193 GLU B N 1
ATOM 4287 C CA . GLU B 1 193 ? -4.672 8.93 28.547 1 98.56 193 GLU B CA 1
ATOM 4288 C C . GLU B 1 193 ? -3.484 8.086 28.078 1 98.56 193 GLU B C 1
ATOM 4290 O O . GLU B 1 193 ? -2.5 8.625 27.562 1 98.56 193 GLU B O 1
ATOM 4295 N N . ASN B 1 194 ? -3.621 6.77 28.25 1 98.81 194 ASN B N 1
ATOM 4296 C CA . ASN B 1 194 ? -2.553 5.859 27.859 1 98.81 194 ASN B CA 1
ATOM 4297 C C . ASN B 1 194 ? -2.408 5.797 26.344 1 98.81 194 ASN B C 1
ATOM 4299 O O . ASN B 1 194 ? -1.295 5.84 25.812 1 98.81 194 ASN B O 1
ATOM 4303 N N . ARG B 1 195 ? -3.531 5.758 25.641 1 98.81 195 ARG B N 1
ATOM 4304 C CA . ARG B 1 195 ? -3.508 5.668 24.188 1 98.81 195 ARG B CA 1
ATOM 4305 C C . ARG B 1 195 ? -2.93 6.938 23.562 1 98.81 195 ARG B C 1
ATOM 4307 O O . ARG B 1 195 ? -2.301 6.887 22.5 1 98.81 195 ARG B O 1
ATOM 4314 N N . ALA B 1 196 ? -3.068 8.086 24.25 1 98.88 196 ALA B N 1
ATOM 4315 C CA . ALA B 1 196 ? -2.598 9.367 23.719 1 98.88 196 ALA B CA 1
ATOM 4316 C C . ALA B 1 196 ? -1.15 9.625 24.141 1 98.88 196 ALA B C 1
ATOM 4318 O O . ALA B 1 196 ? -0.518 10.562 23.641 1 98.88 196 ALA B O 1
ATOM 4319 N N . ARG B 1 197 ? -0.614 8.844 25.016 1 98.94 197 ARG B N 1
ATOM 4320 C CA . ARG B 1 197 ? 0.713 9.07 25.578 1 98.94 197 ARG B CA 1
ATOM 4321 C C . ARG B 1 197 ? 1.77 9.133 24.484 1 98.94 197 ARG B C 1
ATOM 4323 O O . ARG B 1 197 ? 2.65 10 24.516 1 98.94 197 ARG B O 1
ATOM 4330 N N . PHE B 1 198 ? 1.66 8.234 23.531 1 98.94 198 PHE B N 1
ATOM 4331 C CA . PHE B 1 198 ? 2.609 8.172 22.422 1 98.94 198 PHE B CA 1
ATOM 4332 C C . PHE B 1 198 ? 2.678 9.508 21.688 1 98.94 198 PHE B C 1
ATOM 4334 O O . PHE B 1 198 ? 3.766 10.047 21.469 1 98.94 198 PHE B O 1
ATOM 4341 N N . LEU B 1 199 ? 1.577 10.062 21.328 1 98.94 199 LEU B N 1
ATOM 4342 C CA . LEU B 1 199 ? 1.478 11.344 20.641 1 98.94 199 LEU B CA 1
ATOM 4343 C C . LEU B 1 199 ? 2.096 12.461 21.469 1 98.94 199 LEU B C 1
ATOM 4345 O O . LEU B 1 199 ? 2.939 13.211 20.969 1 98.94 199 LEU B O 1
ATOM 4349 N N . PHE B 1 200 ? 1.739 12.547 22.656 1 98.94 200 PHE B N 1
ATOM 4350 C CA . PHE B 1 200 ? 2.141 13.695 23.453 1 98.94 200 PHE B CA 1
ATOM 4351 C C . PHE B 1 200 ? 3.6 13.57 23.891 1 98.94 200 PHE B C 1
ATOM 4353 O O . PHE B 1 200 ? 4.297 14.578 24.031 1 98.94 200 PHE B O 1
ATOM 4360 N N . GLU B 1 201 ? 4.109 12.305 24.062 1 98.94 201 GLU B N 1
ATOM 4361 C CA . GLU B 1 201 ? 5.543 12.141 24.297 1 98.94 201 GLU B CA 1
ATOM 4362 C C . GLU B 1 201 ? 6.355 12.609 23.094 1 98.94 201 GLU B C 1
ATOM 4364 O O . GLU B 1 201 ? 7.449 13.156 23.25 1 98.94 201 GLU B O 1
ATOM 4369 N N . ILE B 1 202 ? 5.832 12.383 21.906 1 98.94 202 ILE B N 1
ATOM 4370 C CA . ILE B 1 202 ? 6.484 12.867 20.688 1 98.94 202 ILE B CA 1
ATOM 4371 C C . ILE B 1 202 ? 6.523 14.398 20.703 1 98.94 202 ILE B C 1
ATOM 4373 O O . ILE B 1 202 ? 7.586 15 20.516 1 98.94 202 ILE B O 1
ATOM 4377 N N . ILE B 1 203 ? 5.391 15.039 20.938 1 98.94 203 ILE B N 1
ATOM 4378 C CA . ILE B 1 203 ? 5.293 16.5 20.953 1 98.94 203 ILE B CA 1
ATOM 4379 C C . ILE B 1 203 ? 6.227 17.062 22.016 1 98.94 203 ILE B C 1
ATOM 4381 O O . ILE B 1 203 ? 7.012 17.984 21.734 1 98.94 203 ILE B O 1
ATOM 4385 N N . ASP B 1 204 ? 6.188 16.5 23.219 1 98.88 204 ASP B N 1
ATOM 4386 C CA . ASP B 1 204 ? 7.027 16.969 24.312 1 98.88 204 ASP B CA 1
ATOM 4387 C C . ASP B 1 204 ? 8.508 16.781 24 1 98.88 204 ASP B C 1
ATOM 4389 O O . ASP B 1 204 ? 9.328 17.641 24.297 1 98.88 204 ASP B O 1
ATOM 4393 N N . GLY B 1 205 ? 8.797 15.617 23.438 1 98.94 205 GLY B N 1
ATOM 4394 C CA . GLY B 1 205 ? 10.18 15.344 23.047 1 98.94 205 GLY B CA 1
ATOM 4395 C C . GLY B 1 205 ? 10.727 16.328 22.031 1 98.94 205 GLY B C 1
ATOM 4396 O O . GLY B 1 205 ? 11.852 16.797 22.172 1 98.94 205 GLY B O 1
ATOM 4397 N N . ILE B 1 206 ? 9.938 16.641 21.031 1 98.94 206 ILE B N 1
ATOM 4398 C CA . ILE B 1 206 ? 10.352 17.625 20.016 1 98.94 206 ILE B CA 1
ATOM 4399 C C . ILE B 1 206 ? 10.562 18.984 20.672 1 98.94 206 ILE B C 1
ATOM 4401 O O . ILE B 1 206 ? 11.578 19.641 20.438 1 98.94 206 ILE B O 1
ATOM 4405 N N . ARG B 1 207 ? 9.617 19.391 21.484 1 98.75 207 ARG B N 1
ATOM 4406 C CA . ARG B 1 207 ? 9.695 20.672 22.172 1 98.75 207 ARG B CA 1
ATOM 4407 C C . ARG B 1 207 ? 10.961 20.781 23.016 1 98.75 207 ARG B C 1
ATOM 4409 O O . ARG B 1 207 ? 11.594 21.828 23.062 1 98.75 207 ARG B O 1
ATOM 4416 N N . HIS B 1 208 ? 11.367 19.719 23.625 1 98.38 208 HIS B N 1
ATOM 4417 C CA . HIS B 1 208 ? 12.516 19.703 24.531 1 98.38 208 HIS B CA 1
ATOM 4418 C C . HIS B 1 208 ? 13.828 19.672 23.75 1 98.38 208 HIS B C 1
ATOM 4420 O O . HIS B 1 208 ? 14.836 20.219 24.203 1 98.38 208 HIS B O 1
ATOM 4426 N N . THR B 1 209 ? 13.82 19.031 22.609 1 98.75 209 THR B N 1
ATOM 4427 C CA . THR B 1 209 ? 15.07 18.703 21.938 1 98.75 209 THR B CA 1
ATOM 4428 C C . THR B 1 209 ? 15.398 19.75 20.875 1 98.75 209 THR B C 1
ATOM 4430 O O . THR B 1 209 ? 16.562 20.062 20.641 1 98.75 209 THR B O 1
ATOM 4433 N N . CYS B 1 210 ? 14.398 20.328 20.234 1 98.75 210 CYS B N 1
ATOM 4434 C CA . CYS B 1 210 ? 14.617 21.312 19.188 1 98.75 210 CYS B CA 1
ATOM 4435 C C . CYS B 1 210 ? 14.758 22.719 19.75 1 98.75 210 CYS B C 1
ATOM 4437 O O . CYS B 1 210 ? 14.555 22.922 20.953 1 98.75 210 CYS B O 1
ATOM 4439 N N . ARG B 1 211 ? 15.203 23.656 18.891 1 98.06 211 ARG B N 1
ATOM 4440 C CA . ARG B 1 211 ? 15.406 25.016 19.344 1 98.06 211 ARG B CA 1
ATOM 4441 C C . ARG B 1 211 ? 14.094 25.641 19.828 1 98.06 211 ARG B C 1
ATOM 4443 O O . ARG B 1 211 ? 13.023 25.281 19.344 1 98.06 211 ARG B O 1
ATOM 4450 N N . PRO B 1 212 ? 14.094 26.594 20.672 1 97.69 212 PRO B N 1
ATOM 4451 C CA . PRO B 1 212 ? 12.906 27.125 21.344 1 97.69 212 PRO B CA 1
ATOM 4452 C C . PRO B 1 212 ? 11.891 27.719 20.359 1 97.69 212 PRO B C 1
ATOM 4454 O O . PRO B 1 212 ? 10.688 27.719 20.641 1 97.69 212 PRO B O 1
ATOM 4457 N N . ASP B 1 213 ? 12.312 28.203 19.281 1 97.94 213 ASP B N 1
ATOM 4458 C CA . ASP B 1 213 ? 11.406 28.875 18.359 1 97.94 213 ASP B CA 1
ATOM 4459 C C . ASP B 1 213 ? 10.969 27.922 17.234 1 97.94 213 ASP B C 1
ATOM 4461 O O . ASP B 1 213 ? 10.32 28.328 16.281 1 97.94 213 ASP B O 1
ATOM 4465 N N . PHE B 1 214 ? 11.367 26.641 17.359 1 98.62 214 PHE B N 1
ATOM 4466 C CA . PHE B 1 214 ? 10.984 25.641 16.375 1 98.62 214 PHE B CA 1
ATOM 4467 C C . PHE B 1 214 ? 9.477 25.391 16.406 1 98.62 214 PHE B C 1
ATOM 4469 O O . PHE B 1 214 ? 8.922 25.078 17.453 1 98.62 214 PHE B O 1
ATOM 4476 N N . GLN B 1 215 ? 8.828 25.547 15.312 1 98.31 215 GLN B N 1
ATOM 4477 C CA . GLN B 1 215 ? 7.379 25.422 15.227 1 98.31 215 GLN B CA 1
ATOM 4478 C C . GLN B 1 215 ? 6.945 23.969 15.227 1 98.31 215 GLN B C 1
ATOM 4480 O O . GLN B 1 215 ? 7.59 23.125 14.602 1 98.31 215 GLN B O 1
ATOM 4485 N N . ILE B 1 216 ? 5.883 23.641 15.977 1 98.88 216 ILE B N 1
ATOM 4486 C CA . ILE B 1 216 ? 5.293 22.312 15.992 1 98.88 216 ILE B CA 1
ATOM 4487 C C . ILE B 1 216 ? 3.812 22.391 15.625 1 98.88 216 ILE B C 1
ATOM 4489 O O . ILE B 1 216 ? 3.051 23.141 16.25 1 98.88 216 ILE B O 1
ATOM 4493 N N . GLY B 1 217 ? 3.439 21.734 14.562 1 98.88 217 GLY B N 1
ATOM 4494 C CA . GLY B 1 217 ? 2.039 21.531 14.227 1 98.88 217 GLY B CA 1
ATOM 4495 C C . GLY B 1 217 ? 1.56 20.125 14.531 1 98.88 217 GLY B C 1
ATOM 4496 O O . GLY B 1 217 ? 2.367 19.203 14.68 1 98.88 217 GLY B O 1
ATOM 4497 N N . LEU B 1 218 ? 0.28 19.938 14.688 1 98.94 218 LEU B N 1
ATOM 4498 C CA . LEU B 1 218 ? -0.389 18.656 14.82 1 98.94 218 LEU B CA 1
ATOM 4499 C C . LEU B 1 218 ? -1.542 18.531 13.828 1 98.94 218 LEU B C 1
ATOM 4501 O O . LEU B 1 218 ? -2.406 19.406 13.766 1 98.94 218 LEU B O 1
ATOM 4505 N N . ARG B 1 219 ? -1.5 17.531 13.031 1 98.75 219 ARG B N 1
ATOM 4506 C CA . ARG B 1 219 ? -2.617 17.25 12.133 1 98.75 219 ARG B CA 1
ATOM 4507 C C . ARG B 1 219 ? -3.463 16.094 12.672 1 98.75 219 ARG B C 1
ATOM 4509 O O . ARG B 1 219 ? -2.932 15.055 13.062 1 98.75 219 ARG B O 1
ATOM 4516 N N . ILE B 1 220 ? -4.777 16.281 12.695 1 98.25 220 ILE B N 1
ATOM 4517 C CA . ILE B 1 220 ? -5.676 15.211 13.117 1 98.25 220 ILE B CA 1
ATOM 4518 C C . ILE B 1 220 ? -6.836 15.086 12.141 1 98.25 220 ILE B C 1
ATOM 4520 O O . ILE B 1 220 ? -7.188 16.047 11.453 1 98.25 220 ILE B O 1
ATOM 4524 N N . SER B 1 221 ? -7.328 13.953 11.969 1 95.75 221 SER B N 1
ATOM 4525 C CA . SER B 1 221 ? -8.57 13.656 11.273 1 95.75 221 SER B CA 1
ATOM 4526 C C . SER B 1 221 ? -9.586 12.992 12.203 1 95.75 221 SER B C 1
ATOM 4528 O O . SER B 1 221 ? -9.266 12.68 13.352 1 95.75 221 SER B O 1
ATOM 4530 N N . MET B 1 222 ? -10.75 13.07 11.656 1 88.75 222 MET B N 1
ATOM 4531 C CA . MET B 1 222 ? -11.812 12.531 12.508 1 88.75 222 MET B CA 1
ATOM 4532 C C . MET B 1 222 ? -12.664 11.531 11.734 1 88.75 222 MET B C 1
ATOM 4534 O O . MET B 1 222 ? -12.5 11.367 10.523 1 88.75 222 MET B O 1
ATOM 4538 N N . GLU B 1 223 ? -13.352 10.945 12.328 1 76.31 223 GLU B N 1
ATOM 4539 C CA . GLU B 1 223 ? -14.242 9.922 11.773 1 76.31 223 GLU B CA 1
ATOM 4540 C C . GLU B 1 223 ? -13.453 8.797 11.117 1 76.31 223 GLU B C 1
ATOM 4542 O O . GLU B 1 223 ? -12.32 9.008 10.664 1 76.31 223 GLU B O 1
ATOM 4547 N N . ARG B 1 224 ? -13.641 7.703 11.32 1 80.5 224 ARG B N 1
ATOM 4548 C CA . ARG B 1 224 ? -13.039 6.508 10.742 1 80.5 224 ARG B CA 1
ATOM 4549 C C . ARG B 1 224 ? -11.898 5.992 11.609 1 80.5 224 ARG B C 1
ATOM 4551 O O . ARG B 1 224 ? -11.539 6.621 12.609 1 80.5 224 ARG B O 1
ATOM 4558 N N . TYR B 1 225 ? -11.375 5.023 11.445 1 88.31 225 TYR B N 1
ATOM 4559 C CA . TYR B 1 225 ? -10.203 4.363 12 1 88.31 225 TYR B CA 1
ATOM 4560 C C . TYR B 1 225 ? -10.367 4.113 13.492 1 88.31 225 TYR B C 1
ATOM 4562 O O . TYR B 1 225 ? -9.383 3.928 14.211 1 88.31 225 TYR B O 1
ATOM 4570 N N . GLY B 1 226 ? -11.531 4.367 14.039 1 90.81 226 GLY B N 1
ATOM 4571 C CA . GLY B 1 226 ? -11.891 3.76 15.305 1 90.81 226 GLY B CA 1
ATOM 4572 C C . GLY B 1 226 ? -11.727 4.695 16.484 1 90.81 226 GLY B C 1
ATOM 4573 O O . GLY B 1 226 ? -11.945 4.305 17.641 1 90.81 226 GLY B O 1
ATOM 4574 N N . VAL B 1 227 ? -11.367 5.992 16.25 1 95.25 227 VAL B N 1
ATOM 4575 C CA . VAL B 1 227 ? -11.297 6.938 17.359 1 95.25 227 VAL B CA 1
ATOM 4576 C C . VAL B 1 227 ? -12.641 7.652 17.516 1 95.25 227 VAL B C 1
ATOM 4578 O O . VAL B 1 227 ? -13.062 8.398 16.625 1 95.25 227 VAL B O 1
ATOM 4581 N N . PRO B 1 228 ? -13.258 7.457 18.672 1 95 228 PRO B N 1
ATOM 4582 C CA . PRO B 1 228 ? -14.492 8.211 18.859 1 95 228 PRO B CA 1
ATOM 4583 C C . PRO B 1 228 ? -14.281 9.727 18.781 1 95 228 PRO B C 1
ATOM 4585 O O . PRO B 1 228 ? -13.266 10.234 19.25 1 95 228 PRO B O 1
ATOM 4588 N N . LEU B 1 229 ? -15.266 10.414 18.188 1 96.25 229 LEU B N 1
ATOM 4589 C CA . LEU B 1 229 ? -15.156 11.852 17.969 1 96.25 229 LEU B CA 1
ATOM 4590 C C . LEU B 1 229 ? -14.93 12.586 19.281 1 96.25 229 LEU B C 1
ATOM 4592 O O . LEU B 1 229 ? -14.125 13.523 19.344 1 96.25 229 LEU B O 1
ATOM 4596 N N . ILE B 1 230 ? -15.594 12.164 20.344 1 96.69 230 ILE B N 1
ATOM 4597 C CA . ILE B 1 230 ? -15.477 12.82 21.641 1 96.69 230 ILE B CA 1
ATOM 4598 C C . ILE B 1 230 ? -14.055 12.664 22.172 1 96.69 230 ILE B C 1
ATOM 4600 O O . ILE B 1 230 ? -13.523 13.562 22.828 1 96.69 230 ILE B O 1
ATOM 4604 N N . GLU B 1 231 ? -13.422 11.523 21.906 1 97.62 231 GLU B N 1
ATOM 4605 C CA . GLU B 1 231 ? -12.055 11.289 22.359 1 97.62 231 GLU B CA 1
ATOM 4606 C C . GLU B 1 231 ? -11.062 12.109 21.531 1 97.62 231 GLU B C 1
ATOM 4608 O O . GLU B 1 231 ? -10.102 12.656 22.078 1 97.62 231 GLU B O 1
ATOM 4613 N N . MET B 1 232 ? -11.32 12.18 20.234 1 97.75 232 MET B N 1
ATOM 4614 C CA . MET B 1 232 ? -10.453 13.008 19.406 1 97.75 232 MET B CA 1
ATOM 4615 C C . MET B 1 232 ? -10.531 14.477 19.812 1 97.75 232 MET B C 1
ATOM 4617 O O . MET B 1 232 ? -9.523 15.18 19.812 1 97.75 232 MET B O 1
ATOM 4621 N N . ARG B 1 233 ? -11.719 14.914 20.125 1 97.75 233 ARG B N 1
ATOM 4622 C CA . ARG B 1 233 ? -11.883 16.281 20.609 1 97.75 233 ARG B CA 1
ATOM 4623 C C . ARG B 1 233 ? -11.094 16.484 21.891 1 97.75 233 ARG B C 1
ATOM 4625 O O . ARG B 1 233 ? -10.508 17.562 22.109 1 97.75 233 ARG B O 1
ATOM 4632 N N . GLU B 1 234 ? -11.117 15.5 22.766 1 98.06 234 GLU B N 1
ATOM 4633 C CA . GLU B 1 234 ? -10.359 15.602 24.016 1 98.06 234 GLU B CA 1
ATOM 4634 C C . GLU B 1 234 ? -8.859 15.695 23.75 1 98.06 234 GLU B C 1
ATOM 4636 O O . GLU B 1 234 ? -8.148 16.438 24.422 1 98.06 234 GLU B O 1
ATOM 4641 N N . VAL B 1 235 ? -8.398 14.938 22.812 1 98.56 235 VAL B N 1
ATOM 4642 C CA . VAL B 1 235 ? -6.996 14.992 22.406 1 98.56 235 VAL B CA 1
ATOM 4643 C C . VAL B 1 235 ? -6.66 16.391 21.875 1 98.56 235 VAL B C 1
ATOM 4645 O O . VAL B 1 235 ? -5.641 16.969 22.266 1 98.56 235 VAL B O 1
ATOM 4648 N N . ALA B 1 236 ? -7.516 16.922 21.062 1 98.62 236 ALA B N 1
ATOM 4649 C CA . ALA B 1 236 ? -7.332 18.266 20.531 1 98.62 236 ALA B CA 1
ATOM 4650 C C . ALA B 1 236 ? -7.328 19.312 21.656 1 98.62 236 ALA B C 1
ATOM 4652 O O . ALA B 1 236 ? -6.492 20.219 21.656 1 98.62 236 ALA B O 1
ATOM 4653 N N . ALA B 1 237 ? -8.266 19.125 22.547 1 98.62 237 ALA B N 1
ATOM 4654 C CA . ALA B 1 237 ? -8.375 20.062 23.656 1 98.62 237 ALA B CA 1
ATOM 4655 C C . ALA B 1 237 ? -7.09 20.078 24.484 1 98.62 237 ALA B C 1
ATOM 4657 O O . ALA B 1 237 ? -6.605 21.141 24.891 1 98.62 237 ALA B O 1
ATOM 4658 N N . ARG B 1 238 ? -6.602 18.938 24.75 1 98.75 238 ARG B N 1
ATOM 4659 C CA . ARG B 1 238 ? -5.359 18.828 25.5 1 98.75 238 ARG B CA 1
ATOM 4660 C C . ARG B 1 238 ? -4.203 19.484 24.766 1 98.75 238 ARG B C 1
ATOM 4662 O O . ARG B 1 238 ? -3.424 20.234 25.344 1 98.75 238 ARG B O 1
ATOM 4669 N N . ALA B 1 239 ? -4.07 19.172 23.469 1 98.75 239 ALA B N 1
ATOM 4670 C CA . ALA B 1 239 ? -2.994 19.734 22.656 1 98.75 239 ALA B CA 1
ATOM 4671 C C . ALA B 1 239 ? -3.027 21.266 22.672 1 98.75 239 ALA B C 1
ATOM 4673 O O . ALA B 1 239 ? -1.983 21.906 22.781 1 98.75 239 ALA B O 1
ATOM 4674 N N . LEU B 1 240 ? -4.227 21.781 22.594 1 98.62 240 LEU B N 1
ATOM 4675 C CA . LEU B 1 240 ? -4.383 23.234 22.609 1 98.62 240 LEU B CA 1
ATOM 4676 C C . LEU B 1 240 ? -4.059 23.797 23.984 1 98.62 240 LEU B C 1
ATOM 4678 O O . LEU B 1 240 ? -3.301 24.766 24.109 1 98.62 240 LEU B O 1
ATOM 4682 N N . ARG B 1 241 ? -4.582 23.156 24.969 1 98.06 241 ARG B N 1
ATOM 4683 C CA . ARG B 1 241 ? -4.434 23.641 26.328 1 98.06 241 ARG B CA 1
ATOM 4684 C C . ARG B 1 241 ? -2.969 23.656 26.75 1 98.06 241 ARG B C 1
ATOM 4686 O O . ARG B 1 241 ? -2.508 24.609 27.375 1 98.06 241 ARG B O 1
ATOM 4693 N N . GLU B 1 242 ? -2.281 22.609 26.438 1 97.88 242 GLU B N 1
ATOM 4694 C CA . GLU B 1 242 ? -0.894 22.469 26.859 1 97.88 242 GLU B CA 1
ATOM 4695 C C . GLU B 1 242 ? 0.019 23.422 26.094 1 97.88 242 GLU B C 1
ATOM 4697 O O . GLU B 1 242 ? 1.126 23.734 26.547 1 97.88 242 GLU B O 1
ATOM 4702 N N . ALA B 1 243 ? -0.343 23.859 24.938 1 97.56 243 ALA B N 1
ATOM 4703 C CA . ALA B 1 243 ? 0.305 24.891 24.141 1 97.56 243 ALA B CA 1
ATOM 4704 C C . ALA B 1 243 ? 1.751 24.516 23.812 1 97.56 243 ALA B C 1
ATOM 4706 O O . ALA B 1 243 ? 2.629 25.391 23.781 1 97.56 243 ALA B O 1
ATOM 4707 N N . ARG B 1 244 ? 1.971 23.203 23.734 1 98.19 244 ARG B N 1
ATOM 4708 C CA . ARG B 1 244 ? 3.279 22.766 23.266 1 98.19 244 ARG B CA 1
ATOM 4709 C C . ARG B 1 244 ? 3.35 22.766 21.734 1 98.19 244 ARG B C 1
ATOM 4711 O O . ARG B 1 244 ? 4.441 22.75 21.172 1 98.19 244 ARG B O 1
ATOM 4718 N N . ILE B 1 245 ? 2.203 22.828 21.094 1 98.75 245 ILE B N 1
ATOM 4719 C CA . ILE B 1 245 ? 2.119 22.984 19.641 1 98.75 245 ILE B CA 1
ATOM 4720 C C . ILE B 1 245 ? 1.829 24.453 19.297 1 98.75 245 ILE B C 1
ATOM 4722 O O . ILE B 1 245 ? 1.428 25.219 20.172 1 98.75 245 ILE B O 1
ATOM 4726 N N . ASP B 1 246 ? 2.078 24.75 18.031 1 98.81 246 ASP B N 1
ATOM 4727 C CA . ASP B 1 246 ? 1.851 26.125 17.578 1 98.81 246 ASP B CA 1
ATOM 4728 C C . ASP B 1 246 ? 0.598 26.203 16.703 1 98.81 246 ASP B C 1
ATOM 4730 O O . ASP B 1 246 ? -0.01 27.266 16.578 1 98.81 246 ASP B O 1
ATOM 4734 N N . TYR B 1 247 ? 0.249 25.062 16.141 1 98.69 247 TYR B N 1
ATOM 4735 C CA . TYR B 1 247 ? -1.008 25.062 15.398 1 98.69 247 TYR B CA 1
ATOM 4736 C C . TYR B 1 247 ? -1.596 23.656 15.336 1 98.69 247 TYR B C 1
ATOM 4738 O O . TYR B 1 247 ? -0.868 22.672 15.445 1 98.69 247 TYR B O 1
ATOM 4746 N N . LEU B 1 248 ? -2.887 23.594 15.281 1 98.75 248 LEU B N 1
ATOM 4747 C CA . LEU B 1 248 ? -3.68 22.391 15.031 1 98.75 248 LEU B CA 1
ATOM 4748 C C . LEU B 1 248 ? -4.301 22.422 13.641 1 98.75 248 LEU B C 1
ATOM 4750 O O . LEU B 1 248 ? -4.965 23.406 13.273 1 98.75 248 LEU B O 1
ATOM 4754 N N . ASP B 1 249 ? -3.99 21.453 12.859 1 98.69 249 ASP B N 1
ATOM 4755 C CA . ASP B 1 249 ? -4.48 21.297 11.492 1 98.69 249 ASP B CA 1
ATOM 4756 C C . ASP B 1 249 ? -5.574 20.234 11.414 1 98.69 249 ASP B C 1
ATOM 4758 O O . ASP B 1 249 ? -5.297 19.047 11.547 1 98.69 249 ASP B O 1
ATOM 4762 N N . LEU B 1 250 ? -6.793 20.672 11.188 1 98.5 250 LEU B N 1
ATOM 4763 C CA . LEU B 1 250 ? -7.941 19.766 11.117 1 98.5 250 LEU B CA 1
ATOM 4764 C C . LEU B 1 250 ? -8.148 19.266 9.695 1 98.5 250 LEU B C 1
ATOM 4766 O O . LEU B 1 250 ? -8.43 20.047 8.789 1 98.5 250 LEU B O 1
ATOM 4770 N N . ALA B 1 251 ? -7.988 17.953 9.562 1 96.56 251 ALA B N 1
ATOM 4771 C CA . ALA B 1 251 ? -8.258 17.312 8.273 1 96.56 251 ALA B CA 1
ATOM 4772 C C . ALA B 1 251 ? -9.68 16.766 8.219 1 96.56 251 ALA B C 1
ATOM 4774 O O . ALA B 1 251 ? -9.922 15.617 8.594 1 96.56 251 ALA B O 1
ATOM 4775 N N . VAL B 1 252 ? -10.688 17.484 7.664 1 93.38 252 VAL B N 1
ATOM 4776 C CA . VAL B 1 252 ? -12.102 17.156 7.805 1 93.38 252 VAL B CA 1
ATOM 4777 C C . VAL B 1 252 ? -12.664 16.688 6.465 1 93.38 252 VAL B C 1
ATOM 4779 O O . VAL B 1 252 ? -13.883 16.578 6.289 1 93.38 252 VAL B O 1
ATOM 4782 N N . TRP B 1 253 ? -11.938 16.266 5.484 1 85.5 253 TRP B N 1
ATOM 4783 C CA . TRP B 1 253 ? -12.336 15.789 4.168 1 85.5 253 TRP B CA 1
ATOM 4784 C C . TRP B 1 253 ? -13.102 16.859 3.4 1 85.5 253 TRP B C 1
ATOM 4786 O O . TRP B 1 253 ? -12.805 17.125 2.234 1 85.5 253 TRP B O 1
ATOM 4796 N N . ASP B 1 254 ? -14.164 17.375 4.086 1 93.5 254 ASP B N 1
ATOM 4797 C CA . ASP B 1 254 ? -14.977 18.5 3.633 1 93.5 254 ASP B CA 1
ATOM 4798 C C . ASP B 1 254 ? -15.242 19.484 4.77 1 93.5 254 ASP B C 1
ATOM 4800 O O . ASP B 1 254 ? -15.852 19.141 5.781 1 93.5 254 ASP B O 1
ATOM 4804 N N . TYR B 1 255 ? -14.844 20.734 4.504 1 95 255 TYR B N 1
ATOM 4805 C CA . TYR B 1 255 ? -14.93 21.703 5.59 1 95 255 TYR B CA 1
ATOM 4806 C C . TYR B 1 255 ? -16.375 21.953 5.984 1 95 255 TYR B C 1
ATOM 4808 O O . TYR B 1 255 ? -16.656 22.484 7.062 1 95 255 TYR B O 1
ATOM 4816 N N . ARG B 1 256 ? -17.422 21.594 5.18 1 95.31 256 ARG B N 1
ATOM 4817 C CA . ARG B 1 256 ? -18.844 21.812 5.465 1 95.31 256 ARG B CA 1
ATOM 4818 C C . ARG B 1 256 ? -19.469 20.578 6.109 1 95.31 256 ARG B C 1
ATOM 4820 O O . ARG B 1 256 ? -20.656 20.578 6.445 1 95.31 256 ARG B O 1
ATOM 4827 N N . LYS B 1 257 ? -18.562 19.578 6.277 1 95.06 257 LYS B N 1
ATOM 4828 C CA . LYS B 1 257 ? -19.094 18.312 6.785 1 95.06 257 LYS B CA 1
ATOM 4829 C C . LYS B 1 257 ? -19.719 18.5 8.172 1 95.06 257 LYS B C 1
ATOM 4831 O O . LYS B 1 257 ? -19.156 19.203 9.016 1 95.06 257 LYS B O 1
ATOM 4836 N N . MET B 1 258 ? -20.844 17.797 8.359 1 95.12 258 MET B N 1
ATOM 4837 C CA . MET B 1 258 ? -21.5 17.766 9.664 1 95.12 258 MET B CA 1
ATOM 4838 C C . MET B 1 258 ? -20.969 16.609 10.5 1 95.12 258 MET B C 1
ATOM 4840 O O . MET B 1 258 ? -20.562 15.578 9.961 1 95.12 258 MET B O 1
ATOM 4844 N N . ALA B 1 259 ? -20.953 16.844 11.828 1 93.44 259 ALA B N 1
ATOM 4845 C CA . ALA B 1 259 ? -20.578 15.758 12.727 1 93.44 259 ALA B CA 1
ATOM 4846 C C . ALA B 1 259 ? -21.594 14.625 12.68 1 93.44 259 ALA B C 1
ATOM 4848 O O . ALA B 1 259 ? -22.797 14.859 12.477 1 93.44 259 ALA B O 1
ATOM 4849 N N . THR B 1 260 ? -21.125 13.445 12.867 1 88.88 260 THR B N 1
ATOM 4850 C CA . THR B 1 260 ? -22 12.305 12.68 1 88.88 260 THR B CA 1
ATOM 4851 C C . THR B 1 260 ? -22.125 11.5 13.977 1 88.88 260 THR B C 1
ATOM 4853 O O . THR B 1 260 ? -22.703 10.414 13.984 1 88.88 260 THR B O 1
ATOM 4856 N N . GLU B 1 261 ? -21.531 11.984 15.031 1 91.62 261 GLU B N 1
ATOM 4857 C CA . GLU B 1 261 ? -21.531 11.266 16.312 1 91.62 261 GLU B CA 1
ATOM 4858 C C . GLU B 1 261 ? -22.125 12.117 17.422 1 91.62 261 GLU B C 1
ATOM 4860 O O . GLU B 1 261 ? -21.906 13.336 17.453 1 91.62 261 GLU B O 1
ATOM 4865 N N . GLU B 1 262 ? -22.891 11.43 18.281 1 90.12 262 GLU B N 1
ATOM 4866 C CA . GLU B 1 262 ? -23.328 12.109 19.5 1 90.12 262 GLU B CA 1
ATOM 4867 C C . GLU B 1 262 ? -22.141 12.484 20.375 1 90.12 262 GLU B C 1
ATOM 4869 O O . GLU B 1 262 ? -21.156 11.742 20.438 1 90.12 262 GLU B O 1
ATOM 4874 N N . PRO B 1 263 ? -22.219 13.656 21.016 1 91.94 263 PRO B N 1
ATOM 4875 C CA . PRO B 1 263 ? -23.297 14.633 21.141 1 91.94 263 PRO B CA 1
ATOM 4876 C C . PRO B 1 263 ? -23.156 15.805 20.156 1 91.94 263 PRO B C 1
ATOM 4878 O O . PRO B 1 263 ? -23.672 16.891 20.422 1 91.94 263 PRO B O 1
ATOM 4881 N N . PHE B 1 264 ? -22.5 15.5 19.078 1 93.62 264 PHE B N 1
ATOM 4882 C CA . PHE B 1 264 ? -22.125 16.625 18.234 1 93.62 264 PHE B CA 1
ATOM 4883 C C . PHE B 1 264 ? -22.984 16.688 16.984 1 93.62 264 PHE B C 1
ATOM 4885 O O . PHE B 1 264 ? -22.688 17.422 16.031 1 93.62 264 PHE B O 1
ATOM 4892 N N . LEU B 1 265 ? -24.062 16 16.844 1 91.81 265 LEU B N 1
ATOM 4893 C CA . LEU B 1 265 ? -24.844 15.781 15.633 1 91.81 265 LEU B CA 1
ATOM 4894 C C . LEU B 1 265 ? -25.344 17.109 15.062 1 91.81 265 LEU B C 1
ATOM 4896 O O . LEU B 1 265 ? -25.578 17.219 13.852 1 91.81 265 LEU B O 1
ATOM 4900 N N . SER B 1 266 ? -25.469 18.188 15.758 1 92.69 266 SER B N 1
ATOM 4901 C CA . SER B 1 266 ? -26 19.453 15.297 1 92.69 266 SER B CA 1
ATOM 4902 C C . SER B 1 266 ? -24.875 20.422 14.945 1 92.69 266 SER B C 1
ATOM 4904 O O . SER B 1 266 ? -25.141 21.578 14.57 1 92.69 266 SER B O 1
ATOM 4906 N N . GLN B 1 267 ? -23.719 19.953 14.992 1 95.06 267 GLN B N 1
ATOM 4907 C CA . GLN B 1 267 ? -22.562 20.797 14.758 1 95.06 267 GLN B CA 1
ATOM 4908 C C . GLN B 1 267 ? -21.859 20.438 13.461 1 95.06 267 GLN B C 1
ATOM 4910 O O . GLN B 1 267 ? -21.953 19.297 13 1 95.06 267 GLN B O 1
ATOM 4915 N N . THR B 1 268 ? -21.25 21.484 12.844 1 96.12 268 THR B N 1
ATOM 4916 C CA . THR B 1 268 ? -20.281 21.141 11.812 1 96.12 268 THR B CA 1
ATOM 4917 C C . THR B 1 268 ? -19.047 20.469 12.422 1 96.12 268 THR B C 1
ATOM 4919 O O . THR B 1 268 ? -18.734 20.688 13.594 1 96.12 268 THR B O 1
ATOM 4922 N N . MET B 1 269 ? -18.438 19.656 11.664 1 96.5 269 MET B N 1
ATOM 4923 C CA . MET B 1 269 ? -17.219 19 12.156 1 96.5 269 MET B CA 1
ATOM 4924 C C . MET B 1 269 ? -16.203 20.047 12.625 1 96.5 269 MET B C 1
ATOM 4926 O O . MET B 1 269 ? -15.578 19.859 13.672 1 96.5 269 MET B O 1
ATOM 4930 N N . LEU B 1 270 ? -16.062 21.156 11.922 1 97.25 270 LEU B N 1
ATOM 4931 C CA . LEU B 1 270 ? -15.125 22.203 12.305 1 97.25 270 LEU B CA 1
ATOM 4932 C C . LEU B 1 270 ? -15.477 22.797 13.664 1 97.25 270 LEU B C 1
ATOM 4934 O O . LEU B 1 270 ? -14.602 22.969 14.516 1 97.25 270 LEU B O 1
ATOM 4938 N N . SER B 1 271 ? -16.719 23.047 13.859 1 96.62 271 SER B N 1
ATOM 4939 C CA . SER B 1 271 ? -17.125 23.75 15.078 1 96.62 271 SER B CA 1
ATOM 4940 C C . SER B 1 271 ? -16.938 22.875 16.312 1 96.62 271 SER B C 1
ATOM 4942 O O . SER B 1 271 ? -16.797 23.375 17.422 1 96.62 271 SER B O 1
ATOM 4944 N N . VAL B 1 272 ? -16.922 21.516 16.094 1 97.25 272 VAL B N 1
ATOM 4945 C CA . VAL B 1 272 ? -16.625 20.594 17.188 1 97.25 272 VAL B CA 1
ATOM 4946 C C . VAL B 1 272 ? -15.258 20.922 17.781 1 97.25 272 VAL B C 1
ATOM 4948 O O . VAL B 1 272 ? -15.039 20.75 18.984 1 97.25 272 VAL B O 1
ATOM 4951 N N . PHE B 1 273 ? -14.375 21.469 17 1 97.88 273 PHE B N 1
ATOM 4952 C CA . PHE B 1 273 ? -13 21.688 17.438 1 97.88 273 PHE B CA 1
ATOM 4953 C C . PHE B 1 273 ? -12.695 23.172 17.562 1 97.88 273 PHE B C 1
ATOM 4955 O O . PHE B 1 273 ? -11.945 23.578 18.453 1 97.88 273 PHE B O 1
ATOM 4962 N N . THR B 1 274 ? -13.281 24.031 16.734 1 97.69 274 THR B N 1
ATOM 4963 C CA . THR B 1 274 ? -12.93 25.438 16.703 1 97.69 274 THR B CA 1
ATOM 4964 C C . THR B 1 274 ? -13.516 26.172 17.922 1 97.69 274 THR B C 1
ATOM 4966 O O . THR B 1 274 ? -13.102 27.281 18.25 1 97.69 274 THR B O 1
ATOM 4969 N N . ASP B 1 275 ? -14.445 25.5 18.547 1 96.06 275 ASP B N 1
ATOM 4970 C CA . ASP B 1 275 ? -15.055 26.062 19.75 1 96.06 275 ASP B CA 1
ATOM 4971 C C . ASP B 1 275 ? -14.18 25.828 20.969 1 96.06 275 ASP B C 1
ATOM 4973 O O . ASP B 1 275 ? -14.414 26.406 22.031 1 96.06 275 ASP B O 1
ATOM 4977 N N . LEU B 1 276 ? -13.188 25.062 20.844 1 98 276 LEU B N 1
ATOM 4978 C CA . LEU B 1 276 ? -12.289 24.781 21.969 1 98 276 LEU B CA 1
ATOM 4979 C C . LEU B 1 276 ? -11.461 26.016 22.328 1 98 276 LEU B C 1
ATOM 4981 O O . LEU B 1 276 ? -11.039 26.75 21.438 1 98 276 LEU B O 1
ATOM 4985 N N . PRO B 1 277 ? -11.273 26.234 23.609 1 97.19 277 PRO B N 1
ATOM 4986 C CA . PRO B 1 277 ? -10.359 27.312 24 1 97.19 277 PRO B CA 1
ATOM 4987 C C . PRO B 1 277 ? -8.93 27.094 23.5 1 97.19 277 PRO B C 1
ATOM 4989 O O . PRO B 1 277 ? -8.453 25.953 23.484 1 97.19 277 PRO B O 1
ATOM 4992 N N . ARG B 1 278 ? -8.336 28.125 23.031 1 93.81 278 ARG B N 1
ATOM 4993 C CA . ARG B 1 278 ? -6.945 28.031 22.609 1 93.81 278 ARG B CA 1
ATOM 4994 C C . ARG B 1 278 ? -6.137 29.219 23.109 1 93.81 278 ARG B C 1
ATOM 4996 O O . ARG B 1 278 ? -6.598 30.359 23.047 1 93.81 278 ARG B O 1
ATOM 5003 N N . PRO B 1 279 ? -5.016 28.953 23.719 1 95.75 279 PRO B N 1
ATOM 5004 C CA . PRO B 1 279 ? -4.117 30 24.188 1 95.75 279 PRO B CA 1
ATOM 5005 C C . PRO B 1 279 ? -3.643 30.922 23.062 1 95.75 279 PRO B C 1
ATOM 5007 O O . PRO B 1 279 ? -3.697 30.547 21.891 1 95.75 279 PRO B O 1
ATOM 5010 N N . GLU B 1 280 ? -3.123 32.031 23.547 1 94.81 280 GLU B N 1
ATOM 5011 C CA . GLU B 1 280 ? -2.604 33 22.594 1 94.81 280 GLU B CA 1
ATOM 5012 C C . GLU B 1 280 ? -1.49 32.375 21.75 1 94.81 280 GLU B C 1
ATOM 5014 O O . GLU B 1 280 ? -0.593 31.719 22.266 1 94.81 280 GLU B O 1
ATOM 5019 N N . GLY B 1 281 ? -1.696 32.562 20.5 1 96.44 281 GLY B N 1
ATOM 5020 C CA . GLY B 1 281 ? -0.645 32.156 19.578 1 96.44 281 GLY B CA 1
ATOM 5021 C C . GLY B 1 281 ? -0.8 30.734 19.078 1 96.44 281 GLY B C 1
ATOM 5022 O O . GLY B 1 281 ? -0.176 30.359 18.094 1 96.44 281 GLY B O 1
ATOM 5023 N N . VAL B 1 282 ? -1.55 29.938 19.797 1 98.38 282 VAL B N 1
ATOM 5024 C CA . VAL B 1 282 ? -1.846 28.594 19.281 1 98.38 282 VAL B CA 1
ATOM 5025 C C . VAL B 1 282 ? -3.041 28.672 18.328 1 98.38 282 VAL B C 1
ATOM 5027 O O . VAL B 1 282 ? -4.129 29.094 18.719 1 98.38 282 VAL B O 1
ATOM 5030 N N . ARG B 1 283 ? -2.848 28.297 17.094 1 98.62 283 ARG B N 1
ATOM 5031 C CA . ARG B 1 283 ? -3.834 28.547 16.062 1 98.62 283 ARG B CA 1
ATOM 5032 C C . ARG B 1 283 ? -4.457 27.25 15.562 1 98.62 283 ARG B C 1
ATOM 5034 O O . ARG B 1 283 ? -3.896 26.172 15.766 1 98.62 283 ARG B O 1
ATOM 5041 N N . VAL B 1 284 ? -5.637 27.359 14.992 1 98.75 284 VAL B N 1
ATOM 5042 C CA . VAL B 1 284 ? -6.359 26.219 14.438 1 98.75 284 VAL B CA 1
ATOM 5043 C C . VAL B 1 284 ? -6.699 26.484 12.977 1 98.75 284 VAL B C 1
ATOM 5045 O O . VAL B 1 284 ? -7.156 27.578 12.625 1 98.75 284 VAL B O 1
ATOM 5048 N N . GLY B 1 285 ? -6.371 25.578 12.141 1 98.5 285 GLY B N 1
ATOM 5049 C CA . GLY B 1 285 ? -6.742 25.641 10.734 1 98.5 285 GLY B CA 1
ATOM 5050 C C . GLY B 1 285 ? -7.336 24.328 10.227 1 98.5 285 GLY B C 1
ATOM 5051 O O . GLY B 1 285 ? -7.535 23.391 11 1 98.5 285 GLY B O 1
ATOM 5052 N N . ALA B 1 286 ? -7.738 24.312 8.945 1 98.25 286 ALA B N 1
ATOM 5053 C CA . ALA B 1 286 ? -8.375 23.125 8.391 1 98.25 286 ALA B CA 1
ATOM 5054 C C . ALA B 1 286 ? -8.094 23 6.895 1 98.25 286 ALA B C 1
ATOM 5056 O O . ALA B 1 286 ? -7.781 23.984 6.23 1 98.25 286 ALA B O 1
ATOM 5057 N N . SER B 1 287 ? -8.117 21.797 6.512 1 96.31 287 SER B N 1
ATOM 5058 C CA . SER B 1 287 ? -8.164 21.453 5.098 1 96.31 287 SER B CA 1
ATOM 5059 C C . SER B 1 287 ? -9.383 20.594 4.781 1 96.31 287 SER B C 1
ATOM 5061 O O . SER B 1 287 ? -9.938 19.938 5.668 1 96.31 287 SER B O 1
ATOM 5063 N N . GLY B 1 288 ? -9.781 20.641 3.453 1 95.81 288 GLY B N 1
ATOM 5064 C CA . GLY B 1 288 ? -10.883 19.797 3.004 1 95.81 288 GLY B CA 1
ATOM 5065 C C . GLY B 1 288 ? -11.742 20.469 1.944 1 95.81 288 GLY B C 1
ATOM 5066 O O . GLY B 1 288 ? -12.594 21.297 2.26 1 95.81 288 GLY B O 1
ATOM 5067 N N . HIS B 1 289 ? -11.531 20.109 0.85 1 95.12 289 HIS B N 1
ATOM 5068 C CA . HIS B 1 289 ? -12.352 20.469 -0.306 1 95.12 289 HIS B CA 1
ATOM 5069 C C . HIS B 1 289 ? -12.508 21.969 -0.437 1 95.12 289 HIS B C 1
ATOM 5071 O O . HIS B 1 289 ? -13.625 22.484 -0.56 1 95.12 289 HIS B O 1
ATOM 5077 N N . VAL B 1 290 ? -11.547 22.734 -0.407 1 97.88 290 VAL B N 1
ATOM 5078 C CA . VAL B 1 290 ? -11.523 24.172 -0.644 1 97.88 290 VAL B CA 1
ATOM 5079 C C . VAL B 1 290 ? -11.016 24.469 -2.055 1 97.88 290 VAL B C 1
ATOM 5081 O O . VAL B 1 290 ? -9.82 24.328 -2.326 1 97.88 290 VAL B O 1
ATOM 5084 N N . MET B 1 291 ? -11.945 24.953 -2.951 1 98 291 MET B N 1
ATOM 5085 C CA . MET B 1 291 ? -11.617 25.062 -4.367 1 98 291 MET B CA 1
ATOM 5086 C C . MET B 1 291 ? -11.781 26.5 -4.852 1 98 291 MET B C 1
ATOM 5088 O O . MET B 1 291 ? -11.453 26.812 -5.996 1 98 291 MET B O 1
ATOM 5092 N N . THR B 1 292 ? -12.289 27.391 -3.986 1 98.25 292 THR B N 1
ATOM 5093 C CA . THR B 1 292 ? -12.508 28.781 -4.367 1 98.25 292 THR B CA 1
ATOM 5094 C C . THR B 1 292 ? -12.023 29.734 -3.271 1 98.25 292 THR B C 1
ATOM 5096 O O . THR B 1 292 ? -11.836 29.312 -2.125 1 98.25 292 THR B O 1
ATOM 5099 N N . ALA B 1 293 ? -11.875 30.984 -3.689 1 98.44 293 ALA B N 1
ATOM 5100 C CA . ALA B 1 293 ? -11.523 32.031 -2.725 1 98.44 293 ALA B CA 1
ATOM 5101 C C . ALA B 1 293 ? -12.602 32.156 -1.645 1 98.44 293 ALA B C 1
ATOM 5103 O O . ALA B 1 293 ? -12.281 32.281 -0.46 1 98.44 293 ALA B O 1
ATOM 5104 N N . ARG B 1 294 ? -13.773 32.125 -2.055 1 98 294 ARG B N 1
ATOM 5105 C CA . ARG B 1 294 ? -14.898 32.25 -1.128 1 98 294 ARG B CA 1
ATOM 5106 C C . ARG B 1 294 ? -14.914 31.094 -0.124 1 98 294 ARG B C 1
ATOM 5108 O O . ARG B 1 294 ? -15.141 31.312 1.068 1 98 294 ARG B O 1
ATOM 5115 N N . GLN B 1 295 ? -14.703 29.906 -0.594 1 98.31 295 GLN B N 1
ATOM 5116 C CA . GLN B 1 295 ? -14.664 28.734 0.288 1 98.31 295 GLN B CA 1
ATOM 5117 C C . GLN B 1 295 ? -13.531 28.859 1.307 1 98.31 295 GLN B C 1
ATOM 5119 O O . GLN B 1 295 ? -13.688 28.469 2.465 1 98.31 295 GLN B O 1
ATOM 5124 N N . ALA B 1 296 ? -12.438 29.406 0.863 1 98.56 296 ALA B N 1
ATOM 5125 C CA . ALA B 1 296 ? -11.328 29.641 1.782 1 98.56 296 ALA B CA 1
ATOM 5126 C C . ALA B 1 296 ? -11.727 30.594 2.902 1 98.56 296 ALA B C 1
ATOM 5128 O O . ALA B 1 296 ? -11.422 30.344 4.07 1 98.56 296 ALA B O 1
ATOM 5129 N N . ALA B 1 297 ? -12.367 31.609 2.537 1 98.25 297 ALA B N 1
ATOM 5130 C CA . ALA B 1 297 ? -12.836 32.594 3.523 1 98.25 297 ALA B CA 1
ATOM 5131 C C . ALA B 1 297 ? -13.859 31.953 4.465 1 98.25 297 ALA B C 1
ATOM 5133 O O . ALA B 1 297 ? -13.914 32.281 5.648 1 98.25 297 ALA B O 1
ATOM 5134 N N . GLU B 1 298 ? -14.656 31.062 3.893 1 97.94 298 GLU B N 1
ATOM 5135 C CA . GLU B 1 298 ? -15.664 30.391 4.703 1 97.94 298 GLU B CA 1
ATOM 5136 C C . GLU B 1 298 ? -15.016 29.547 5.793 1 97.94 298 GLU B C 1
ATOM 5138 O O . GLU B 1 298 ? -15.57 29.406 6.887 1 97.94 298 GLU B O 1
ATOM 5143 N N . VAL B 1 299 ? -13.867 28.969 5.547 1 98.38 299 VAL B N 1
ATOM 5144 C CA . VAL B 1 299 ? -13.133 28.188 6.547 1 98.38 299 VAL B CA 1
ATOM 5145 C C . VAL B 1 299 ? -12.75 29.094 7.715 1 98.38 299 VAL B C 1
ATOM 5147 O O . VAL B 1 299 ? -12.859 28.703 8.883 1 98.38 299 VAL B O 1
ATOM 5150 N N . LEU B 1 300 ? -12.289 30.328 7.445 1 98.06 300 LEU B N 1
ATOM 5151 C CA . LEU B 1 300 ? -11.977 31.281 8.5 1 98.06 300 LEU B CA 1
ATOM 5152 C C . LEU B 1 300 ? -13.242 31.688 9.258 1 98.06 300 LEU B C 1
ATOM 5154 O O . LEU B 1 300 ? -13.219 31.797 10.484 1 98.06 300 LEU B O 1
ATOM 5158 N N . ASP B 1 301 ? -14.352 31.797 8.531 1 97 301 ASP B N 1
ATOM 5159 C CA . ASP B 1 301 ? -15.633 32.156 9.141 1 97 301 ASP B CA 1
ATOM 5160 C C . ASP B 1 301 ? -16.078 31.078 10.133 1 97 301 ASP B C 1
ATOM 5162 O O . ASP B 1 301 ? -16.75 31.375 11.117 1 97 301 ASP B O 1
ATOM 5166 N N . ALA B 1 302 ? -15.617 29.906 9.852 1 96.94 302 ALA B N 1
ATOM 5167 C CA . ALA B 1 302 ? -16.016 28.766 10.672 1 96.94 302 ALA B CA 1
ATOM 5168 C C . ALA B 1 302 ? -15.172 28.688 11.945 1 96.94 302 ALA B C 1
ATOM 5170 O O . ALA B 1 302 ? -15.312 27.75 12.734 1 96.94 302 ALA B O 1
ATOM 5171 N N . GLY B 1 303 ? -14.289 29.609 12.133 1 97 303 GLY B N 1
ATOM 5172 C CA . GLY B 1 303 ? -13.555 29.688 13.383 1 97 303 GLY B CA 1
ATOM 5173 C C . GLY B 1 303 ? -12.086 29.328 13.242 1 97 303 GLY B C 1
ATOM 5174 O O . GLY B 1 303 ? -11.344 29.328 14.219 1 97 303 GLY B O 1
ATOM 5175 N N . CYS B 1 304 ? -11.648 29.062 12.07 1 98.38 304 CYS B N 1
ATOM 5176 C CA . CYS B 1 304 ? -10.242 28.734 11.828 1 98.38 304 CYS B CA 1
ATOM 5177 C C . CYS B 1 304 ? -9.406 30 11.688 1 98.38 304 CYS B C 1
ATOM 5179 O O . CYS B 1 304 ? -9.914 31.047 11.281 1 98.38 304 CYS B O 1
ATOM 5181 N N . ASP B 1 305 ? -8.156 29.875 12.016 1 98.38 305 ASP B N 1
ATOM 5182 C CA . ASP B 1 305 ? -7.223 30.984 11.875 1 98.38 305 ASP B CA 1
ATOM 5183 C C . ASP B 1 305 ? -6.551 30.969 10.508 1 98.38 305 ASP B C 1
ATOM 5185 O O . ASP B 1 305 ? -6.043 32 10.047 1 98.38 305 ASP B O 1
ATOM 5189 N N . PHE B 1 306 ? -6.457 29.844 9.875 1 98.62 306 PHE B N 1
ATOM 5190 C CA . PHE B 1 306 ? -5.852 29.688 8.562 1 98.62 306 PHE B CA 1
ATOM 5191 C C . PHE B 1 306 ? -6.523 28.547 7.793 1 98.62 306 PHE B C 1
ATOM 5193 O O . PHE B 1 306 ? -7.309 27.781 8.359 1 98.62 306 PHE B O 1
ATOM 5200 N N . VAL B 1 307 ? -6.32 28.5 6.504 1 98.75 307 VAL B N 1
ATOM 5201 C CA . VAL B 1 307 ? -6.812 27.438 5.641 1 98.75 307 VAL B CA 1
ATOM 5202 C C . VAL B 1 307 ? -5.645 26.75 4.938 1 98.75 307 VAL B C 1
ATOM 5204 O O . VAL B 1 307 ? -4.688 27.422 4.523 1 98.75 307 VAL B O 1
ATOM 5207 N N . MET B 1 308 ? -5.652 25.438 4.941 1 98.25 308 MET B N 1
ATOM 5208 C CA . MET B 1 308 ? -4.676 24.672 4.168 1 98.25 308 MET B CA 1
ATOM 5209 C C . MET B 1 308 ? -5.289 24.172 2.867 1 98.25 308 MET B C 1
ATOM 5211 O O . MET B 1 308 ? -6.367 23.578 2.873 1 98.25 308 MET B O 1
ATOM 5215 N N . ILE B 1 309 ? -4.594 24.406 1.791 1 98.38 309 ILE B N 1
ATOM 5216 C CA . ILE B 1 309 ? -5.094 24.094 0.459 1 98.38 309 ILE B CA 1
ATOM 5217 C C . ILE B 1 309 ? -4.324 22.891 -0.111 1 98.38 309 ILE B C 1
ATOM 5219 O O . ILE B 1 309 ? -3.09 22.891 -0.115 1 98.38 309 ILE B O 1
ATOM 5223 N N . GLY B 1 310 ? -5.066 21.891 -0.531 1 97.25 310 GLY B N 1
ATOM 5224 C CA . GLY B 1 310 ? -4.449 20.719 -1.143 1 97.25 310 GLY B CA 1
ATOM 5225 C C . GLY B 1 310 ? -4.762 20.594 -2.621 1 97.25 310 GLY B C 1
ATOM 5226 O O . GLY B 1 310 ? -4.027 21.109 -3.467 1 97.25 310 GLY B O 1
ATOM 5227 N N . LYS B 1 311 ? -5.918 20.094 -3.016 1 96 311 LYS B N 1
ATOM 5228 C CA . LYS B 1 311 ? -6.328 19.781 -4.383 1 96 311 LYS B CA 1
ATOM 5229 C C . LYS B 1 311 ? -6.23 21 -5.281 1 96 311 LYS B C 1
ATOM 5231 O O . LYS B 1 311 ? -5.715 20.922 -6.398 1 96 311 LYS B O 1
ATOM 5236 N N . ALA B 1 312 ? -6.719 22.078 -4.824 1 98.19 312 ALA B N 1
ATOM 5237 C CA . ALA B 1 312 ? -6.688 23.297 -5.621 1 98.19 312 ALA B CA 1
ATOM 5238 C C . ALA B 1 312 ? -5.25 23.75 -5.883 1 98.19 312 ALA B C 1
ATOM 5240 O O . ALA B 1 312 ? -4.949 24.312 -6.938 1 98.19 312 ALA B O 1
ATOM 5241 N N . ALA B 1 313 ? -4.398 23.5 -4.93 1 98.25 313 ALA B N 1
ATOM 5242 C CA . ALA B 1 313 ? -2.996 23.875 -5.09 1 98.25 313 ALA B CA 1
ATOM 5243 C C . ALA B 1 313 ? -2.33 23.031 -6.176 1 98.25 313 ALA B C 1
ATOM 5245 O O . ALA B 1 313 ? -1.468 23.516 -6.91 1 98.25 313 ALA B O 1
ATOM 5246 N N . ILE B 1 314 ? -2.709 21.734 -6.23 1 97.88 314 ILE B N 1
ATOM 5247 C CA . ILE B 1 314 ? -2.182 20.859 -7.266 1 97.88 314 ILE B CA 1
ATOM 5248 C C . ILE B 1 314 ? -2.566 21.391 -8.641 1 97.88 314 ILE B C 1
ATOM 5250 O O . ILE B 1 314 ? -1.758 21.359 -9.578 1 97.88 314 ILE B O 1
ATOM 5254 N N . LEU B 1 315 ? -3.758 21.953 -8.734 1 97.94 315 LEU B N 1
ATOM 5255 C CA . LEU B 1 315 ? -4.277 22.484 -9.992 1 97.94 315 LEU B CA 1
ATOM 5256 C C . LEU B 1 315 ? -3.662 23.844 -10.297 1 97.94 315 LEU B C 1
ATOM 5258 O O . LEU B 1 315 ? -3.439 24.172 -11.469 1 97.94 315 LEU B O 1
ATOM 5262 N N . ASP B 1 316 ? -3.414 24.578 -9.25 1 98.12 316 ASP B N 1
ATOM 5263 C CA . ASP B 1 316 ? -2.898 25.938 -9.406 1 98.12 316 ASP B CA 1
ATOM 5264 C C . ASP B 1 316 ? -1.937 26.281 -8.273 1 98.12 316 ASP B C 1
ATOM 5266 O O . ASP B 1 316 ? -2.338 26.875 -7.273 1 98.12 316 ASP B O 1
ATOM 5270 N N . PRO B 1 317 ? -0.626 26 -8.547 1 97.88 317 PRO B N 1
ATOM 5271 C CA . PRO B 1 317 ? 0.349 26.297 -7.492 1 97.88 317 PRO B CA 1
ATOM 5272 C C . PRO B 1 317 ? 0.451 27.781 -7.18 1 97.88 317 PRO B C 1
ATOM 5274 O O . PRO B 1 317 ? 1.052 28.172 -6.176 1 97.88 317 PRO B O 1
ATOM 5277 N N . GLU B 1 318 ? -0.109 28.672 -7.977 1 97.81 318 GLU B N 1
ATOM 5278 C CA . GLU B 1 318 ? -0.085 30.125 -7.762 1 97.81 318 GLU B CA 1
ATOM 5279 C C . GLU B 1 318 ? -1.392 30.609 -7.141 1 97.81 318 GLU B C 1
ATOM 5281 O O . GLU B 1 318 ? -1.707 31.797 -7.199 1 97.81 318 GLU B O 1
ATOM 5286 N N . LEU B 1 319 ? -2.1 29.719 -6.562 1 98.25 319 LEU B N 1
ATOM 5287 C CA . LEU B 1 319 ? -3.451 29.953 -6.066 1 98.25 319 LEU B CA 1
ATOM 5288 C C . LEU B 1 319 ? -3.49 31.188 -5.16 1 98.25 319 LEU B C 1
ATOM 5290 O O . LEU B 1 319 ? -4.328 32.062 -5.344 1 98.25 319 LEU B O 1
ATOM 5294 N N . PRO B 1 320 ? -2.592 31.391 -4.184 1 98.56 320 PRO B N 1
ATOM 5295 C CA . PRO B 1 320 ? -2.701 32.562 -3.309 1 98.56 320 PRO B CA 1
ATOM 5296 C C . PRO B 1 320 ? -2.594 33.875 -4.07 1 98.56 320 PRO B C 1
ATOM 5298 O O . PRO B 1 320 ? -3.371 34.812 -3.822 1 98.56 320 PRO B O 1
ATOM 5301 N N . LYS B 1 321 ? -1.731 33.906 -5.02 1 98.31 321 LYS B N 1
ATOM 5302 C CA . LYS B 1 321 ? -1.573 35.125 -5.82 1 98.31 321 LYS B CA 1
ATOM 5303 C C . LYS B 1 321 ? -2.818 35.406 -6.66 1 98.31 321 LYS B C 1
ATOM 5305 O O . LYS B 1 321 ? -3.238 36.531 -6.805 1 98.31 321 LYS B O 1
ATOM 5310 N N . ASN B 1 322 ? -3.328 34.344 -7.188 1 98.31 322 ASN B N 1
ATOM 5311 C CA . ASN B 1 322 ? -4.52 34.469 -8.023 1 98.31 322 ASN B CA 1
ATOM 5312 C C . ASN B 1 322 ? -5.727 34.906 -7.195 1 98.31 322 ASN B C 1
ATOM 5314 O O . ASN B 1 322 ? -6.555 35.688 -7.66 1 98.31 322 ASN B O 1
ATOM 5318 N N . VAL B 1 323 ? -5.812 34.375 -6.004 1 98.44 323 VAL B N 1
ATOM 5319 C CA . VAL B 1 323 ? -6.887 34.781 -5.094 1 98.44 323 VAL B CA 1
ATOM 5320 C C . VAL B 1 323 ? -6.727 36.25 -4.707 1 98.44 323 VAL B C 1
ATOM 5322 O O . VAL B 1 323 ? -7.715 36.969 -4.605 1 98.44 323 VAL B O 1
ATOM 5325 N N . GLU B 1 324 ? -5.527 36.656 -4.465 1 97.62 324 GLU B N 1
ATOM 5326 C CA . GLU B 1 324 ? -5.258 38.031 -4.105 1 97.62 324 GLU B CA 1
ATOM 5327 C C . GLU B 1 324 ? -5.703 39 -5.215 1 97.62 324 GLU B C 1
ATOM 5329 O O . GLU B 1 324 ? -6.215 40.094 -4.938 1 97.62 324 GLU B O 1
ATOM 5334 N N . LYS B 1 325 ? -5.578 38.594 -6.469 1 97.12 325 LYS B N 1
ATOM 5335 C CA . LYS B 1 325 ? -5.902 39.406 -7.633 1 97.12 325 LYS B CA 1
ATOM 5336 C C . LYS B 1 325 ? -7.391 39.312 -7.961 1 97.12 325 LYS B C 1
ATOM 5338 O O . LYS B 1 325 ? -7.938 40.219 -8.617 1 97.12 325 LYS B O 1
ATOM 5343 N N . ASN B 1 326 ? -7.945 38.25 -7.551 1 97.5 326 ASN B N 1
ATOM 5344 C CA . ASN B 1 326 ? -9.328 37.969 -7.906 1 97.5 326 ASN B CA 1
ATOM 5345 C C . ASN B 1 326 ? -10.094 37.312 -6.758 1 97.5 326 ASN B C 1
ATOM 5347 O O . ASN B 1 326 ? -10.047 36.094 -6.594 1 97.5 326 ASN B O 1
ATOM 5351 N N . GLU B 1 327 ? -10.883 38.062 -6.117 1 96.12 327 GLU B N 1
ATOM 5352 C CA . GLU B 1 327 ? -11.625 37.594 -4.961 1 96.12 327 GLU B CA 1
ATOM 5353 C C . GLU B 1 327 ? -12.648 36.531 -5.367 1 96.12 327 GLU B C 1
ATOM 5355 O O . GLU B 1 327 ? -13.172 35.812 -4.516 1 96.12 327 GLU B O 1
ATOM 5360 N N . GLU B 1 328 ? -12.938 36.469 -6.645 1 97.5 328 GLU B N 1
ATOM 5361 C CA . GLU B 1 328 ? -13.898 35.469 -7.145 1 97.5 328 GLU B CA 1
ATOM 5362 C C . GLU B 1 328 ? -13.188 34.281 -7.75 1 97.5 328 GLU B C 1
ATOM 5364 O O . GLU B 1 328 ? -13.789 33.5 -8.484 1 97.5 328 GLU B O 1
ATOM 5369 N N . TYR B 1 329 ? -11.969 34.125 -7.402 1 98.19 329 TYR B N 1
ATOM 5370 C CA . TYR B 1 329 ? -11.148 33.031 -7.949 1 98.19 329 TYR B CA 1
ATOM 5371 C C . TYR B 1 329 ? -11.82 31.688 -7.746 1 98.19 329 TYR B C 1
ATOM 5373 O O . TYR B 1 329 ? -12.375 31.422 -6.676 1 98.19 329 TYR B O 1
ATOM 5381 N N . VAL B 1 330 ? -11.805 30.859 -8.789 1 98.25 330 VAL B N 1
ATOM 5382 C CA . VAL B 1 330 ? -12.219 29.469 -8.773 1 98.25 330 VAL B CA 1
ATOM 5383 C C . VAL B 1 330 ? -11.125 28.594 -9.383 1 98.25 330 VAL B C 1
ATOM 5385 O O . VAL B 1 330 ? -10.609 28.891 -10.461 1 98.25 330 VAL B O 1
ATOM 5388 N N . ALA B 1 331 ? -10.727 27.547 -8.633 1 97.75 331 ALA B N 1
ATOM 5389 C CA . ALA B 1 331 ? -9.727 26.609 -9.164 1 97.75 331 ALA B CA 1
ATOM 5390 C C . ALA B 1 331 ? -10.211 25.984 -10.469 1 97.75 331 ALA B C 1
ATOM 5392 O O . ALA B 1 331 ? -11.422 25.906 -10.719 1 97.75 331 ALA B O 1
ATOM 5393 N N . PRO B 1 332 ? -9.312 25.5 -11.281 1 97 332 PRO B N 1
ATOM 5394 C CA . PRO B 1 332 ? -9.703 24.844 -12.539 1 97 332 PRO B CA 1
ATOM 5395 C C . PRO B 1 332 ? -10.672 23.688 -12.336 1 97 332 PRO B C 1
ATOM 5397 O O . PRO B 1 332 ? -10.539 22.938 -11.367 1 97 332 PRO B O 1
ATOM 5400 N N . LYS B 1 333 ? -11.594 23.594 -13.281 1 95.56 333 LYS B N 1
ATOM 5401 C CA . LYS B 1 333 ? -12.594 22.531 -13.211 1 95.56 333 LYS B CA 1
ATOM 5402 C C . LYS B 1 333 ? -11.992 21.172 -13.578 1 95.56 333 LYS B C 1
ATOM 5404 O O . LYS B 1 333 ? -11.219 21.078 -14.539 1 95.56 333 LYS B O 1
ATOM 5409 N N . LEU B 1 334 ? -12.273 20.188 -12.82 1 94.94 334 LEU B N 1
ATOM 5410 C CA . LEU B 1 334 ? -11.828 18.828 -13.086 1 94.94 334 LEU B CA 1
ATOM 5411 C C . LEU B 1 334 ? -12.75 18.141 -14.094 1 94.94 334 LEU B C 1
ATOM 5413 O O . LEU B 1 334 ? -13.938 18.453 -14.164 1 94.94 334 LEU B O 1
ATOM 5417 N N . PRO B 1 335 ? -12.344 17.141 -14.852 1 95.75 335 PRO B N 1
ATOM 5418 C CA . PRO B 1 335 ? -10.945 16.703 -14.938 1 95.75 335 PRO B CA 1
ATOM 5419 C C . PRO B 1 335 ? -10.086 17.656 -15.773 1 95.75 335 PRO B C 1
ATOM 5421 O O . PRO B 1 335 ? -10.609 18.484 -16.516 1 95.75 335 PRO B O 1
ATOM 5424 N N . VAL B 1 336 ? -8.797 17.562 -15.562 1 97.38 336 VAL B N 1
ATOM 5425 C CA . VAL B 1 336 ? -7.848 18.328 -16.375 1 97.38 336 VAL B CA 1
ATOM 5426 C C . VAL B 1 336 ? -6.945 17.375 -17.141 1 97.38 336 VAL B C 1
ATOM 5428 O O . VAL B 1 336 ? -6.891 16.188 -16.844 1 9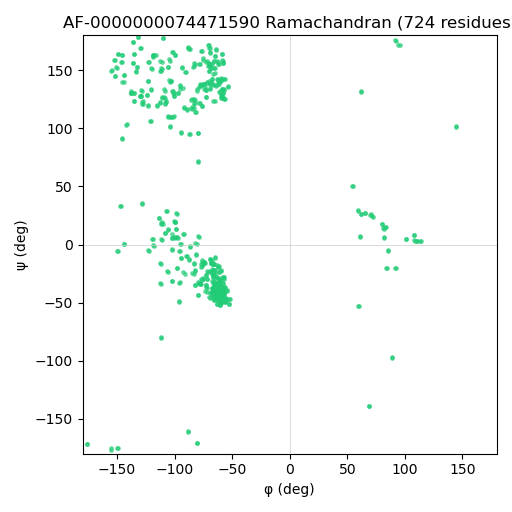7.38 336 VAL B O 1
ATOM 5431 N N . THR B 1 337 ? -6.25 17.828 -18.188 1 96.25 337 THR B N 1
ATOM 5432 C CA . THR B 1 337 ? -5.355 17 -18.969 1 96.25 337 THR B CA 1
ATOM 5433 C C . THR B 1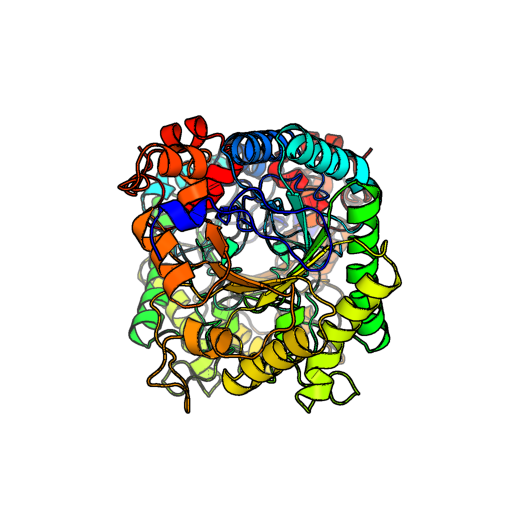 337 ? -4.027 16.797 -18.25 1 96.25 337 THR B C 1
ATOM 5435 O O . THR B 1 337 ? -3.65 17.594 -17.391 1 96.25 337 THR B O 1
ATOM 5438 N N . ALA B 1 338 ? -3.352 15.727 -18.562 1 94.62 338 ALA B N 1
ATOM 5439 C CA . ALA B 1 338 ? -1.999 15.523 -18.047 1 94.62 338 ALA B CA 1
ATOM 5440 C C . ALA B 1 338 ? -1.089 16.688 -18.406 1 94.62 338 ALA B C 1
ATOM 5442 O O . ALA B 1 338 ? -0.235 17.094 -17.609 1 94.62 338 ALA B O 1
ATOM 5443 N N . GLU B 1 339 ? -1.279 17.203 -19.562 1 96 339 GLU B N 1
ATOM 5444 C CA . GLU B 1 339 ? -0.482 18.328 -20.047 1 96 339 GLU B CA 1
ATOM 5445 C C . GLU B 1 339 ? -0.666 19.547 -19.141 1 96 339 GLU B C 1
ATOM 5447 O O . GLU B 1 339 ? 0.301 20.25 -18.828 1 96 339 GLU B O 1
ATOM 5452 N N . TYR B 1 340 ? -1.886 19.781 -18.781 1 97.25 340 TYR B N 1
ATOM 5453 C CA . TYR B 1 340 ? -2.164 20.891 -17.875 1 97.25 340 TYR B CA 1
ATOM 5454 C C . TYR B 1 340 ? -1.409 20.734 -16.562 1 97.25 340 TYR B C 1
ATOM 5456 O O . TYR B 1 340 ? -0.798 21.672 -16.062 1 97.25 340 TYR B O 1
ATOM 5464 N N . LEU B 1 341 ? -1.407 19.516 -16 1 97.12 341 LEU B N 1
ATOM 5465 C CA . LEU B 1 341 ? -0.749 19.25 -14.727 1 97.12 341 LEU B CA 1
ATOM 5466 C C . LEU B 1 341 ? 0.763 19.406 -14.852 1 97.12 341 LEU B C 1
ATOM 5468 O O . LEU B 1 341 ? 1.408 19.969 -13.969 1 97.12 341 LEU B O 1
ATOM 5472 N N . ARG B 1 342 ? 1.273 18.953 -15.961 1 95.88 342 ARG B N 1
ATOM 5473 C CA . ARG B 1 342 ? 2.699 19.141 -16.203 1 95.88 342 ARG B CA 1
ATOM 5474 C C . ARG B 1 342 ? 3.057 20.625 -16.281 1 95.88 342 ARG B C 1
ATOM 5476 O O . ARG B 1 342 ? 4.078 21.047 -15.727 1 95.88 342 ARG B O 1
ATOM 5483 N N . SER B 1 343 ? 2.178 21.328 -16.922 1 95.44 343 SER B N 1
ATOM 5484 C CA . SER B 1 343 ? 2.41 22.766 -17.031 1 95.44 343 SER B CA 1
ATOM 5485 C C . SER B 1 343 ? 2.324 23.453 -15.68 1 95.44 343 SER B C 1
ATOM 5487 O O . SER B 1 343 ? 2.918 24.516 -15.477 1 95.44 343 SER B O 1
ATOM 5489 N N . SER B 1 344 ? 1.63 22.812 -14.773 1 94.56 344 SER B N 1
ATOM 5490 C CA . SER B 1 344 ? 1.497 23.344 -13.422 1 94.56 344 SER B CA 1
ATOM 5491 C C . SER B 1 344 ? 2.666 22.906 -12.539 1 94.56 344 SER B C 1
ATOM 5493 O O . SER B 1 344 ? 2.721 23.266 -11.359 1 94.56 344 SER B O 1
ATOM 5495 N N . GLY B 1 345 ? 3.547 22.141 -13.062 1 94.5 345 GLY B N 1
ATOM 5496 C CA . GLY B 1 345 ? 4.773 21.844 -12.344 1 94.5 345 GLY B CA 1
ATOM 5497 C C . GLY B 1 345 ? 4.836 20.422 -11.82 1 94.5 345 GLY B C 1
ATOM 5498 O O . GLY B 1 345 ? 5.785 20.047 -11.125 1 94.5 345 GLY B O 1
ATOM 5499 N N . LEU B 1 346 ? 3.869 19.562 -12.102 1 96.5 346 LEU B N 1
ATOM 5500 C CA . LEU B 1 346 ? 3.879 18.188 -11.633 1 96.5 346 LEU B CA 1
ATOM 5501 C C . LEU B 1 346 ? 4.816 17.328 -12.484 1 96.5 346 LEU B C 1
ATOM 5503 O O . LEU B 1 346 ? 4.863 17.484 -13.703 1 96.5 346 LEU B O 1
ATOM 5507 N N . SER B 1 347 ? 5.559 16.547 -11.805 1 96.12 347 SER B N 1
ATOM 5508 C CA . SER B 1 347 ? 6.328 15.523 -12.516 1 96.12 347 SER B CA 1
ATOM 5509 C C . SER B 1 347 ? 5.418 14.43 -13.07 1 96.12 347 SER B C 1
ATOM 5511 O O . SER B 1 347 ? 4.227 14.391 -12.758 1 96.12 347 SER B O 1
ATOM 5513 N N . GLU B 1 348 ? 6.016 13.555 -13.883 1 91.75 348 GLU B N 1
ATOM 5514 C CA . GLU B 1 348 ? 5.258 12.422 -14.414 1 91.75 348 GLU B CA 1
ATOM 5515 C C . GLU B 1 348 ? 4.762 11.516 -13.297 1 91.75 348 GLU B C 1
ATOM 5517 O O . GLU B 1 348 ? 3.637 11.016 -13.352 1 91.75 348 GLU B O 1
ATOM 5522 N N . ARG B 1 349 ? 5.527 11.305 -12.289 1 91.5 349 ARG B N 1
ATOM 5523 C CA . ARG B 1 349 ? 5.137 10.461 -11.164 1 91.5 349 ARG B CA 1
ATOM 5524 C C . ARG B 1 349 ? 3.959 11.07 -10.406 1 91.5 349 ARG B C 1
ATOM 5526 O O . ARG B 1 349 ? 3.072 10.352 -9.945 1 91.5 349 ARG B O 1
ATOM 5533 N N . PHE B 1 350 ? 4.031 12.391 -10.273 1 95.81 350 PHE B N 1
ATOM 5534 C CA . PHE B 1 350 ? 2.932 13.086 -9.609 1 95.81 350 PHE B CA 1
ATOM 5535 C C . PHE B 1 350 ? 1.655 12.984 -10.438 1 95.81 350 PHE B C 1
ATOM 5537 O O . PHE B 1 350 ? 0.576 12.734 -9.898 1 95.81 350 PHE B O 1
ATOM 5544 N N . VAL B 1 351 ? 1.764 13.117 -11.719 1 94.12 351 VAL B N 1
ATOM 5545 C CA . VAL B 1 351 ? 0.624 12.969 -12.617 1 94.12 351 VAL B CA 1
ATOM 5546 C C . VAL B 1 351 ? 0.073 11.547 -12.523 1 94.12 351 VAL B C 1
ATOM 5548 O O . VAL B 1 351 ? -1.144 11.344 -12.484 1 94.12 351 VAL B O 1
ATO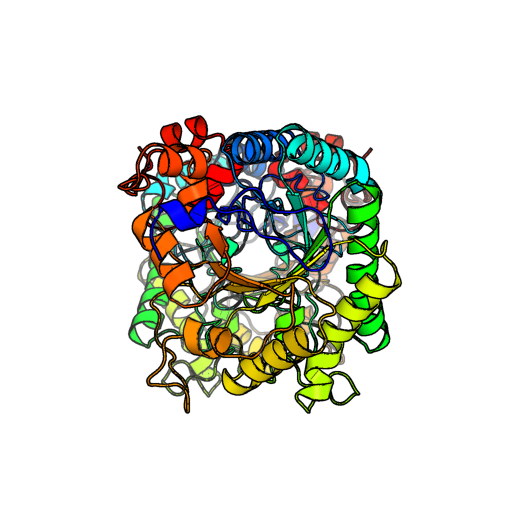M 5551 N N . ASP B 1 352 ? 0.966 10.586 -12.484 1 89.06 352 ASP B N 1
ATOM 5552 C CA . ASP B 1 352 ? 0.552 9.195 -12.336 1 89.06 352 ASP B CA 1
ATOM 5553 C C . ASP B 1 352 ? -0.251 8.992 -11.055 1 89.06 352 ASP B C 1
ATOM 5555 O O . ASP B 1 352 ? -1.257 8.273 -11.055 1 89.06 352 ASP B O 1
ATOM 5559 N N . TYR B 1 353 ? 0.181 9.562 -10 1 92.19 353 TYR B N 1
ATOM 5560 C CA . TYR B 1 353 ? -0.572 9.5 -8.75 1 92.19 353 TYR B CA 1
ATOM 5561 C C . TYR B 1 353 ? -1.965 10.094 -8.922 1 92.19 353 TYR B C 1
ATOM 5563 O O . TYR B 1 353 ? -2.955 9.5 -8.484 1 92.19 353 TYR B O 1
ATOM 5571 N N . MET B 1 354 ? -2.006 11.242 -9.57 1 93.94 354 MET B N 1
ATOM 5572 C CA . MET B 1 354 ? -3.291 11.914 -9.734 1 93.94 354 MET B CA 1
ATOM 5573 C C . MET B 1 354 ? -4.223 11.094 -10.625 1 93.94 354 MET B C 1
ATOM 5575 O O . MET B 1 354 ? -5.445 11.172 -10.484 1 93.94 354 MET B O 1
ATOM 5579 N N . ARG B 1 355 ? -3.691 10.297 -11.469 1 89.38 355 ARG B N 1
ATOM 5580 C CA . ARG B 1 355 ? -4.5 9.438 -12.328 1 89.38 355 ARG B CA 1
ATOM 5581 C C . ARG B 1 355 ? -5.262 8.406 -11.5 1 89.38 355 ARG B C 1
ATOM 5583 O O . ARG B 1 355 ? -6.273 7.867 -11.953 1 89.38 355 ARG B O 1
ATOM 5590 N N . THR B 1 356 ? -4.723 8.164 -10.297 1 85.81 356 THR B N 1
ATOM 5591 C CA . THR B 1 356 ? -5.41 7.199 -9.453 1 85.81 356 THR B CA 1
ATOM 5592 C C . THR B 1 356 ? -6.688 7.797 -8.867 1 85.81 356 THR B C 1
ATOM 5594 O O . THR B 1 356 ? -7.535 7.07 -8.344 1 85.81 356 THR B O 1
ATOM 5597 N N . TRP B 1 357 ? -6.816 9.086 -8.93 1 88.19 357 TRP B N 1
ATOM 5598 C CA . TRP B 1 357 ? -8.008 9.781 -8.445 1 88.19 357 TRP B CA 1
ATOM 5599 C C . TRP B 1 357 ? -9.086 9.828 -9.523 1 88.19 357 TRP B C 1
ATOM 5601 O O . TRP B 1 357 ? -8.906 10.484 -10.562 1 88.19 357 TRP B O 1
ATOM 5611 N N . GLU B 1 358 ? -10.148 9.242 -9.258 1 81.75 358 GLU B N 1
ATOM 5612 C CA . GLU B 1 358 ? -11.234 9.211 -10.227 1 81.75 358 GLU B CA 1
ATOM 5613 C C . GLU B 1 358 ? -11.688 10.625 -10.594 1 81.75 358 GLU B C 1
ATOM 5615 O O . GLU B 1 358 ? -11.938 11.445 -9.711 1 81.75 358 GLU B O 1
ATOM 5620 N N . GLY B 1 359 ? -11.727 10.922 -11.867 1 86.75 359 GLY B N 1
ATOM 5621 C CA . GLY B 1 359 ? -12.266 12.188 -12.344 1 86.75 359 GLY B CA 1
ATOM 5622 C C . GLY B 1 359 ? -11.266 13.328 -12.25 1 86.75 359 GLY B C 1
ATOM 5623 O O . GLY B 1 359 ? -11.641 14.492 -12.367 1 86.75 359 GLY B O 1
ATOM 5624 N N . PHE B 1 360 ? -9.938 12.977 -12.023 1 92.94 360 PHE B N 1
ATOM 5625 C CA . PHE B 1 360 ? -8.953 14.047 -11.859 1 92.94 360 PHE B CA 1
ATOM 5626 C C . PHE B 1 360 ? -8.242 14.328 -13.172 1 92.94 360 PHE B C 1
ATOM 5628 O O . PHE B 1 360 ? -8.094 15.484 -13.57 1 92.94 360 PHE B O 1
ATOM 5635 N N . VAL B 1 361 ? -7.773 13.273 -13.789 1 92.44 361 VAL B N 1
ATOM 5636 C CA . VAL B 1 361 ? -6.988 13.445 -15.008 1 92.44 361 VAL B CA 1
ATOM 5637 C C . VAL B 1 361 ? -7.777 12.93 -16.203 1 92.44 361 VAL B C 1
ATOM 5639 O O . VAL B 1 361 ? -8.336 11.828 -16.172 1 92.44 361 VAL B O 1
ATOM 5642 N N . LEU B 1 362 ? -7.898 13.75 -17.172 1 87.25 362 LEU B N 1
ATOM 5643 C CA . LEU B 1 362 ? -8.484 13.359 -18.453 1 87.25 362 LEU B CA 1
ATOM 5644 C C . LEU B 1 362 ? -7.477 12.609 -19.312 1 87.25 362 LEU B C 1
ATOM 5646 O O . LEU B 1 362 ? -6.441 13.164 -19.688 1 87.25 362 LEU B O 1
ATOM 5650 N N . ASP B 1 363 ? -7.402 11.305 -19.359 1 67.44 363 ASP B N 1
ATOM 5651 C CA . ASP B 1 363 ? -6.457 10.609 -20.219 1 67.44 363 ASP B CA 1
ATOM 5652 C C . ASP B 1 363 ? -6.953 10.586 -21.672 1 67.44 363 ASP B C 1
ATOM 5654 O O . ASP B 1 363 ? -8.156 10.477 -21.922 1 67.44 363 ASP B O 1
ATOM 5658 N N . ALA B 1 364 ? -6.152 11.156 -22.688 1 52.06 364 ALA B N 1
ATOM 5659 C CA . ALA B 1 364 ? -6.5 11.219 -24.109 1 52.06 364 ALA B CA 1
ATOM 5660 C C . ALA B 1 364 ? -6.797 9.82 -24.656 1 52.06 364 ALA B C 1
ATOM 5662 O O . ALA B 1 364 ? -6.285 8.82 -24.141 1 52.06 364 ALA B O 1
#

Solvent-accessible surface area (backbone atoms only — not comparable to full-atom values): 34545 Å² total; per-residue (Å²): 104,48,55,72,58,43,56,40,63,43,63,40,63,32,44,74,68,24,67,24,25,44,27,39,34,61,46,88,43,40,44,20,34,65,65,69,8,34,60,34,71,50,42,47,50,37,50,41,46,31,19,68,13,52,28,15,29,43,37,39,39,56,18,16,26,37,84,74,15,39,59,51,68,17,37,34,37,38,57,52,77,84,24,36,69,36,46,25,52,46,25,49,49,22,45,75,50,69,16,44,30,30,42,25,43,30,41,21,21,54,58,25,33,32,79,61,39,39,62,43,72,22,37,24,51,22,46,76,41,48,73,52,17,41,43,49,49,72,70,49,48,54,47,51,36,48,29,50,29,52,26,46,46,49,37,48,73,24,56,31,44,25,33,27,45,48,35,31,87,52,17,32,52,24,24,27,53,2,66,69,39,16,72,35,86,54,80,55,15,74,49,69,70,20,14,43,38,60,55,50,51,30,52,52,44,33,59,70,71,40,63,87,48,51,23,31,32,38,30,37,48,64,67,42,44,49,41,52,63,69,57,51,43,49,53,50,45,48,49,33,65,67,53,72,39,20,32,39,37,38,45,53,72,35,62,81,36,62,30,86,46,84,94,38,58,90,31,42,47,50,46,69,54,48,70,50,75,56,49,87,33,41,40,38,27,37,30,27,80,46,49,32,30,56,49,44,18,48,46,38,55,53,53,26,68,29,32,32,36,48,72,34,34,63,67,30,32,40,44,52,49,47,32,73,78,27,66,79,32,65,48,80,70,73,48,37,44,61,65,56,39,42,73,47,44,44,40,73,51,29,50,38,53,43,42,35,24,84,68,41,48,45,79,132,104,49,54,71,57,42,56,41,64,43,64,40,62,34,43,76,67,25,68,23,25,46,27,39,36,62,46,87,42,39,46,20,34,64,62,69,9,33,60,34,70,50,42,46,49,37,50,41,45,30,18,67,13,52,26,14,30,44,36,37,38,54,18,16,27,37,84,76,15,41,59,51,70,17,37,34,38,38,56,51,78,83,23,34,69,38,46,26,52,47,26,49,47,24,46,74,47,70,17,44,29,30,42,26,43,30,43,21,22,54,58,26,35,33,77,61,38,39,63,46,72,22,36,24,55,23,47,75,41,49,72,54,18,41,41,48,49,72,70,48,48,54,46,52,38,48,30,50,28,50,25,48,45,48,37,48,73,24,56,32,44,23,34,26,45,48,34,32,85,51,17,33,53,26,25,28,52,2,67,70,40,18,71,34,85,54,78,54,14,75,49,70,70,20,13,41,39,60,54,50,52,29,52,52,44,33,58,70,71,39,62,86,48,51,24,31,32,38,32,38,48,66,68,42,45,47,40,52,62,68,57,52,44,48,53,50,43,47,50,35,64,68,54,73,38,22,31,39,39,37,43,52,70,35,63,81,36,61,30,86,45,84,95,40,56,92,32,40,47,50,46,68,54,47,68,50,73,59,50,88,33,40,40,40,27,36,31,29,79,47,50,32,31,57,50,44,18,48,45,38,55,53,53,27,66,30,33,32,36,47,71,35,34,63,67,31,33,41,44,54,49,48,31,74,77,28,66,79,33,63,49,79,70,72,49,38,44,62,66,57,39,42,75,48,43,43,41,71,51,29,49,38,52,43,42,35,24,85,68,41,48,45,79,133